Protein AF-0000000087125776 (afdb_homodimer)

pLDDT: mean 88.44, std 12.65, range [38.78, 98.75]

Radius of gyration: 25.35 Å; Cα contacts (8 Å, |Δi|>4): 912; chains: 2; bounding box: 50×78×51 Å

Foldseek 3Di:
DDLPVVLVVVCCVPVVVQQLVLLVDLVSLLVVLLVLLLQLLCLCLPPQLCLQAPDDPDDDLSVVVSCLLSVLLSVLLVQLSVLDVVSSVVSLVVSLVVLVVSLVVPPPDPDPRSVVVSVSSVVSSVFRSQLSSLLSNQLNLDPQASSLLSVLLLCLLVQLQVQLLVQLVVPFDAADCCLLDVSGGPRSLVSSLVSLLVSLVCLQCVLVVCVVPPPVNVVSVRHADHCVQQPSVNSNVLSNVLSVLLVVLQSVVSNSCVSSVHDASACPRPSQGGSCNSCSSSRRSSNVSSVCCNPRVD/DPLPVVLVVVCCVPVVVQQLVLLVDLVSLLVVLLVLLLQLLCLCLPPQLCLQAPDDPDDDLSVVVSCLLSVLLSVLLVQLSVLDVVSSVVSLVVSLVVLVVSLVVPPPDPDPRSVVVSVSSVVSSVFRSQLSSLLSNQLNLDPQASSLLSVLLLCLLVQLQVQLLVQLVVPFDAADCCLLDVSGGPRSLVSSLVSLLVSLVCLLCVLVVCVVPPPVNVVSVRHADHCVQAPNVNSNVLSNVLSVLLVVLQSVVSNSCVSSVHDASACPRPSQGGSCNSCSSSRRSSNVSSVCCNPRVD

Organism: NCBI:txid53985

Secondary structure (DSSP, 8-state):
----HHHHHHHHHHHHHHHHHHHHSHHHHHHHHHHHHHHHHHHIIIIIHHHHSPPP-SSHHHHHHHHHHHHHHHHHHHHHHT--HHHHHHHHHHHHHHHHHHHHHH--S-SHHHHHHHHHHHHIIIIIIHHHHHHHHHHTS-TTTHHHHHHHHHHHHHHHHHHHHHHHHHH--SEEETTTEEEEEHHHHHHHHHHHHHHHHHHHHHHHHHTTSHHHHHHHTTTS--TTTS-HHHHHHHHHHHHHHHHHHHHHHHHHHHHHT-S-S-SSBTTTB-HHHHHTTHHHHHHHHHHHIIIII-/----HHHHHHHHHHHHHHHHHHHHSHHHHHHHHHHHHHHHHHHIIIIIHHHHS----SSHHHHHHHHHHHHHHHHHHHHHHT--HHHHHHHHHHHHHHHHHHHHHH--S-SHHHHHHHHHHHHIIIIIIHHHHHHHHHHTS-TTTHHHHHHHHHHHHHHHHHHHHHHHHHH--SEEETTTEEEEEHHHHHHHHHHHHHHHHHHHHHHHHHTTSHHHHHHHTTTS--TTTS-HHHHHHHHHHHHHHHHHHHHHHHHHHHHHT-S-S-SSBTTTB-HHHHHTTHHHHHHHHHHHIIIII-

Structure (mmCIF, N/CA/C/O backbone):
data_AF-0000000087125776-model_v1
#
loop_
_entity.id
_entity.type
_entity.pdbx_description
1 polymer 'Phosphatidate cytidylyltransferase'
#
loop_
_atom_site.group_PDB
_atom_site.id
_atom_site.type_symbol
_atom_site.label_atom_id
_atom_site.label_alt_id
_atom_site.label_comp_id
_atom_site.label_asym_id
_atom_site.label_entity_id
_atom_site.label_seq_id
_atom_site.pdbx_PDB_ins_code
_atom_site.Cartn_x
_atom_site.Cartn_y
_atom_site.Cartn_z
_atom_site.occupancy
_atom_site.B_iso_or_equiv
_atom_site.auth_seq_id
_atom_site.auth_comp_id
_atom_site.auth_asym_id
_atom_site.auth_atom_id
_atom_site.pdbx_PDB_model_num
ATOM 1 N N . MET A 1 1 ? 18.156 31.906 9.758 1 39.03 1 MET A N 1
ATOM 2 C CA . MET A 1 1 ? 17.469 32.438 8.594 1 39.03 1 MET A CA 1
ATOM 3 C C . MET A 1 1 ? 16.109 33 8.977 1 39.03 1 MET A C 1
ATOM 5 O O . MET A 1 1 ? 15.367 32.406 9.742 1 39.03 1 MET A O 1
ATOM 9 N N . ALA A 1 2 ? 15.969 34.156 8.836 1 46.06 2 ALA A N 1
ATOM 10 C CA . ALA A 1 2 ? 14.812 35 9.133 1 46.06 2 ALA A CA 1
ATOM 11 C C . ALA A 1 2 ? 13.539 34.438 8.516 1 46.06 2 ALA A C 1
ATOM 13 O O . ALA A 1 2 ? 13.523 34.062 7.336 1 46.06 2 ALA A O 1
ATOM 14 N N . ILE A 1 3 ? 12.727 33.906 9.352 1 54.16 3 ILE A N 1
ATOM 15 C CA . ILE A 1 3 ? 11.406 33.438 8.93 1 54.16 3 ILE A CA 1
ATOM 16 C C . ILE A 1 3 ? 10.719 34.531 8.109 1 54.16 3 ILE A C 1
ATOM 18 O O . ILE A 1 3 ? 10.617 35.688 8.562 1 54.16 3 ILE A O 1
ATOM 22 N N . ALA A 1 4 ? 10.766 34.5 6.766 1 61.12 4 ALA A N 1
ATOM 23 C CA . ALA A 1 4 ? 10.141 35.469 5.875 1 61.12 4 ALA A CA 1
ATOM 24 C C . ALA A 1 4 ? 8.625 35.5 6.062 1 61.12 4 ALA A C 1
ATOM 26 O O . ALA A 1 4 ? 7.883 35 5.215 1 61.12 4 ALA A O 1
ATOM 27 N N . TRP A 1 5 ? 8.109 36.031 7.078 1 61.69 5 TRP A N 1
ATOM 28 C CA . TRP A 1 5 ? 6.723 36.062 7.523 1 61.69 5 TRP A CA 1
ATOM 29 C C . TRP A 1 5 ? 5.824 36.688 6.453 1 61.69 5 TRP A C 1
ATOM 31 O O . TRP A 1 5 ? 4.695 36.219 6.25 1 61.69 5 TRP A O 1
ATOM 41 N N . GLY A 1 6 ? 6.402 37.656 5.773 1 56.44 6 GLY A N 1
ATOM 42 C CA . GLY A 1 6 ? 5.594 38.312 4.762 1 56.44 6 GLY A CA 1
ATOM 43 C C . GLY A 1 6 ? 5.207 37.406 3.615 1 56.44 6 GLY A C 1
ATOM 44 O O . GLY A 1 6 ? 4.031 37.312 3.258 1 56.44 6 GLY A O 1
ATOM 45 N N . ARG A 1 7 ? 6.102 36.812 3.164 1 62.38 7 ARG A N 1
ATOM 46 C CA . ARG A 1 7 ? 5.855 35.906 2.033 1 62.38 7 ARG A CA 1
ATOM 47 C C . ARG A 1 7 ? 4.961 34.75 2.439 1 62.38 7 ARG A C 1
ATOM 49 O O . ARG A 1 7 ? 4.105 34.312 1.665 1 62.38 7 ARG A O 1
ATOM 56 N N . ARG A 1 8 ? 4.977 34.375 3.59 1 65.31 8 ARG A N 1
ATOM 57 C CA . ARG A 1 8 ? 4.164 33.281 4.105 1 65.31 8 ARG A CA 1
ATOM 58 C C . ARG A 1 8 ? 2.709 33.719 4.27 1 65.31 8 ARG A C 1
ATOM 60 O O . ARG A 1 8 ? 1.794 32.938 3.963 1 65.31 8 ARG A O 1
ATOM 67 N N . ALA A 1 9 ? 2.646 34.844 4.715 1 65.56 9 ALA A N 1
ATOM 68 C CA . ALA A 1 9 ? 1.297 35.375 4.91 1 65.56 9 ALA A CA 1
ATOM 69 C C . ALA A 1 9 ? 0.577 35.562 3.578 1 65.56 9 ALA A C 1
ATOM 71 O O . ALA A 1 9 ? -0.618 35.25 3.467 1 65.56 9 ALA A O 1
ATOM 72 N N . LEU A 1 10 ? 1.309 35.969 2.627 1 63.81 10 LEU A N 1
ATOM 73 C CA . LEU A 1 10 ? 0.705 36.156 1.313 1 63.81 10 LEU A CA 1
ATOM 74 C C . LEU A 1 10 ? 0.284 34.812 0.702 1 63.81 10 LEU A C 1
ATOM 76 O O . LEU A 1 10 ? -0.792 34.719 0.109 1 63.81 10 LEU A O 1
ATOM 80 N N . THR A 1 11 ? 1.086 33.844 0.857 1 65.19 11 THR A N 1
ATOM 81 C CA . THR A 1 11 ? 0.757 32.531 0.349 1 65.19 11 THR A CA 1
ATOM 82 C C . THR A 1 11 ? -0.484 31.969 1.044 1 65.19 11 THR A C 1
ATOM 84 O O . THR A 1 11 ? -1.345 31.375 0.4 1 65.19 11 THR A O 1
ATOM 87 N N . ALA A 1 12 ? -0.549 32.312 2.203 1 68.81 12 ALA A N 1
ATOM 88 C CA . ALA A 1 12 ? -1.705 31.844 2.959 1 68.81 12 ALA A CA 1
ATOM 89 C C . ALA A 1 12 ? -2.967 32.625 2.574 1 68.81 12 ALA A C 1
ATOM 91 O O . ALA A 1 12 ? -4.043 32.031 2.447 1 68.81 12 ALA A O 1
ATOM 92 N N . LEU A 1 13 ? -2.814 33.844 2.324 1 71.81 13 LEU A N 1
ATOM 93 C CA . LEU A 1 13 ? -3.957 34.719 2.043 1 71.81 13 LEU A CA 1
ATOM 94 C C . LEU A 1 13 ? -4.559 34.406 0.678 1 71.81 13 LEU A C 1
ATOM 96 O O . LEU A 1 13 ? -5.77 34.531 0.484 1 71.81 13 LEU A O 1
ATOM 100 N N . VAL A 1 14 ? -3.734 33.938 -0.146 1 74.88 14 VAL A N 1
ATOM 101 C CA . VAL A 1 14 ? -4.246 33.625 -1.476 1 74.88 14 VAL A CA 1
ATOM 102 C C . VAL A 1 14 ? -4.543 32.156 -1.578 1 74.88 14 VAL A C 1
ATOM 104 O O . VAL A 1 14 ? -5.555 31.734 -2.154 1 74.88 14 VAL A O 1
ATOM 107 N N . GLY A 1 15 ? -3.715 31.422 -1.033 1 79 15 GLY A N 1
ATOM 108 C CA . GLY A 1 15 ? -3.828 29.969 -1.145 1 79 15 GLY A CA 1
ATOM 109 C C . GLY A 1 15 ? -5.055 29.406 -0.448 1 79 15 GLY A C 1
ATOM 110 O O . GLY A 1 15 ? -5.77 28.578 -1.009 1 79 15 GLY A O 1
ATOM 111 N N . ILE A 1 16 ? -5.332 29.969 0.663 1 82.19 16 ILE A N 1
ATOM 112 C CA . ILE A 1 16 ? -6.398 29.406 1.487 1 82.19 16 ILE A CA 1
ATOM 113 C C . ILE A 1 16 ? -7.754 29.688 0.842 1 82.19 16 ILE A C 1
ATOM 115 O O . ILE A 1 16 ? -8.539 28.766 0.603 1 82.19 16 ILE A O 1
ATOM 119 N N . PRO A 1 17 ? -8.039 30.953 0.479 1 85.56 17 PRO A N 1
ATOM 120 C CA . PRO A 1 17 ? -9.328 31.203 -0.169 1 85.56 17 PRO A CA 1
ATOM 121 C C . PRO A 1 17 ? -9.484 30.453 -1.488 1 85.56 17 PRO A C 1
ATOM 123 O O . PRO A 1 17 ? -10.578 29.984 -1.813 1 85.56 17 PRO A O 1
ATOM 126 N N . THR A 1 18 ? -8.43 30.344 -2.195 1 87.56 18 THR A N 1
ATOM 127 C CA . THR A 1 18 ? -8.492 29.625 -3.457 1 87.56 18 THR A CA 1
ATOM 128 C C . THR A 1 18 ? -8.773 28.141 -3.213 1 87.56 18 THR A C 1
ATOM 130 O O . THR A 1 18 ? -9.602 27.547 -3.898 1 87.56 18 THR A O 1
ATOM 133 N N . ALA A 1 19 ? -8.109 27.625 -2.289 1 88.69 19 ALA A N 1
ATOM 134 C CA . ALA A 1 19 ? -8.328 26.219 -1.95 1 88.69 19 ALA A CA 1
ATOM 135 C C . ALA A 1 19 ? -9.766 25.969 -1.496 1 88.69 19 ALA A C 1
ATOM 137 O O . ALA A 1 19 ? -10.391 25 -1.9 1 88.69 19 ALA A O 1
ATOM 138 N N . LEU A 1 20 ? -10.281 26.891 -0.71 1 88.38 20 LEU A N 1
ATOM 139 C CA . LEU A 1 20 ? -11.641 26.75 -0.204 1 88.38 20 LEU A CA 1
ATOM 140 C C . LEU A 1 20 ? -12.656 26.859 -1.335 1 88.38 20 LEU A C 1
ATOM 142 O O . LEU A 1 20 ? -13.648 26.141 -1.36 1 88.38 20 LEU A O 1
ATOM 146 N N . ARG A 1 21 ? -12.383 27.75 -2.234 1 90.38 21 ARG A N 1
ATOM 147 C CA . ARG A 1 21 ? -13.273 27.906 -3.383 1 90.38 21 ARG A CA 1
ATOM 148 C C . ARG A 1 21 ? -13.273 26.641 -4.246 1 90.38 21 ARG A C 1
ATOM 150 O O . ARG A 1 21 ? -14.328 26.172 -4.668 1 90.38 21 ARG A O 1
ATOM 157 N N . LEU A 1 22 ? -12.125 26.109 -4.445 1 92.44 22 LEU A N 1
ATOM 158 C CA . LEU A 1 22 ? -12.016 24.891 -5.262 1 92.44 22 LEU A CA 1
ATOM 159 C C . LEU A 1 22 ? -12.641 23.703 -4.551 1 92.44 22 LEU A C 1
ATOM 161 O O . LEU A 1 22 ? -13.281 22.859 -5.188 1 92.44 22 LEU A O 1
ATOM 165 N N . LEU A 1 23 ? -12.484 23.672 -3.287 1 92.62 23 LEU A N 1
ATOM 166 C CA . LEU A 1 23 ? -13.023 22.562 -2.508 1 92.62 23 LEU A CA 1
ATOM 167 C C . LEU A 1 23 ? -14.547 22.594 -2.492 1 92.62 23 LEU A C 1
ATOM 169 O O . LEU A 1 23 ? -15.188 21.578 -2.23 1 92.62 23 LEU A O 1
ATOM 173 N N . SER A 1 24 ? -15.133 23.719 -2.73 1 91.06 24 SER A N 1
ATOM 174 C CA . SER A 1 24 ? -16.578 23.875 -2.637 1 91.06 24 SER A CA 1
ATOM 175 C C . SER A 1 24 ? -17.297 23.141 -3.76 1 91.06 24 SER A C 1
ATOM 177 O O . SER A 1 24 ? -18.453 22.734 -3.613 1 91.06 24 SER A O 1
ATOM 179 N N . SER A 1 25 ? -16.594 22.922 -4.863 1 93.88 25 SER A N 1
ATOM 180 C CA . SER A 1 25 ? -17.188 22.188 -5.973 1 93.88 25 SER A CA 1
ATOM 181 C C . SER A 1 25 ? -16.547 20.812 -6.137 1 93.88 25 SER A C 1
ATOM 183 O O . SER A 1 25 ? -15.398 20.609 -5.723 1 93.88 25 SER A O 1
ATOM 185 N N . ASP A 1 26 ? -17.312 19.969 -6.672 1 95.06 26 ASP A N 1
ATOM 186 C CA . ASP A 1 26 ? -16.844 18.609 -6.863 1 95.06 26 ASP A CA 1
ATOM 187 C C . ASP A 1 26 ? -15.648 18.562 -7.824 1 95.06 26 ASP A C 1
ATOM 189 O O . ASP A 1 26 ? -14.602 18 -7.496 1 95.06 26 ASP A O 1
ATOM 193 N N . VAL A 1 27 ? -15.75 19.172 -8.945 1 96.19 27 VAL A N 1
ATOM 194 C CA . VAL A 1 27 ? -14.695 19.172 -9.961 1 96.19 27 VAL A CA 1
ATOM 195 C C . VAL A 1 27 ? -13.5 19.984 -9.461 1 96.19 27 VAL A C 1
ATOM 197 O O . VAL A 1 27 ? -12.352 19.625 -9.703 1 96.19 27 VAL A O 1
ATOM 200 N N . GLY A 1 28 ? -13.781 21.094 -8.82 1 96.94 28 GLY A N 1
ATOM 201 C CA . GLY A 1 28 ? -12.703 21.891 -8.242 1 96.94 28 GLY A CA 1
ATOM 202 C C . GLY A 1 28 ? -11.875 21.125 -7.23 1 96.94 28 GLY A C 1
ATOM 203 O O . GLY A 1 28 ? -10.641 21.234 -7.219 1 96.94 28 GLY A O 1
ATOM 204 N N . MET A 1 29 ? -12.57 20.406 -6.426 1 96.62 29 MET A N 1
ATOM 205 C CA . MET A 1 29 ? -11.891 19.594 -5.422 1 96.62 29 MET A CA 1
ATOM 206 C C . MET A 1 29 ? -10.984 18.562 -6.082 1 96.62 29 MET A C 1
ATOM 208 O O . MET A 1 29 ? -9.844 18.375 -5.664 1 96.62 29 MET A O 1
ATOM 212 N N . LEU A 1 30 ? -11.531 17.891 -7.121 1 97.75 30 LEU A N 1
ATOM 213 C CA . LEU A 1 30 ? -10.734 16.906 -7.852 1 97.75 30 LEU A CA 1
ATOM 214 C C . LEU A 1 30 ? -9.508 17.562 -8.477 1 97.75 30 LEU A C 1
ATOM 216 O O . LEU A 1 30 ? -8.406 17.031 -8.398 1 97.75 30 LEU A O 1
ATOM 220 N N . CYS A 1 31 ? -9.688 18.688 -9.062 1 97.5 31 CYS A N 1
ATOM 221 C CA . CYS A 1 31 ? -8.594 19.391 -9.719 1 97.5 31 CYS A CA 1
ATOM 222 C C . CYS A 1 31 ? -7.535 19.812 -8.703 1 97.5 31 CYS A C 1
ATOM 224 O O . CYS A 1 31 ? -6.336 19.672 -8.953 1 97.5 31 CYS A O 1
ATOM 226 N N . LEU A 1 32 ? -7.969 20.312 -7.617 1 96.94 32 LEU A N 1
ATOM 227 C CA . LEU A 1 32 ? -7.043 20.75 -6.574 1 96.94 32 LEU A CA 1
ATOM 228 C C . LEU A 1 32 ? -6.203 19.578 -6.078 1 96.94 32 LEU A C 1
ATOM 230 O O . LEU A 1 32 ? -4.969 19.641 -6.078 1 96.94 32 LEU A O 1
ATOM 234 N N . ALA A 1 33 ? -6.895 18.516 -5.691 1 97.81 33 ALA A N 1
ATOM 235 C CA . ALA A 1 33 ? -6.199 17.359 -5.148 1 97.81 33 ALA A CA 1
ATOM 236 C C . ALA A 1 33 ? -5.258 16.75 -6.18 1 97.81 33 ALA A C 1
ATOM 238 O O . ALA A 1 33 ? -4.129 16.375 -5.855 1 97.81 33 ALA A O 1
ATOM 239 N N . THR A 1 34 ? -5.719 16.641 -7.434 1 98.31 34 THR A N 1
ATOM 240 C CA . THR A 1 34 ? -4.922 16.031 -8.492 1 98.31 34 THR A CA 1
ATOM 241 C C . THR A 1 34 ? -3.697 16.891 -8.805 1 98.31 34 THR A C 1
ATOM 243 O O . THR A 1 34 ? -2.596 16.359 -8.984 1 98.31 34 THR A O 1
ATOM 246 N N . THR A 1 35 ? -3.887 18.172 -8.844 1 97.44 35 THR A N 1
ATOM 247 C CA . THR A 1 35 ? -2.773 19.062 -9.133 1 97.44 35 THR A CA 1
ATOM 248 C C . THR A 1 35 ? -1.728 19 -8.023 1 97.44 35 THR A C 1
ATOM 250 O O . THR A 1 35 ? -0.53 18.906 -8.297 1 97.44 35 THR A O 1
ATOM 253 N N . LEU A 1 36 ? -2.148 19.062 -6.805 1 96.62 36 LEU A N 1
ATOM 254 C CA . LEU A 1 36 ? -1.23 18.969 -5.676 1 96.62 36 LEU A CA 1
ATOM 255 C C . LEU A 1 36 ? -0.506 17.625 -5.668 1 96.62 36 LEU A C 1
ATOM 257 O O . LEU A 1 36 ? 0.693 17.562 -5.391 1 96.62 36 LEU A O 1
ATOM 261 N N . CYS A 1 37 ? -1.237 16.562 -5.996 1 98.25 37 CYS A N 1
ATOM 262 C CA . CYS A 1 37 ? -0.648 15.234 -6.07 1 98.25 37 CYS A CA 1
ATOM 263 C C . CYS A 1 37 ? 0.433 15.172 -7.141 1 98.25 37 CYS A C 1
ATOM 265 O O . CYS A 1 37 ? 1.555 14.734 -6.875 1 98.25 37 CYS A O 1
ATOM 267 N N . CYS A 1 38 ? 0.12 15.656 -8.297 1 97.75 38 CYS A N 1
ATOM 268 C CA . CYS A 1 38 ? 1.046 15.617 -9.43 1 97.75 38 CYS A CA 1
ATOM 269 C C . CYS A 1 38 ? 2.271 16.484 -9.156 1 97.75 38 CYS A C 1
ATOM 271 O O . CYS A 1 38 ? 3.398 16.062 -9.43 1 97.75 38 CYS A O 1
ATOM 273 N N . LEU A 1 39 ? 2.055 17.641 -8.57 1 96.44 39 LEU A N 1
ATOM 274 C CA . LEU A 1 39 ? 3.168 18.531 -8.242 1 96.44 39 LEU A CA 1
ATOM 275 C C . LEU A 1 39 ? 4.086 17.891 -7.207 1 96.44 39 LEU A C 1
ATOM 277 O O . LEU A 1 39 ? 5.309 18 -7.309 1 96.44 39 LEU A O 1
ATOM 281 N N . SER A 1 40 ? 3.494 17.312 -6.242 1 97.62 40 SER A N 1
ATOM 282 C CA . SER A 1 40 ? 4.281 16.641 -5.215 1 97.62 40 SER A CA 1
ATOM 283 C C . SER A 1 40 ? 5.102 15.492 -5.801 1 97.62 40 SER A C 1
ATOM 285 O O . SER A 1 40 ? 6.254 15.289 -5.418 1 97.62 40 SER A O 1
ATOM 287 N N . LEU A 1 41 ? 4.512 14.766 -6.75 1 98 41 LEU A N 1
ATOM 288 C CA . LEU A 1 41 ? 5.215 13.664 -7.398 1 98 41 LEU A CA 1
ATOM 289 C C . LEU A 1 41 ? 6.367 14.18 -8.25 1 98 41 LEU A C 1
ATOM 291 O O . LEU A 1 41 ? 7.441 13.578 -8.281 1 98 41 LEU A O 1
ATOM 295 N N . VAL A 1 42 ? 6.152 15.297 -8.875 1 96.25 42 VAL A N 1
ATOM 296 C CA . VAL A 1 42 ? 7.199 15.898 -9.695 1 96.25 42 VAL A CA 1
ATOM 297 C C . VAL A 1 42 ? 8.359 16.344 -8.812 1 96.25 42 VAL A C 1
ATOM 299 O O . VAL A 1 42 ? 9.523 16.094 -9.133 1 96.25 42 VAL A O 1
ATOM 302 N N . GLU A 1 43 ? 8.062 16.953 -7.719 1 95.81 43 GLU A N 1
ATOM 303 C CA . GLU A 1 43 ? 9.109 17.359 -6.789 1 95.81 43 GLU A CA 1
ATOM 304 C C . GLU A 1 43 ? 9.859 16.156 -6.23 1 95.81 43 GLU A C 1
ATOM 306 O O . GLU A 1 43 ? 11.086 16.172 -6.129 1 95.81 43 GLU A O 1
ATOM 311 N N . PHE A 1 44 ? 9.133 15.148 -5.934 1 96.56 44 PHE A N 1
ATOM 312 C CA . PHE A 1 44 ? 9.727 13.938 -5.371 1 96.56 44 PHE A CA 1
ATOM 313 C C . PHE A 1 44 ? 10.672 13.289 -6.371 1 96.56 44 PHE A C 1
ATOM 315 O O . PHE A 1 44 ? 11.797 12.914 -6.02 1 96.56 44 PHE A O 1
ATOM 322 N N . THR A 1 45 ? 10.25 13.18 -7.613 1 94.38 45 THR A N 1
ATOM 323 C CA . THR A 1 45 ? 11.016 12.469 -8.633 1 94.38 45 THR A CA 1
ATOM 324 C C . THR A 1 45 ? 12.148 13.336 -9.164 1 94.38 45 THR A C 1
ATOM 326 O O . THR A 1 45 ? 13.227 12.828 -9.5 1 94.38 45 THR A O 1
ATOM 329 N N . ALA A 1 46 ? 11.961 14.664 -9.156 1 91.44 46 ALA A N 1
ATOM 330 C CA . ALA A 1 46 ? 12.938 15.547 -9.789 1 91.44 46 ALA A CA 1
ATOM 331 C C . ALA A 1 46 ? 13.93 16.094 -8.766 1 91.44 46 ALA A C 1
ATOM 333 O O . ALA A 1 46 ? 15.07 16.406 -9.117 1 91.44 46 ALA A O 1
ATOM 334 N N . THR A 1 47 ? 13.539 16.188 -7.555 1 92.12 47 THR A N 1
ATOM 335 C CA . THR A 1 47 ? 14.391 16.859 -6.582 1 92.12 47 THR A CA 1
ATOM 336 C C . THR A 1 47 ? 14.938 15.852 -5.566 1 92.12 47 THR A C 1
ATOM 338 O O . THR A 1 47 ? 16.125 15.844 -5.273 1 92.12 47 THR A O 1
ATOM 341 N N . ILE A 1 48 ? 14.164 14.953 -5.121 1 94.81 48 ILE A N 1
ATOM 342 C CA . ILE A 1 48 ? 14.555 14.086 -4.012 1 94.81 48 ILE A CA 1
ATOM 343 C C . ILE A 1 48 ? 15.242 12.836 -4.555 1 94.81 48 ILE A C 1
ATOM 345 O O . ILE A 1 48 ? 16.375 12.531 -4.172 1 94.81 48 ILE A O 1
ATOM 349 N N . CYS A 1 49 ? 14.664 12.156 -5.531 1 95.62 49 CYS A N 1
ATOM 350 C CA . CYS A 1 49 ? 15.102 10.836 -5.984 1 95.62 49 CYS A CA 1
ATOM 351 C C . CYS A 1 49 ? 16.484 10.906 -6.602 1 95.62 49 CYS A C 1
ATOM 353 O O . CYS A 1 49 ? 17.328 10.047 -6.336 1 95.62 49 CYS A O 1
ATOM 355 N N . PRO A 1 50 ? 16.797 12 -7.34 1 93.38 50 PRO A N 1
ATOM 356 C CA . PRO A 1 50 ? 18.125 12.039 -7.969 1 93.38 50 PRO A CA 1
ATOM 357 C C . PRO A 1 50 ? 19.25 12.164 -6.953 1 93.38 50 PRO A C 1
ATOM 359 O O . PRO A 1 50 ? 20.406 11.836 -7.262 1 93.38 50 PRO A O 1
ATOM 362 N N . GLN A 1 51 ? 18.922 12.617 -5.742 1 94.94 51 GLN A N 1
ATOM 363 C CA . GLN A 1 51 ? 19.938 12.766 -4.707 1 94.94 51 GLN A CA 1
ATOM 364 C C . GLN A 1 51 ? 20.203 11.438 -4.008 1 94.94 51 GLN A C 1
ATOM 366 O O . GLN A 1 51 ? 21.25 11.273 -3.357 1 94.94 51 GLN A O 1
ATOM 371 N N . ILE A 1 52 ? 19.312 10.539 -4.137 1 95.12 52 ILE A N 1
ATOM 372 C CA . ILE A 1 52 ? 19.422 9.258 -3.453 1 95.12 52 ILE A CA 1
ATOM 373 C C . ILE A 1 52 ? 20.062 8.234 -4.383 1 95.12 52 ILE A C 1
ATOM 375 O O . ILE A 1 52 ? 20.938 7.461 -3.969 1 95.12 52 ILE A O 1
ATOM 379 N N . VAL A 1 53 ? 19.562 8.188 -5.598 1 92.75 53 VAL A N 1
ATOM 380 C CA . VAL A 1 53 ? 20.078 7.254 -6.594 1 92.75 53 VAL A CA 1
ATOM 381 C C . VAL A 1 53 ? 20.234 7.961 -7.938 1 92.75 53 VAL A C 1
ATOM 383 O O . VAL A 1 53 ? 19.438 8.82 -8.289 1 92.75 53 VAL A O 1
ATOM 386 N N . PRO A 1 54 ? 21.312 7.586 -8.594 1 87.19 54 PRO A N 1
ATOM 387 C CA . PRO A 1 54 ? 21.484 8.188 -9.922 1 87.19 54 PRO A CA 1
ATOM 388 C C . PRO A 1 54 ? 20.328 7.855 -10.867 1 87.19 54 PRO A C 1
ATOM 390 O O . PRO A 1 54 ? 19.828 6.73 -10.859 1 87.19 54 PRO A O 1
ATOM 393 N N . GLN A 1 55 ? 19.906 8.82 -11.438 1 80 55 GLN A N 1
ATOM 394 C CA . GLN A 1 55 ? 18.812 8.633 -12.383 1 80 55 GLN A CA 1
ATOM 395 C C . GLN A 1 55 ? 19.328 8.469 -13.805 1 80 55 GLN A C 1
ATOM 397 O O . GLN A 1 55 ? 20.484 8.805 -14.102 1 80 55 GLN A O 1
ATOM 402 N N . ALA A 1 56 ? 18.516 7.77 -14.523 1 71.38 56 ALA A N 1
ATOM 403 C CA . ALA A 1 56 ? 18.875 7.613 -15.93 1 71.38 56 ALA A CA 1
ATOM 404 C C . ALA A 1 56 ? 19.094 8.969 -16.594 1 71.38 56 ALA A C 1
ATOM 406 O O . ALA A 1 56 ? 18.438 9.953 -16.25 1 71.38 56 ALA A O 1
ATOM 407 N N . LYS A 1 57 ? 20.328 9.055 -17.094 1 65.5 57 LYS A N 1
ATOM 408 C CA . LYS A 1 57 ? 20.625 10.312 -17.766 1 65.5 57 LYS A CA 1
ATOM 409 C C . LYS A 1 57 ? 19.453 10.781 -18.609 1 65.5 57 LYS A C 1
ATOM 411 O O . LYS A 1 57 ? 18.484 10.047 -18.797 1 65.5 57 LYS A O 1
ATOM 416 N N . ALA A 1 58 ? 19.531 11.922 -19.297 1 62.66 58 ALA A N 1
ATOM 417 C CA . ALA A 1 58 ? 18.594 12.539 -20.234 1 62.66 58 ALA A CA 1
ATOM 418 C C . ALA A 1 58 ? 18.172 11.547 -21.312 1 62.66 58 ALA A C 1
ATOM 420 O O . ALA A 1 58 ? 18.938 10.641 -21.672 1 62.66 58 ALA A O 1
ATOM 421 N N . GLY A 1 59 ? 16.578 11.188 -21.5 1 76 59 GLY A N 1
ATOM 422 C CA . GLY A 1 59 ? 16.156 10.328 -22.594 1 76 59 GLY A CA 1
ATOM 423 C C . GLY A 1 59 ? 14.727 9.852 -22.469 1 76 59 GLY A C 1
ATOM 424 O O . GLY A 1 59 ? 13.977 10.328 -21.609 1 76 59 GLY A O 1
ATOM 425 N N . PRO A 1 60 ? 14.305 9.055 -23.328 1 83.94 60 PRO A N 1
ATOM 426 C CA . PRO A 1 60 ? 12.945 8.516 -23.438 1 83.94 60 PRO A CA 1
ATOM 427 C C . PRO A 1 60 ? 12.539 7.695 -22.219 1 83.94 60 PRO A C 1
ATOM 429 O O . PRO A 1 60 ? 11.383 7.754 -21.781 1 83.94 60 PRO A O 1
ATOM 432 N N . GLU A 1 61 ? 13.43 7.109 -21.516 1 86.06 61 GLU A N 1
ATOM 433 C CA . GLU A 1 61 ? 13.102 6.277 -20.359 1 86.06 61 GLU A CA 1
ATOM 434 C C . GLU A 1 61 ? 12.773 7.133 -19.141 1 86.06 61 GLU A C 1
ATOM 436 O O . GLU A 1 61 ? 11.859 6.812 -18.375 1 86.06 61 GLU A O 1
ATOM 441 N N . LYS A 1 62 ? 13.547 8.125 -18.953 1 88.12 62 LYS A N 1
ATOM 442 C CA . LYS A 1 62 ? 13.289 9.039 -17.844 1 88.12 62 LYS A CA 1
ATOM 443 C C . LYS A 1 62 ? 11.922 9.695 -17.984 1 88.12 62 LYS A C 1
ATOM 445 O O . LYS A 1 62 ? 11.18 9.789 -17 1 88.12 62 LYS A O 1
ATOM 450 N N . LEU A 1 63 ? 11.656 10.117 -19.172 1 90.5 63 LEU A N 1
ATOM 451 C CA . LEU A 1 63 ? 10.375 10.75 -19.422 1 90.5 63 LEU A CA 1
ATOM 452 C C . LEU A 1 63 ? 9.227 9.773 -19.188 1 90.5 63 LEU A C 1
ATOM 454 O O . LEU A 1 63 ? 8.211 10.133 -18.594 1 90.5 63 LEU A O 1
ATOM 458 N N . LEU A 1 64 ? 9.375 8.578 -19.656 1 92 64 LEU A N 1
ATOM 459 C CA . LEU A 1 64 ? 8.344 7.559 -19.5 1 92 64 LEU A CA 1
ATOM 460 C C . LEU A 1 64 ? 8.133 7.238 -18.031 1 92 64 LEU A C 1
ATOM 462 O O . LEU A 1 64 ? 6.992 7.039 -17.594 1 92 64 LEU A O 1
ATOM 466 N N . HIS A 1 65 ? 9.188 7.219 -17.328 1 93.69 65 HIS A N 1
ATOM 467 C CA . HIS A 1 65 ? 9.109 6.961 -15.891 1 93.69 65 HIS A CA 1
ATOM 468 C C . HIS A 1 65 ? 8.336 8.07 -15.18 1 93.69 65 HIS A C 1
ATOM 470 O O . HIS A 1 65 ? 7.445 7.793 -14.375 1 93.69 65 HIS A O 1
ATOM 476 N N . HIS A 1 66 ? 8.672 9.297 -15.492 1 93.44 66 HIS A N 1
ATOM 477 C CA . HIS A 1 66 ? 7.992 10.445 -14.906 1 93.44 66 HIS A CA 1
ATOM 478 C C . HIS A 1 66 ? 6.508 10.453 -15.258 1 93.44 66 HIS A C 1
ATOM 480 O O . HIS A 1 66 ? 5.664 10.68 -14.391 1 93.44 66 HIS A O 1
ATOM 486 N N . LEU A 1 67 ? 6.234 10.125 -16.453 1 94.62 67 LEU A N 1
ATOM 487 C CA . LEU A 1 67 ? 4.852 10.094 -16.906 1 94.62 67 LEU A CA 1
ATOM 488 C C . LEU A 1 67 ? 4.074 8.984 -16.203 1 94.62 67 LEU A C 1
ATOM 490 O O . LEU A 1 67 ? 2.912 9.164 -15.844 1 94.62 67 LEU A O 1
ATOM 494 N N . LEU A 1 68 ? 4.742 7.91 -16.031 1 95.88 68 LEU A N 1
ATOM 495 C CA . LEU A 1 68 ? 4.098 6.789 -15.359 1 95.88 68 LEU A CA 1
ATOM 496 C C . LEU A 1 68 ? 3.682 7.172 -13.945 1 95.88 68 LEU A C 1
ATOM 498 O O . LEU A 1 68 ? 2.537 6.945 -13.547 1 95.88 68 LEU A O 1
ATOM 502 N N . LEU A 1 69 ? 4.562 7.777 -13.234 1 96.56 69 LEU A N 1
ATOM 503 C CA . LEU A 1 69 ? 4.285 8.094 -11.844 1 96.56 69 LEU A CA 1
ATOM 504 C C . LEU A 1 69 ? 3.24 9.203 -11.734 1 96.56 69 LEU A C 1
ATOM 506 O O . LEU A 1 69 ? 2.301 9.102 -10.938 1 96.56 69 LEU A O 1
ATOM 510 N N . VAL A 1 70 ? 3.367 10.203 -12.516 1 96.94 70 VAL A N 1
ATOM 511 C CA . VAL A 1 70 ? 2.443 11.328 -12.461 1 96.94 70 VAL A CA 1
ATOM 512 C C . VAL A 1 70 ? 1.059 10.891 -12.922 1 96.94 70 VAL A C 1
ATOM 514 O O . VAL A 1 70 ? 0.05 11.219 -12.297 1 96.94 70 VAL A O 1
ATOM 517 N N . ALA A 1 71 ? 1.001 10.117 -13.977 1 97.62 71 ALA A N 1
ATOM 518 C CA . ALA A 1 71 ? -0.274 9.602 -14.469 1 97.62 71 ALA A CA 1
ATOM 519 C C . ALA A 1 71 ? -0.925 8.68 -13.445 1 97.62 71 ALA A C 1
ATOM 521 O O . ALA A 1 71 ? -2.152 8.641 -13.328 1 97.62 71 ALA A O 1
ATOM 522 N N . SER A 1 72 ? -0.089 7.91 -12.773 1 97.25 72 SER A N 1
ATOM 523 C CA . SER A 1 72 ? -0.602 7.031 -11.727 1 97.25 72 SER A CA 1
ATOM 524 C C . SER A 1 72 ? -1.281 7.832 -10.625 1 97.25 72 SER A C 1
ATOM 526 O O . SER A 1 72 ? -2.34 7.438 -10.125 1 97.25 72 SER A O 1
ATOM 528 N N . GLY A 1 73 ? -0.645 8.93 -10.266 1 98.12 73 GLY A N 1
ATOM 529 C CA . GLY A 1 73 ? -1.258 9.797 -9.266 1 98.12 73 GLY A CA 1
ATOM 530 C C . GLY A 1 73 ? -2.592 10.367 -9.711 1 98.12 73 GLY A C 1
ATOM 531 O O . GLY A 1 73 ? -3.568 10.328 -8.961 1 98.12 73 GLY A O 1
ATOM 532 N N . ALA A 1 74 ? -2.609 10.797 -10.906 1 98.31 74 ALA A N 1
ATOM 533 C CA . ALA A 1 74 ? -3.844 11.359 -11.453 1 98.31 74 ALA A CA 1
ATOM 534 C C . ALA A 1 74 ? -4.93 10.297 -11.555 1 98.31 74 ALA A C 1
ATOM 536 O O . ALA A 1 74 ? -6.09 10.547 -11.211 1 98.31 74 ALA A O 1
ATOM 537 N N . LEU A 1 75 ? -4.551 9.18 -12.023 1 98.5 75 LEU A N 1
ATOM 538 C CA . LEU A 1 75 ? -5.5 8.086 -12.195 1 98.5 75 LEU A CA 1
ATOM 539 C C . LEU A 1 75 ? -6.125 7.699 -10.859 1 98.5 75 LEU A C 1
ATOM 541 O O . LEU A 1 75 ? -7.328 7.438 -10.781 1 98.5 75 LEU A O 1
ATOM 545 N N . LEU A 1 76 ? -5.363 7.637 -9.844 1 98.62 76 LEU A N 1
ATOM 546 C CA . LEU A 1 76 ? -5.879 7.223 -8.539 1 98.62 76 LEU A CA 1
ATOM 547 C C . LEU A 1 76 ? -6.781 8.305 -7.949 1 98.62 76 LEU A C 1
ATOM 549 O O . LEU A 1 76 ? -7.762 7.992 -7.266 1 98.62 76 LEU A O 1
ATOM 553 N N . CYS A 1 77 ? -6.441 9.555 -8.188 1 98.5 77 CYS A N 1
ATOM 554 C CA . CYS A 1 77 ? -7.328 10.625 -7.754 1 98.5 77 CYS A CA 1
ATOM 555 C C . CYS A 1 77 ? -8.664 10.555 -8.484 1 98.5 77 CYS A C 1
ATOM 557 O O . CYS A 1 77 ? -9.719 10.711 -7.875 1 98.5 77 CYS A O 1
ATOM 559 N N . VAL A 1 78 ? -8.609 10.281 -9.742 1 97.81 78 VAL A N 1
ATOM 560 C CA . VAL A 1 78 ? -9.828 10.156 -10.523 1 97.81 78 VAL A CA 1
ATOM 561 C C . VAL A 1 78 ? -10.625 8.945 -10.055 1 97.81 78 VAL A C 1
ATOM 563 O O . VAL A 1 78 ? -11.852 8.992 -9.969 1 97.81 78 VAL A O 1
ATOM 566 N N . GLY A 1 79 ? -9.906 7.848 -9.812 1 97.88 79 GLY A N 1
ATOM 567 C CA . GLY A 1 79 ? -10.578 6.691 -9.25 1 97.88 79 GLY A CA 1
ATOM 568 C C . GLY A 1 79 ? -11.266 6.992 -7.93 1 97.88 79 GLY A C 1
ATOM 569 O O . GLY A 1 79 ? -12.367 6.5 -7.672 1 97.88 79 GLY A O 1
ATOM 570 N N . ALA A 1 80 ? -10.617 7.73 -7.145 1 98.25 80 ALA A N 1
ATOM 571 C CA . ALA A 1 80 ? -11.188 8.125 -5.859 1 98.25 80 ALA A CA 1
ATOM 572 C C . ALA A 1 80 ? -12.43 8.992 -6.055 1 98.25 80 ALA A C 1
ATOM 574 O O . ALA A 1 80 ? -13.344 8.977 -5.23 1 98.25 80 ALA A O 1
ATOM 575 N N . TRP A 1 81 ? -12.445 9.727 -7.102 1 97.75 81 TRP A N 1
ATOM 576 C CA . TRP A 1 81 ? -13.531 10.656 -7.414 1 97.75 81 TRP A CA 1
ATOM 577 C C . TRP A 1 81 ? -14.828 9.906 -7.672 1 97.75 81 TRP A C 1
ATOM 579 O O . TRP A 1 81 ? -15.914 10.477 -7.578 1 97.75 81 TRP A O 1
ATOM 589 N N . THR A 1 82 ? -14.836 8.617 -7.949 1 96.75 82 THR A N 1
ATOM 590 C CA . THR A 1 82 ? -16.047 7.82 -8.109 1 96.75 82 THR A CA 1
ATOM 591 C C . THR A 1 82 ? -16.766 7.664 -6.781 1 96.75 82 THR A C 1
ATOM 593 O O . THR A 1 82 ? -17.953 7.301 -6.75 1 96.75 82 THR A O 1
ATOM 596 N N . GLY A 1 83 ? -16 7.812 -5.734 1 96.5 83 GLY A N 1
ATOM 597 C CA . GLY A 1 83 ? -16.578 7.684 -4.402 1 96.5 83 GLY A CA 1
ATOM 598 C C . GLY A 1 83 ? -16.625 6.25 -3.91 1 96.5 83 GLY A C 1
ATOM 599 O O . GLY A 1 83 ? -17.078 5.992 -2.793 1 96.5 83 GLY A O 1
ATOM 600 N N . ILE A 1 84 ? -16.156 5.371 -4.762 1 96.12 84 ILE A N 1
ATOM 601 C CA . ILE A 1 84 ? -16.219 3.953 -4.434 1 96.12 84 ILE A CA 1
ATOM 602 C C . ILE A 1 84 ? -14.82 3.455 -4.062 1 96.12 84 ILE A C 1
ATOM 604 O O . ILE A 1 84 ? -13.938 3.361 -4.918 1 96.12 84 ILE A O 1
ATOM 608 N N . LYS A 1 85 ? -14.648 3.109 -2.812 1 96.81 85 LYS A N 1
ATOM 609 C CA . LYS A 1 85 ? -13.352 2.695 -2.285 1 96.81 85 LYS A CA 1
ATOM 610 C C . LYS A 1 85 ? -12.828 1.463 -3.018 1 96.81 85 LYS A C 1
ATOM 612 O O . LYS A 1 85 ? -11.625 1.34 -3.256 1 96.81 85 LYS A O 1
ATOM 617 N N . LEU A 1 86 ? -13.734 0.574 -3.355 1 96.56 86 LEU A N 1
ATOM 618 C CA . LEU A 1 86 ? -13.352 -0.657 -4.035 1 96.56 86 LEU A CA 1
ATOM 619 C C . LEU A 1 86 ? -12.703 -0.354 -5.383 1 96.56 86 LEU A C 1
ATOM 621 O O . LEU A 1 86 ? -11.719 -0.997 -5.766 1 96.56 86 LEU A O 1
ATOM 625 N N . ILE A 1 87 ? -13.203 0.577 -6.074 1 97.56 87 ILE A N 1
ATOM 626 C CA . ILE A 1 87 ? -12.641 0.987 -7.352 1 97.56 87 ILE A CA 1
ATOM 627 C C . ILE A 1 87 ? -11.258 1.604 -7.129 1 97.56 87 ILE A C 1
ATOM 629 O O . ILE A 1 87 ? -10.305 1.279 -7.84 1 97.56 87 ILE A O 1
ATOM 633 N N . HIS A 1 88 ? -11.195 2.463 -6.152 1 98.19 88 HIS A N 1
ATOM 634 C CA . HIS A 1 88 ? -9.922 3.082 -5.789 1 98.19 88 HIS A CA 1
ATOM 635 C C . HIS A 1 88 ? -8.867 2.029 -5.469 1 98.19 88 HIS A C 1
ATOM 637 O O . HIS A 1 88 ? -7.734 2.117 -5.945 1 98.19 88 HIS A O 1
ATOM 643 N N . ASP A 1 89 ? -9.25 1.015 -4.719 1 98.12 89 ASP A N 1
ATOM 644 C CA . ASP A 1 89 ? -8.312 -0.024 -4.297 1 98.12 89 ASP A CA 1
ATOM 645 C C . ASP A 1 89 ? -7.887 -0.886 -5.484 1 98.12 89 ASP A C 1
ATOM 647 O O . ASP A 1 89 ? -6.719 -1.274 -5.586 1 98.12 89 ASP A O 1
ATOM 651 N N . ALA A 1 90 ? -8.781 -1.21 -6.348 1 97.81 90 ALA A N 1
ATOM 652 C CA . ALA A 1 90 ? -8.469 -1.997 -7.539 1 97.81 90 ALA A CA 1
ATOM 653 C C . ALA A 1 90 ? -7.496 -1.251 -8.445 1 97.81 90 ALA A C 1
ATOM 655 O O . ALA A 1 90 ? -6.535 -1.836 -8.953 1 97.81 90 ALA A O 1
ATOM 656 N N . LEU A 1 91 ? -7.742 0.004 -8.617 1 98.19 91 LEU A N 1
ATOM 657 C CA . LEU A 1 91 ? -6.855 0.823 -9.438 1 98.19 91 LEU A CA 1
ATOM 658 C C . LEU A 1 91 ? -5.48 0.948 -8.789 1 98.19 91 LEU A C 1
ATOM 660 O O . LEU A 1 91 ? -4.465 0.983 -9.492 1 98.19 91 LEU A O 1
ATOM 664 N N . SER A 1 92 ? -5.488 1.064 -7.48 1 98.38 92 SER A N 1
ATOM 665 C CA . SER A 1 92 ? -4.219 1.123 -6.766 1 98.38 92 SER A CA 1
ATOM 666 C C . SER A 1 92 ? -3.385 -0.131 -7.016 1 98.38 92 SER A C 1
ATOM 668 O O . SER A 1 92 ? -2.172 -0.047 -7.219 1 98.38 92 SER A O 1
ATOM 670 N N . LEU A 1 93 ? -4.016 -1.269 -6.984 1 98 93 LEU A N 1
ATOM 671 C CA . LEU A 1 93 ? -3.326 -2.516 -7.293 1 98 93 LEU A CA 1
ATOM 672 C C . LEU A 1 93 ? -2.818 -2.51 -8.734 1 98 93 LEU A C 1
ATOM 674 O O . LEU A 1 93 ? -1.692 -2.939 -9 1 98 93 LEU A O 1
ATOM 678 N N . GLY A 1 94 ? -3.682 -2.043 -9.625 1 97.81 94 GLY A N 1
ATOM 679 C CA . GLY A 1 94 ? -3.281 -1.956 -11.023 1 97.81 94 GLY A CA 1
ATOM 680 C C . GLY A 1 94 ? -2.061 -1.084 -11.242 1 97.81 94 GLY A C 1
ATOM 681 O O . GLY A 1 94 ? -1.142 -1.464 -11.969 1 97.81 94 GLY A O 1
ATOM 682 N N . VAL A 1 95 ? -2.029 0.032 -10.602 1 98.06 95 VAL A N 1
ATOM 683 C CA . VAL A 1 95 ? -0.914 0.964 -10.734 1 98.06 95 VAL A CA 1
ATOM 684 C C . VAL A 1 95 ? 0.344 0.356 -10.117 1 98.06 95 VAL A C 1
ATOM 686 O O . VAL A 1 95 ? 1.442 0.507 -10.656 1 98.06 95 VAL A O 1
ATOM 689 N N . MET A 1 96 ? 0.192 -0.267 -9 1 97.81 96 MET A N 1
ATOM 690 C CA . MET A 1 96 ? 1.32 -0.947 -8.375 1 97.81 96 MET A CA 1
ATOM 691 C C . MET A 1 96 ? 1.919 -1.989 -9.312 1 97.81 96 MET A C 1
ATOM 693 O O . MET A 1 96 ? 3.139 -2.064 -9.461 1 97.81 96 MET A O 1
ATOM 697 N N . LEU A 1 97 ? 1.078 -2.76 -9.953 1 97.81 97 LEU A N 1
ATOM 698 C CA . LEU A 1 97 ? 1.522 -3.77 -10.906 1 97.81 97 LEU A CA 1
ATOM 699 C C . LEU A 1 97 ? 2.252 -3.125 -12.086 1 97.81 97 LEU A C 1
ATOM 701 O O . LEU A 1 97 ? 3.287 -3.629 -12.531 1 97.81 97 LEU A O 1
ATOM 705 N N . LEU A 1 98 ? 1.75 -2.012 -12.516 1 97.69 98 LEU A N 1
ATOM 706 C CA . LEU A 1 98 ? 2.381 -1.312 -13.625 1 97.69 98 LEU A CA 1
ATOM 707 C C . LEU A 1 98 ? 3.775 -0.825 -13.242 1 97.69 98 LEU A C 1
ATOM 709 O O . LEU A 1 98 ? 4.691 -0.848 -14.062 1 97.69 98 LEU A O 1
ATOM 713 N N . VAL A 1 99 ? 3.916 -0.368 -12.039 1 97.88 99 VAL A N 1
ATOM 714 C CA . VAL A 1 99 ? 5.219 0.074 -11.562 1 97.88 99 VAL A CA 1
ATOM 715 C C . VAL A 1 99 ? 6.188 -1.106 -11.539 1 97.88 99 VAL A C 1
ATOM 717 O O . VAL A 1 99 ? 7.328 -0.991 -11.992 1 97.88 99 VAL A O 1
ATOM 720 N N . PHE A 1 100 ? 5.746 -2.25 -11.055 1 97.69 100 PHE A N 1
ATOM 721 C CA . PHE A 1 100 ? 6.586 -3.443 -11.039 1 97.69 100 PHE A CA 1
ATOM 722 C C . PHE A 1 100 ? 6.988 -3.834 -12.461 1 97.69 100 PHE A C 1
ATOM 724 O O . PHE A 1 100 ? 8.164 -4.07 -12.734 1 97.69 100 PHE A O 1
ATOM 731 N N . ILE A 1 101 ? 6.023 -3.877 -13.312 1 96.56 101 ILE A N 1
ATOM 732 C CA . ILE A 1 101 ? 6.258 -4.309 -14.68 1 96.56 101 ILE A CA 1
ATOM 733 C C . ILE A 1 101 ? 7.234 -3.352 -15.367 1 96.56 101 ILE A C 1
ATOM 735 O O . ILE A 1 101 ? 8.141 -3.785 -16.078 1 96.56 101 ILE A O 1
ATOM 739 N N . PHE A 1 102 ? 7.098 -2.072 -15.148 1 96.5 102 PHE A N 1
ATOM 740 C CA . PHE A 1 102 ? 7.973 -1.065 -15.734 1 96.5 102 PHE A CA 1
ATOM 741 C C . PHE A 1 102 ? 9.422 -1.303 -15.328 1 96.5 102 PHE A C 1
ATOM 743 O O . PHE A 1 102 ? 10.312 -1.336 -16.172 1 96.5 102 PHE A O 1
ATOM 750 N N . HIS A 1 103 ? 9.656 -1.492 -14.062 1 96.12 103 HIS A N 1
ATOM 751 C CA . HIS A 1 103 ? 11.023 -1.642 -13.578 1 96.12 103 HIS A CA 1
ATOM 752 C C . HIS A 1 103 ? 11.609 -2.984 -14 1 96.12 103 HIS A C 1
ATOM 754 O O . HIS A 1 103 ? 12.805 -3.076 -14.305 1 96.12 103 HIS A O 1
ATOM 760 N N . ILE A 1 104 ? 10.805 -4.02 -14.031 1 94.69 104 ILE A N 1
ATOM 761 C CA . ILE A 1 104 ? 11.281 -5.328 -14.477 1 94.69 104 ILE A CA 1
ATOM 762 C C . ILE A 1 104 ? 11.68 -5.258 -15.953 1 94.69 104 ILE A C 1
ATOM 764 O O . ILE A 1 104 ? 12.703 -5.82 -16.344 1 94.69 104 ILE A O 1
ATOM 768 N N . ALA A 1 105 ? 10.945 -4.504 -16.703 1 92.88 105 ALA A N 1
ATOM 769 C CA . ALA A 1 105 ? 11.156 -4.441 -18.141 1 92.88 105 ALA A CA 1
ATOM 770 C C . ALA A 1 105 ? 12.32 -3.521 -18.484 1 92.88 105 ALA A C 1
ATOM 772 O O . ALA A 1 105 ? 12.984 -3.709 -19.516 1 92.88 105 ALA A O 1
ATOM 773 N N . THR A 1 106 ? 12.641 -2.555 -17.656 1 92.06 106 THR A N 1
ATOM 774 C CA . THR A 1 106 ? 13.594 -1.523 -18.062 1 92.06 106 THR A CA 1
ATOM 775 C C . THR A 1 106 ? 14.93 -1.702 -17.359 1 92.06 106 THR A C 1
ATOM 777 O O . THR A 1 106 ? 15.938 -1.124 -17.766 1 92.06 106 THR A O 1
ATOM 780 N N . THR A 1 107 ? 14.914 -2.494 -16.312 1 90.94 107 THR A N 1
ATOM 781 C CA . THR A 1 107 ? 16.156 -2.654 -15.555 1 90.94 107 THR A CA 1
ATOM 782 C C . THR A 1 107 ? 17.172 -3.469 -16.344 1 90.94 107 THR A C 1
ATOM 784 O O . THR A 1 107 ? 16.844 -4.551 -16.844 1 90.94 107 THR A O 1
ATOM 787 N N . LYS A 1 108 ? 18.359 -2.918 -16.484 1 88.5 108 LYS A N 1
ATOM 788 C CA . LYS A 1 108 ? 19.422 -3.561 -17.25 1 88.5 108 LYS A CA 1
ATOM 789 C C . LYS A 1 108 ? 20.406 -4.273 -16.344 1 88.5 108 LYS A C 1
ATOM 791 O O . LYS A 1 108 ? 21.031 -5.254 -16.75 1 88.5 108 LYS A O 1
ATOM 796 N N . LYS A 1 109 ? 20.562 -3.766 -15.156 1 91.12 109 LYS A N 1
ATOM 797 C CA . LYS A 1 109 ? 21.469 -4.355 -14.164 1 91.12 109 LYS A CA 1
ATOM 798 C C . LYS A 1 109 ? 20.766 -4.527 -12.82 1 91.12 109 LYS A C 1
ATOM 800 O O . LYS A 1 109 ? 20.219 -3.566 -12.273 1 91.12 109 LYS A O 1
ATOM 805 N N . MET A 1 110 ? 20.844 -5.75 -12.383 1 92.69 110 MET A N 1
ATOM 806 C CA . MET A 1 110 ? 20.203 -6.055 -11.102 1 92.69 110 MET A CA 1
ATOM 807 C C . MET A 1 110 ? 21.125 -5.691 -9.938 1 92.69 110 MET A C 1
ATOM 809 O O . MET A 1 110 ? 21.844 -6.543 -9.422 1 92.69 110 MET A O 1
ATOM 813 N N . ASP A 1 111 ? 21.016 -4.445 -9.508 1 94.38 111 ASP A N 1
ATOM 814 C CA . ASP A 1 111 ? 21.828 -3.971 -8.391 1 94.38 111 ASP A CA 1
ATOM 815 C C . ASP A 1 111 ? 20.984 -3.17 -7.402 1 94.38 111 ASP A C 1
ATOM 817 O O . ASP A 1 111 ? 19.766 -3.061 -7.559 1 94.38 111 ASP A O 1
ATOM 821 N N . GLN A 1 112 ? 21.609 -2.73 -6.441 1 94.62 112 GLN A N 1
ATOM 822 C CA . GLN A 1 112 ? 20.922 -2.018 -5.371 1 94.62 112 GLN A CA 1
ATOM 823 C C . GLN A 1 112 ? 20.266 -0.744 -5.891 1 94.62 112 GLN A C 1
ATOM 825 O O . GLN A 1 112 ? 19.172 -0.378 -5.449 1 94.62 112 GLN A O 1
ATOM 830 N N . THR A 1 113 ? 20.938 -0.114 -6.82 1 94.56 113 THR A N 1
ATOM 831 C CA . THR A 1 113 ? 20.406 1.107 -7.414 1 94.56 113 THR A CA 1
ATOM 832 C C . THR A 1 113 ? 19.062 0.835 -8.094 1 94.56 113 THR A C 1
ATOM 834 O O . THR A 1 113 ? 18.109 1.587 -7.906 1 94.56 113 THR A O 1
ATOM 837 N N . ALA A 1 114 ? 19.031 -0.23 -8.812 1 95.06 114 ALA A N 1
ATOM 838 C CA . ALA A 1 114 ? 17.797 -0.614 -9.492 1 95.06 114 ALA A CA 1
ATOM 839 C C . ALA A 1 114 ? 16.672 -0.869 -8.492 1 95.06 114 ALA A C 1
ATOM 841 O O . ALA A 1 114 ? 15.531 -0.432 -8.695 1 95.06 114 ALA A O 1
ATOM 842 N N . LEU A 1 115 ? 17.031 -1.522 -7.477 1 96.81 115 LEU A N 1
ATOM 843 C CA . LEU A 1 115 ? 16.031 -1.858 -6.469 1 96.81 115 LEU A CA 1
ATOM 844 C C . LEU A 1 115 ? 15.531 -0.603 -5.766 1 96.81 115 LEU A C 1
ATOM 846 O O . LEU A 1 115 ? 14.32 -0.456 -5.543 1 96.81 115 LEU A O 1
ATOM 850 N N . ILE A 1 116 ? 16.375 0.321 -5.406 1 97.06 116 ILE A N 1
ATOM 851 C CA . ILE A 1 116 ? 15.992 1.541 -4.707 1 97.06 116 ILE A CA 1
ATOM 852 C C . ILE A 1 116 ? 15.039 2.355 -5.578 1 97.06 116 ILE A C 1
ATOM 854 O O . ILE A 1 116 ? 14.078 2.943 -5.078 1 97.06 116 ILE A O 1
ATOM 858 N N . LYS A 1 117 ? 15.289 2.383 -6.867 1 96.44 117 LYS A N 1
ATOM 859 C CA . LYS A 1 117 ? 14.406 3.104 -7.777 1 96.44 117 LYS A CA 1
ATOM 860 C C . LYS A 1 117 ? 12.992 2.539 -7.734 1 96.44 117 LYS A C 1
ATOM 862 O O . LYS A 1 117 ? 12.016 3.293 -7.656 1 96.44 117 LYS A O 1
ATOM 867 N N . LEU A 1 118 ? 12.922 1.254 -7.809 1 97.56 118 LEU A N 1
ATOM 868 C CA . LEU A 1 118 ? 11.633 0.585 -7.715 1 97.56 118 LEU A CA 1
ATOM 869 C C . LEU A 1 118 ? 10.953 0.889 -6.379 1 97.56 118 LEU A C 1
ATOM 871 O O . LEU A 1 118 ? 9.781 1.253 -6.344 1 97.56 118 LEU A O 1
ATOM 875 N N . LEU A 1 119 ? 11.727 0.792 -5.32 1 98.38 119 LEU A N 1
ATOM 876 C CA . LEU A 1 119 ? 11.18 0.955 -3.975 1 98.38 119 LEU A CA 1
ATOM 877 C C . LEU A 1 119 ? 10.734 2.395 -3.74 1 98.38 119 LEU A C 1
ATOM 879 O O . LEU A 1 119 ? 9.75 2.637 -3.041 1 98.38 119 LEU A O 1
ATOM 883 N N . LEU A 1 120 ? 11.406 3.328 -4.297 1 98.12 120 LEU A N 1
ATOM 884 C CA . LEU A 1 120 ? 11.031 4.73 -4.168 1 98.12 120 LEU A CA 1
ATOM 885 C C . LEU A 1 120 ? 9.719 5.008 -4.891 1 98.12 120 LEU A C 1
ATOM 887 O O . LEU A 1 120 ? 8.906 5.82 -4.43 1 98.12 120 LEU A O 1
ATOM 891 N N . ASP A 1 121 ? 9.531 4.352 -6.004 1 98.19 121 ASP A N 1
ATOM 892 C CA . ASP A 1 121 ? 8.258 4.5 -6.699 1 98.19 121 ASP A CA 1
ATOM 893 C C . ASP A 1 121 ? 7.109 3.938 -5.863 1 98.19 121 ASP A C 1
ATOM 895 O O . ASP A 1 121 ? 6.027 4.523 -5.816 1 98.19 121 ASP A O 1
ATOM 899 N N . LEU A 1 122 ? 7.355 2.848 -5.266 1 98.38 122 LEU A N 1
ATOM 900 C CA . LEU A 1 122 ? 6.34 2.266 -4.395 1 98.38 122 LEU A CA 1
ATOM 901 C C . LEU A 1 122 ? 6.062 3.172 -3.201 1 98.38 122 LEU A C 1
ATOM 903 O O . LEU A 1 122 ? 4.91 3.312 -2.779 1 98.38 122 LEU A O 1
ATOM 907 N N . PHE A 1 123 ? 7.098 3.76 -2.682 1 98.44 123 PHE A N 1
ATOM 908 C CA . PHE A 1 123 ? 6.949 4.719 -1.593 1 98.44 123 PHE A CA 1
ATOM 909 C C . PHE A 1 123 ? 6.074 5.891 -2.02 1 98.44 123 PHE A C 1
ATOM 911 O O . PHE A 1 123 ? 5.195 6.324 -1.269 1 98.44 123 PHE A O 1
ATOM 918 N N . ALA A 1 124 ? 6.332 6.398 -3.201 1 98.44 124 ALA A N 1
ATOM 919 C CA . ALA A 1 124 ? 5.551 7.516 -3.725 1 98.44 124 ALA A CA 1
ATOM 920 C C . ALA A 1 124 ? 4.07 7.16 -3.809 1 98.44 124 ALA A C 1
ATOM 922 O O . ALA A 1 124 ? 3.209 7.98 -3.488 1 98.44 124 ALA A O 1
ATOM 923 N N . LEU A 1 125 ? 3.793 5.992 -4.195 1 98.19 125 LEU A N 1
ATOM 924 C CA . LEU A 1 125 ? 2.406 5.547 -4.297 1 98.19 125 LEU A CA 1
ATOM 925 C C . LEU A 1 125 ? 1.773 5.426 -2.914 1 98.19 125 LEU A C 1
ATOM 927 O O . LEU A 1 125 ? 0.647 5.879 -2.699 1 98.19 125 LEU A O 1
ATOM 931 N N . LEU A 1 126 ? 2.494 4.902 -1.968 1 97.56 126 LEU A N 1
ATOM 932 C CA . LEU A 1 126 ? 1.973 4.555 -0.65 1 97.56 126 LEU A CA 1
ATOM 933 C C . LEU A 1 126 ? 1.804 5.801 0.212 1 97.56 126 LEU A C 1
ATOM 935 O O . LEU A 1 126 ? 0.911 5.859 1.061 1 97.56 126 LEU A O 1
ATOM 939 N N . TYR A 1 127 ? 2.691 6.715 -0.012 1 98 127 TYR A N 1
ATOM 940 C CA . TYR A 1 127 ? 2.723 7.887 0.858 1 98 127 TYR A CA 1
ATOM 941 C C . TYR A 1 127 ? 2.068 9.086 0.184 1 98 127 TYR A C 1
ATOM 943 O O . TYR A 1 127 ? 1.044 9.586 0.654 1 98 127 TYR A O 1
ATOM 951 N N . ILE A 1 128 ? 2.514 9.438 -0.966 1 98.38 128 ILE A N 1
ATOM 952 C CA . ILE A 1 128 ? 2.0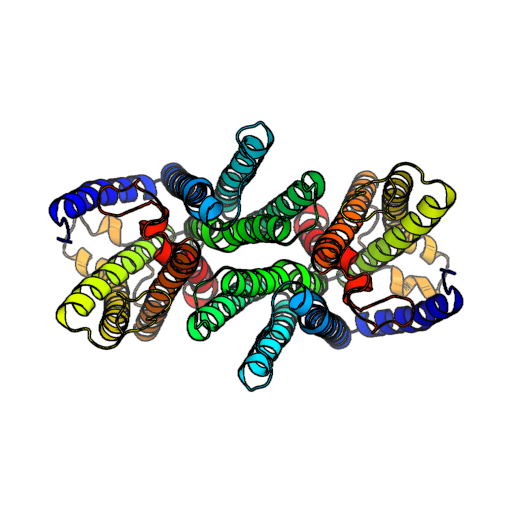61 10.664 -1.617 1 98.38 128 ILE A CA 1
ATOM 953 C C . ILE A 1 128 ? 0.703 10.422 -2.275 1 98.38 128 ILE A C 1
ATOM 955 O O . ILE A 1 128 ? -0.289 11.062 -1.915 1 98.38 128 ILE A O 1
ATOM 959 N N . VAL A 1 129 ? 0.622 9.453 -3.16 1 98.75 129 VAL A N 1
ATOM 960 C CA . VAL A 1 129 ? -0.578 9.25 -3.967 1 98.75 129 VAL A CA 1
ATOM 961 C C . VAL A 1 129 ? -1.724 8.773 -3.076 1 98.75 129 VAL A C 1
ATOM 963 O O . VAL A 1 129 ? -2.861 9.227 -3.225 1 98.75 129 VAL A O 1
ATOM 966 N N . ASN A 1 130 ? -1.412 7.879 -2.184 1 98.44 130 ASN A N 1
ATOM 967 C CA . ASN A 1 130 ? -2.438 7.387 -1.272 1 98.44 130 ASN A CA 1
ATOM 968 C C . ASN A 1 130 ? -3.031 8.516 -0.431 1 98.44 130 ASN A C 1
ATOM 970 O O . ASN A 1 130 ? -4.242 8.555 -0.207 1 98.44 130 ASN A O 1
ATOM 974 N N . GLY A 1 131 ? -2.221 9.375 0.015 1 98.44 131 GLY A N 1
ATOM 975 C CA . GLY A 1 131 ? -2.699 10.508 0.802 1 98.44 131 GLY A CA 1
ATOM 976 C C . GLY A 1 131 ? -3.668 11.391 0.045 1 98.44 131 GLY A C 1
ATOM 977 O O . GLY A 1 131 ? -4.789 11.625 0.5 1 98.44 131 GLY A O 1
ATOM 978 N N . PHE A 1 132 ? -3.299 11.797 -1.121 1 98.62 132 PHE A N 1
ATOM 979 C CA . PHE A 1 132 ? -4.113 12.727 -1.897 1 98.62 132 PHE A CA 1
ATOM 980 C C . PHE A 1 132 ? -5.379 12.039 -2.404 1 98.62 132 PHE A C 1
ATOM 982 O O . PHE A 1 132 ? -6.449 12.648 -2.439 1 98.62 132 PHE A O 1
ATOM 989 N N . SER A 1 133 ? -5.254 10.82 -2.85 1 98.62 133 SER A N 1
ATOM 990 C CA . SER A 1 133 ? -6.441 10.133 -3.354 1 98.62 133 SER A CA 1
ATOM 991 C C . SER A 1 133 ? -7.449 9.883 -2.238 1 98.62 133 SER A C 1
ATOM 993 O O . SER A 1 133 ? -8.664 9.93 -2.471 1 98.62 133 SER A O 1
ATOM 995 N N . HIS A 1 134 ? -7.008 9.656 -1.055 1 98.5 134 HIS A N 1
ATOM 996 C CA . HIS A 1 134 ? -7.93 9.508 0.064 1 98.5 134 HIS A CA 1
ATOM 997 C C . HIS A 1 134 ? -8.562 10.844 0.441 1 98.5 134 HIS A C 1
ATOM 999 O O . HIS A 1 134 ? -9.664 10.875 0.985 1 98.5 134 HIS A O 1
ATOM 1005 N N . ALA A 1 135 ? -7.785 11.883 0.22 1 97.88 135 ALA A N 1
ATOM 1006 C CA . ALA A 1 135 ? -8.391 13.195 0.409 1 97.88 135 ALA A CA 1
ATOM 1007 C C . ALA A 1 135 ? -9.625 13.367 -0.474 1 97.88 135 ALA A C 1
ATOM 1009 O O . ALA A 1 135 ? -10.625 13.953 -0.055 1 97.88 135 ALA A O 1
ATOM 1010 N N . VAL A 1 136 ? -9.516 12.828 -1.688 1 98.19 136 VAL A N 1
ATOM 1011 C CA . VAL A 1 136 ? -10.648 12.867 -2.605 1 98.19 136 VAL A CA 1
ATOM 1012 C C . VAL A 1 136 ? -11.75 11.938 -2.102 1 98.19 136 VAL A C 1
ATOM 1014 O O . VAL A 1 136 ? -12.922 12.32 -2.064 1 98.19 136 VAL A O 1
ATOM 1017 N N . LEU A 1 137 ? -11.398 10.766 -1.672 1 97.62 137 LEU A N 1
ATOM 1018 C CA . LEU A 1 137 ? -12.359 9.797 -1.159 1 97.62 137 LEU A CA 1
ATOM 1019 C C . LEU A 1 137 ? -13.102 10.359 0.052 1 97.62 137 LEU A C 1
ATOM 1021 O O . LEU A 1 137 ? -14.273 10.055 0.263 1 97.62 137 LEU A O 1
ATOM 1025 N N . LEU A 1 138 ? -12.398 11.109 0.788 1 96.31 138 LEU A N 1
ATOM 1026 C CA . LEU A 1 138 ? -12.953 11.68 2.008 1 96.31 138 LEU A CA 1
ATOM 1027 C C . LEU A 1 138 ? -14.195 12.508 1.701 1 96.31 138 LEU A C 1
ATOM 1029 O O . LEU A 1 138 ? -15.148 12.531 2.49 1 96.31 138 LEU A O 1
ATOM 1033 N N . ARG A 1 139 ? -14.25 13.133 0.574 1 95.19 139 ARG A N 1
ATOM 1034 C CA . ARG A 1 139 ? -15.406 13.906 0.14 1 95.19 139 ARG A CA 1
ATOM 1035 C C . ARG A 1 139 ? -16.672 13.055 0.111 1 95.19 139 ARG A C 1
ATOM 1037 O O . ARG A 1 139 ? -17.75 13.523 0.443 1 95.19 139 ARG A O 1
ATOM 1044 N N . TYR A 1 140 ? -16.469 11.852 -0.189 1 94.94 140 TYR A N 1
ATOM 1045 C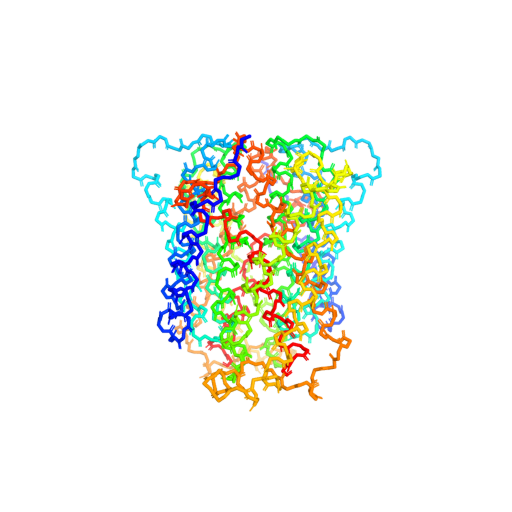 CA . TYR A 1 140 ? -17.609 10.984 -0.433 1 94.94 140 TYR A CA 1
ATOM 1046 C C . TYR A 1 140 ? -17.828 10.023 0.726 1 94.94 140 TYR A C 1
ATOM 1048 O O . TYR A 1 140 ? -18.609 9.086 0.623 1 94.94 140 TYR A O 1
ATOM 1056 N N . SER A 1 141 ? -17 10.156 1.709 1 91.5 141 SER A N 1
ATOM 1057 C CA . SER A 1 141 ? -17.141 9.297 2.877 1 91.5 141 SER A CA 1
ATOM 1058 C C . SER A 1 141 ? -18.484 9.523 3.576 1 91.5 141 SER A C 1
ATOM 1060 O O . SER A 1 141 ? -18.969 8.641 4.293 1 91.5 141 SER A O 1
ATOM 1062 N N . SER A 1 142 ? -18.984 10.695 3.42 1 87.12 142 SER A N 1
ATOM 1063 C CA . SER A 1 142 ? -20.297 11.07 3.916 1 87.12 142 SER A CA 1
ATOM 1064 C C . SER A 1 142 ? -21.031 11.961 2.92 1 87.12 142 SER A C 1
ATOM 1066 O O . SER A 1 142 ? -20.438 12.844 2.311 1 87.12 142 SER A O 1
ATOM 1068 N N . GLY A 1 143 ? -22.25 11.672 2.688 1 80.19 143 GLY A N 1
ATOM 1069 C CA . GLY A 1 143 ? -23.047 12.492 1.791 1 80.19 143 GLY A CA 1
ATOM 1070 C C . GLY A 1 143 ? -23.188 13.93 2.271 1 80.19 143 GLY A C 1
ATOM 1071 O O . GLY A 1 143 ? -23.188 14.859 1.467 1 80.19 143 GLY A O 1
ATOM 1072 N N . LYS A 1 144 ? -23.188 14.172 3.549 1 83.94 144 LYS A N 1
ATOM 1073 C CA . LYS A 1 144 ? -23.516 15.484 4.105 1 83.94 144 LYS A CA 1
ATOM 1074 C C . LYS A 1 144 ? -22.266 16.188 4.613 1 83.94 144 LYS A C 1
ATOM 1076 O O . LYS A 1 144 ? -22.125 17.406 4.457 1 83.94 144 LYS A O 1
ATOM 1081 N N . TYR A 1 145 ? -21.266 15.453 5.051 1 89.06 145 TYR A N 1
ATOM 1082 C CA . TYR A 1 145 ? -20.203 16.094 5.828 1 89.06 145 TYR A CA 1
ATOM 1083 C C . TYR A 1 145 ? -18.859 15.922 5.152 1 89.06 145 TYR A C 1
ATOM 1085 O O . TYR A 1 145 ? -17.812 16.203 5.754 1 89.06 145 TYR A O 1
ATOM 1093 N N . GLY A 1 146 ? -18.812 15.438 3.939 1 92.19 146 GLY A N 1
ATOM 1094 C CA . GLY A 1 146 ? -17.562 15.195 3.23 1 92.19 146 GLY A CA 1
ATOM 1095 C C . GLY A 1 146 ? -16.703 16.438 3.113 1 92.19 146 GLY A C 1
ATOM 1096 O O . GLY A 1 146 ? -15.5 16.391 3.381 1 92.19 146 GLY A O 1
ATOM 1097 N N . LEU A 1 147 ? -17.344 17.516 2.689 1 92.75 147 LEU A N 1
ATOM 1098 C CA . LEU A 1 147 ? -16.625 18.781 2.557 1 92.75 147 LEU A CA 1
ATOM 1099 C C . LEU A 1 147 ? -16.062 19.234 3.9 1 92.75 147 LEU A C 1
ATOM 1101 O O . LEU A 1 147 ? -14.891 19.625 3.992 1 92.75 147 LEU A O 1
ATOM 1105 N N . GLY A 1 148 ? -16.859 19.156 4.91 1 91.88 148 GLY A N 1
ATOM 1106 C CA . GLY A 1 148 ? -16.422 19.531 6.246 1 91.88 148 GLY A CA 1
ATOM 1107 C C . GLY A 1 148 ? -15.25 18.719 6.754 1 91.88 148 GLY A C 1
ATOM 1108 O O . GLY A 1 148 ? -14.352 19.266 7.402 1 91.88 148 GLY A O 1
ATOM 1109 N N . LEU A 1 149 ? -15.258 17.438 6.48 1 93.69 149 LEU A N 1
ATOM 1110 C CA . LEU A 1 149 ? -14.164 16.578 6.906 1 93.69 149 LEU A CA 1
ATOM 1111 C C . LEU A 1 149 ? -12.875 16.922 6.18 1 93.69 149 LEU A C 1
ATOM 1113 O O . LEU A 1 149 ? -11.789 16.891 6.773 1 93.69 149 LEU A O 1
ATOM 1117 N N . GLN A 1 150 ? -12.969 17.219 4.906 1 95.38 150 GLN A N 1
ATOM 1118 C CA . GLN A 1 150 ? -11.797 17.656 4.16 1 95.38 150 GLN A CA 1
ATOM 1119 C C . GLN A 1 150 ? -11.195 18.922 4.762 1 95.38 150 GLN A C 1
ATOM 1121 O O . GLN A 1 150 ? -9.984 19.016 4.957 1 95.38 150 GLN A O 1
ATOM 1126 N N . ILE A 1 151 ? -12.047 19.844 5.078 1 93.56 151 ILE A N 1
ATOM 1127 C CA . ILE A 1 151 ? -11.617 21.125 5.645 1 93.56 151 ILE A CA 1
ATOM 1128 C C . ILE A 1 151 ? -11.023 20.891 7.035 1 93.56 151 ILE A C 1
ATOM 1130 O O . ILE A 1 151 ? -9.992 21.469 7.379 1 93.56 151 ILE A O 1
ATOM 1134 N N . LEU A 1 152 ? -11.672 20.062 7.781 1 94.19 152 LEU A N 1
ATOM 1135 C CA . LEU A 1 152 ? -11.18 19.719 9.109 1 94.19 152 LEU A CA 1
ATOM 1136 C C . LEU A 1 152 ? -9.758 19.172 9.039 1 94.19 152 LEU A C 1
ATOM 1138 O O . LEU A 1 152 ? -8.883 19.609 9.789 1 94.19 152 LEU A O 1
ATOM 1142 N N . GLY A 1 153 ? -9.555 18.188 8.125 1 95.25 153 GLY A N 1
ATOM 1143 C CA . GLY A 1 153 ? -8.227 17.625 7.969 1 95.25 153 GLY A CA 1
ATOM 1144 C C . GLY A 1 153 ? -7.18 18.641 7.59 1 95.25 153 GLY A C 1
ATOM 1145 O O . GLY A 1 153 ? -6.078 18.656 8.148 1 95.25 153 GLY A O 1
ATOM 1146 N N . LEU A 1 154 ? -7.523 19.5 6.672 1 94.5 154 LEU A N 1
ATOM 1147 C CA . LEU A 1 154 ? -6.59 20.516 6.211 1 94.5 154 LEU A CA 1
ATOM 1148 C C . LEU A 1 154 ? -6.285 21.516 7.324 1 94.5 154 LEU A C 1
ATOM 1150 O O . LEU A 1 154 ? -5.125 21.859 7.551 1 94.5 154 LEU A O 1
ATOM 1154 N N . CYS A 1 155 ? -7.301 21.938 8.008 1 93.31 155 CYS A N 1
ATOM 1155 C CA . CYS A 1 155 ? -7.133 22.891 9.094 1 93.31 155 CYS A CA 1
ATOM 1156 C C . CYS A 1 155 ? -6.262 22.297 10.203 1 93.31 155 CYS A C 1
ATOM 1158 O O . CYS A 1 155 ? -5.367 22.969 10.711 1 93.31 155 CYS A O 1
ATOM 1160 N N . CYS A 1 156 ? -6.531 21.078 10.508 1 94.69 156 CYS A N 1
ATOM 1161 C CA . CYS A 1 156 ? -5.754 20.438 11.562 1 94.69 156 CYS A CA 1
ATOM 1162 C C . CYS A 1 156 ? -4.285 20.344 11.172 1 94.69 156 CYS A C 1
ATOM 1164 O O . CYS A 1 156 ? -3.4 20.594 11.992 1 94.69 156 CYS A O 1
ATOM 1166 N N . ALA A 1 157 ? -4.07 19.953 9.977 1 93.06 157 ALA A N 1
ATOM 1167 C CA . ALA A 1 157 ? -2.697 19.812 9.508 1 93.06 157 ALA A CA 1
ATOM 1168 C C . ALA A 1 157 ? -1.961 21.141 9.547 1 93.06 157 ALA A C 1
ATOM 1170 O O . ALA A 1 157 ? -0.838 21.219 10.055 1 93.06 157 ALA A O 1
ATOM 1171 N N . TRP A 1 158 ? -2.592 22.219 9.148 1 90.06 158 TRP A N 1
ATOM 1172 C CA . TRP A 1 158 ? -1.946 23.516 9.055 1 90.06 158 TRP A CA 1
ATOM 1173 C C . TRP A 1 158 ? -1.782 24.156 10.438 1 90.06 158 TRP A C 1
ATOM 1175 O O . TRP A 1 158 ? -0.749 24.75 10.727 1 90.06 158 TRP A O 1
ATOM 1185 N N . VAL A 1 159 ? -2.809 24 11.18 1 91.44 159 VAL A N 1
ATOM 1186 C CA . VAL A 1 159 ? -2.76 24.578 12.516 1 91.44 159 VAL A CA 1
ATOM 1187 C C . VAL A 1 159 ? -1.762 23.812 13.383 1 91.44 159 VAL A C 1
ATOM 1189 O O . VAL A 1 159 ? -1.028 24.406 14.172 1 91.44 159 VAL A O 1
ATOM 1192 N N . CYS A 1 160 ? -1.767 22.5 13.219 1 91.5 160 CYS A N 1
ATOM 1193 C CA . CYS A 1 160 ? -0.818 21.672 13.945 1 91.5 160 CYS A CA 1
ATOM 1194 C C . CYS A 1 160 ? 0.618 22.078 13.633 1 91.5 160 CYS A C 1
ATOM 1196 O O . CYS A 1 160 ? 1.423 22.281 14.547 1 91.5 160 CYS A O 1
ATOM 1198 N N . ASP A 1 161 ? 0.917 22.203 12.398 1 89.75 161 ASP A N 1
ATOM 1199 C CA . ASP A 1 161 ? 2.26 22.578 11.977 1 89.75 161 ASP A CA 1
ATOM 1200 C C . ASP A 1 161 ? 2.627 23.969 12.508 1 89.75 161 ASP A C 1
ATOM 1202 O O . ASP A 1 161 ? 3.754 24.188 12.961 1 89.75 161 ASP A O 1
ATOM 1206 N N . SER A 1 162 ? 1.728 24.906 12.414 1 87.19 162 SER A N 1
ATOM 1207 C CA . SER A 1 162 ? 1.961 26.266 12.875 1 87.19 162 SER A CA 1
ATOM 1208 C C . SER A 1 162 ? 2.148 26.312 14.391 1 87.19 162 SER A C 1
ATOM 1210 O O . SER A 1 162 ? 3.037 27 1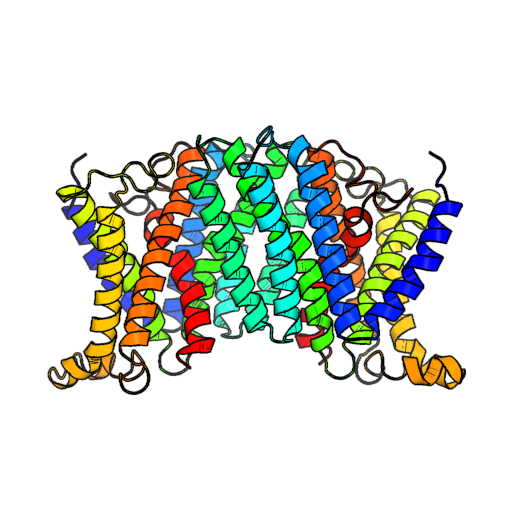4.891 1 87.19 162 SER A O 1
ATOM 1212 N N . GLY A 1 163 ? 1.27 25.609 15.062 1 87.5 163 GLY A N 1
ATOM 1213 C CA . GLY A 1 163 ? 1.399 25.547 16.5 1 87.5 163 GLY A CA 1
ATOM 1214 C C . GLY A 1 163 ? 2.713 24.938 16.953 1 87.5 163 GLY A C 1
ATOM 1215 O O . GLY A 1 163 ? 3.344 25.438 17.891 1 87.5 163 GLY A O 1
ATOM 1216 N N . ALA A 1 164 ? 3.088 23.922 16.312 1 86.75 164 ALA A N 1
ATOM 1217 C CA . ALA A 1 164 ? 4.355 23.266 16.641 1 86.75 164 ALA A CA 1
ATOM 1218 C C . ALA A 1 164 ? 5.531 24.203 16.391 1 86.75 164 ALA A C 1
ATOM 1220 O O . ALA A 1 164 ? 6.469 24.266 17.188 1 86.75 164 ALA A O 1
ATOM 1221 N N . LEU A 1 165 ? 5.445 24.953 15.32 1 81.25 165 LEU A N 1
ATOM 1222 C CA . LEU A 1 165 ? 6.52 25.859 14.945 1 81.25 165 LEU A CA 1
ATOM 1223 C C . LEU A 1 165 ? 6.637 27 15.945 1 81.25 165 LEU A C 1
ATOM 1225 O O . LEU A 1 165 ? 7.738 27.328 16.391 1 81.25 165 LEU A O 1
ATOM 1229 N N . VAL A 1 166 ? 5.551 27.531 16.266 1 84.19 166 VAL A N 1
ATOM 1230 C CA . VAL A 1 166 ? 5.527 28.688 17.172 1 84.19 166 VAL A CA 1
ATOM 1231 C C . VAL A 1 166 ? 6.004 28.266 18.562 1 84.19 166 VAL A C 1
ATOM 1233 O O . VAL A 1 166 ? 6.898 28.891 19.125 1 84.19 166 VAL A O 1
ATOM 1236 N N . ALA A 1 167 ? 5.512 27.234 19.062 1 85.19 167 ALA A N 1
ATOM 1237 C CA . ALA A 1 167 ? 5.871 26.781 20.406 1 85.19 167 ALA A CA 1
ATOM 1238 C C . ALA A 1 167 ? 7.297 26.234 20.438 1 85.19 167 ALA A C 1
ATOM 1240 O O . ALA A 1 167 ? 8.023 26.453 21.406 1 85.19 167 ALA A O 1
ATOM 1241 N N . GLY A 1 168 ? 7.633 25.531 19.484 1 82.5 168 GLY A N 1
ATOM 1242 C CA . GLY A 1 168 ? 8.977 24.984 19.422 1 82.5 168 GLY A CA 1
ATOM 1243 C C . GLY A 1 168 ? 10.055 26.047 19.344 1 82.5 168 GLY A C 1
ATOM 1244 O O . GLY A 1 168 ? 11.141 25.875 19.906 1 82.5 168 GLY A O 1
ATOM 1245 N N . SER A 1 169 ? 9.773 27.109 18.656 1 81.44 169 SER A N 1
ATOM 1246 C CA . SER A 1 169 ? 10.75 28.188 18.484 1 81.44 169 SER A CA 1
ATOM 1247 C C . SER A 1 169 ? 10.945 28.969 19.781 1 81.44 169 SER A C 1
ATOM 1249 O O . SER A 1 169 ? 12.039 29.469 20.047 1 81.44 169 SER A O 1
ATOM 1251 N N . PHE A 1 170 ? 9.93 28.984 20.562 1 82.12 170 PHE A N 1
ATOM 1252 C CA . PHE A 1 170 ? 9.992 29.828 21.766 1 82.12 170 PHE A CA 1
ATOM 1253 C C . PHE A 1 170 ? 10.406 29 22.969 1 82.12 170 PHE A C 1
ATOM 1255 O O . PHE A 1 170 ? 11.031 29.531 23.906 1 82.12 170 PHE A O 1
ATOM 1262 N N . MET A 1 171 ? 10.086 27.75 23 1 78.12 171 MET A N 1
ATOM 1263 C CA . MET A 1 171 ? 10.203 27.031 24.266 1 78.12 171 MET A CA 1
ATOM 1264 C C . MET A 1 171 ? 10.969 25.734 24.094 1 78.12 171 MET A C 1
ATOM 1266 O O . MET A 1 171 ? 11.234 25.016 25.062 1 78.12 171 MET A O 1
ATOM 1270 N N . GLY A 1 172 ? 11.352 25.484 22.984 1 67.31 172 GLY A N 1
ATOM 1271 C CA . GLY A 1 172 ? 11.75 24.094 22.766 1 67.31 172 GLY A CA 1
ATOM 1272 C C . GLY A 1 172 ? 13.242 23.875 22.938 1 67.31 172 GLY A C 1
ATOM 1273 O O . GLY A 1 172 ? 14.055 24.625 22.391 1 67.31 172 GLY A O 1
ATOM 1274 N N . HIS A 1 173 ? 13.562 22.938 23.875 1 77.69 173 HIS A N 1
ATOM 1275 C CA . HIS A 1 173 ? 14.961 22.562 24.047 1 77.69 173 HIS A CA 1
ATOM 1276 C C . HIS A 1 173 ? 15.172 21.078 23.734 1 77.69 173 HIS A C 1
ATOM 1278 O O . HIS A 1 173 ? 16.219 20.703 23.219 1 77.69 173 HIS A O 1
ATOM 1284 N N . ALA A 1 174 ? 14.141 20.344 24.078 1 81.12 174 ALA A N 1
ATOM 1285 C CA . ALA A 1 174 ? 14.266 18.922 23.844 1 81.12 174 ALA A CA 1
ATOM 1286 C C . ALA A 1 174 ? 13.797 18.547 22.438 1 81.12 174 ALA A C 1
ATOM 1288 O O . ALA A 1 174 ? 12.68 18.875 22.047 1 81.12 174 ALA A O 1
ATOM 1289 N N . LYS A 1 175 ? 14.656 17.812 21.719 1 84.12 175 LYS A N 1
ATOM 1290 C CA . LYS A 1 175 ? 14.383 17.453 20.328 1 84.12 175 LYS A CA 1
ATOM 1291 C C . LYS A 1 175 ? 13.531 16.203 20.234 1 84.12 175 LYS A C 1
ATOM 1293 O O . LYS A 1 175 ? 13.672 15.281 21.047 1 84.12 175 LYS A O 1
ATOM 1298 N N . LEU A 1 176 ? 12.68 16.172 19.328 1 81.94 176 LEU A N 1
ATOM 1299 C CA . LEU A 1 176 ? 11.781 15.055 19.109 1 81.94 176 LEU A CA 1
ATOM 1300 C C . LEU A 1 176 ? 12.469 13.953 18.297 1 81.94 176 LEU A C 1
ATOM 1302 O O . LEU A 1 176 ? 12.438 12.781 18.688 1 81.94 176 LEU A O 1
ATOM 1306 N N . ALA A 1 177 ? 12.992 14.258 17.203 1 80.5 177 ALA A N 1
ATOM 1307 C CA . ALA A 1 177 ? 13.727 13.375 16.297 1 80.5 177 ALA A CA 1
ATOM 1308 C C . ALA A 1 177 ? 14.977 14.062 15.766 1 80.5 177 ALA A C 1
ATOM 1310 O O . ALA A 1 177 ? 15.031 14.445 14.594 1 80.5 177 ALA A O 1
ATOM 1311 N N . PRO A 1 178 ? 15.969 14.094 16.578 1 83.19 178 PRO A N 1
ATOM 1312 C CA . PRO A 1 178 ? 17.125 14.938 16.266 1 83.19 178 PRO A CA 1
ATOM 1313 C C . PRO A 1 178 ? 17.828 14.508 14.977 1 83.19 178 PRO A C 1
ATOM 1315 O O . PRO A 1 178 ? 18.375 15.352 14.258 1 83.19 178 PRO A O 1
ATOM 1318 N N . VAL A 1 179 ? 17.734 13.242 14.672 1 80.44 179 VAL A N 1
ATOM 1319 C CA . VAL A 1 179 ? 18.438 12.734 13.508 1 80.44 179 VAL A CA 1
ATOM 1320 C C . VAL A 1 179 ? 17.625 13 12.25 1 80.44 179 VAL A C 1
ATOM 1322 O O . VAL A 1 179 ? 18.172 13.398 11.211 1 80.44 179 VAL A O 1
ATOM 1325 N N . VAL A 1 180 ? 16.375 12.914 12.359 1 85.12 180 VAL A N 1
ATOM 1326 C CA . VAL A 1 180 ? 15.484 13.023 11.219 1 85.12 180 VAL A CA 1
ATOM 1327 C C . VAL A 1 180 ? 15.117 14.492 10.992 1 85.12 180 VAL A C 1
ATOM 1329 O O . VAL A 1 180 ? 15.086 14.961 9.852 1 85.12 180 VAL A O 1
ATOM 1332 N N . SER A 1 181 ? 14.836 15.18 12.062 1 86.5 181 SER A N 1
ATOM 1333 C CA . SER A 1 181 ? 14.438 16.594 12.008 1 86.5 181 SER A CA 1
ATOM 1334 C C . SER A 1 181 ? 14.938 17.359 13.227 1 86.5 181 SER A C 1
ATOM 1336 O O . SER A 1 181 ? 14.211 17.516 14.211 1 86.5 181 SER A O 1
ATOM 1338 N N . PRO A 1 182 ? 16.016 17.906 13.094 1 81.62 182 PRO A N 1
ATOM 1339 C CA . PRO A 1 182 ? 16.672 18.547 14.242 1 81.62 182 PRO A CA 1
ATOM 1340 C C . PRO A 1 182 ? 15.898 19.766 14.758 1 81.62 182 PRO A C 1
ATOM 1342 O O . PRO A 1 182 ? 16.078 20.172 15.906 1 81.62 182 PRO A O 1
ATOM 1345 N N . GLY A 1 183 ? 15.117 20.297 13.938 1 78.94 183 GLY A N 1
ATOM 1346 C CA . GLY A 1 183 ? 14.391 21.484 14.344 1 78.94 183 GLY A CA 1
ATOM 1347 C C . GLY A 1 183 ? 13.133 21.172 15.133 1 78.94 183 GLY A C 1
ATOM 1348 O O . GLY A 1 183 ? 12.547 22.078 15.75 1 78.94 183 GLY A O 1
ATOM 1349 N N . LYS A 1 184 ? 12.789 19.969 15.195 1 86 184 LYS A N 1
ATOM 1350 C CA . LYS A 1 184 ? 11.547 19.625 15.883 1 86 184 LYS A CA 1
ATOM 1351 C C . LYS A 1 184 ? 11.805 19.312 17.359 1 86 184 LYS A C 1
ATOM 1353 O O . LYS A 1 184 ? 12.727 18.562 17.688 1 86 184 LYS A O 1
ATOM 1358 N N . THR A 1 185 ? 10.914 19.906 18.125 1 87.56 185 THR A N 1
ATOM 1359 C CA . THR A 1 185 ? 11.078 19.75 19.562 1 87.56 185 THR A CA 1
ATOM 1360 C C . THR A 1 185 ? 9.883 19.047 20.172 1 87.56 185 THR A C 1
ATOM 1362 O O . THR A 1 185 ? 8.812 18.984 19.562 1 87.56 185 THR A O 1
ATOM 1365 N N . LEU A 1 186 ? 10.086 18.516 21.312 1 89.06 186 LEU A N 1
ATOM 1366 C CA . LEU A 1 186 ? 9.008 17.844 22.031 1 89.06 186 LEU A CA 1
ATOM 1367 C C . LEU A 1 186 ? 7.902 18.844 22.406 1 89.06 186 LEU A C 1
ATOM 1369 O O . LEU A 1 186 ? 6.715 18.516 22.297 1 89.06 186 LEU A O 1
ATOM 1373 N N . VAL A 1 187 ? 8.32 19.984 22.859 1 90 187 VAL A N 1
ATOM 1374 C CA . VAL A 1 187 ? 7.359 21.031 23.188 1 90 187 VAL A CA 1
ATOM 1375 C C . VAL A 1 187 ? 6.551 21.422 21.953 1 90 187 VAL A C 1
ATOM 1377 O O . VAL A 1 187 ? 5.332 21.594 22.031 1 90 187 VAL A O 1
ATOM 1380 N N . GLY A 1 188 ? 7.176 21.5 20.906 1 91.06 188 GLY A N 1
ATOM 1381 C CA . GLY A 1 188 ? 6.492 21.766 19.641 1 91.06 188 GLY A CA 1
ATOM 1382 C C . GLY A 1 188 ? 5.5 20.688 19.266 1 91.06 188 GLY A C 1
ATOM 1383 O O . GLY A 1 188 ? 4.398 20.984 18.797 1 91.06 188 GLY A O 1
ATOM 1384 N N . ALA A 1 189 ? 5.918 19.516 19.484 1 92.88 189 ALA A N 1
ATOM 1385 C CA . ALA A 1 189 ? 5.043 18.391 19.156 1 92.88 189 ALA A CA 1
ATOM 1386 C C . ALA A 1 189 ? 3.793 18.406 20.031 1 92.88 189 ALA A C 1
ATOM 1388 O O . ALA A 1 189 ? 2.68 18.219 19.531 1 92.88 189 ALA A O 1
ATOM 1389 N N . ILE A 1 190 ? 4 18.609 21.25 1 94.06 190 ILE A N 1
ATOM 1390 C CA . ILE A 1 190 ? 2.881 18.672 22.188 1 94.06 190 ILE A CA 1
ATOM 1391 C C . ILE A 1 190 ? 1.963 19.844 21.812 1 94.06 190 ILE A C 1
ATOM 1393 O O . ILE A 1 190 ? 0.741 19.672 21.766 1 94.06 190 ILE A O 1
ATOM 1397 N N . ALA A 1 191 ? 2.586 20.938 21.547 1 94.19 191 ALA A N 1
ATOM 1398 C CA . ALA A 1 191 ? 1.812 22.109 21.156 1 94.19 191 ALA A CA 1
ATOM 1399 C C . ALA A 1 191 ? 1.044 21.844 19.859 1 94.19 191 ALA A C 1
ATOM 1401 O O . ALA A 1 191 ? -0.082 22.312 19.688 1 94.19 191 ALA A O 1
ATOM 1402 N N . GLY A 1 192 ? 1.671 21.141 18.984 1 94.69 192 GLY A N 1
ATOM 1403 C CA . GLY A 1 192 ? 0.99 20.75 17.75 1 94.69 192 GLY A CA 1
ATOM 1404 C C . GLY A 1 192 ? -0.237 19.891 18 1 94.69 192 GLY A C 1
ATOM 1405 O O . GLY A 1 192 ? -1.305 20.156 17.438 1 94.69 192 GLY A O 1
ATOM 1406 N N . VAL A 1 193 ? -0.094 18.984 18.844 1 96.56 193 VAL A N 1
ATOM 1407 C CA . VAL A 1 193 ? -1.2 18.078 19.141 1 96.56 193 VAL A CA 1
ATOM 1408 C C . VAL A 1 193 ? -2.311 18.859 19.859 1 96.56 193 VAL A C 1
ATOM 1410 O O . VAL A 1 193 ? -3.49 18.688 19.547 1 96.56 193 VAL A O 1
ATOM 1413 N N . VAL A 1 194 ? -1.924 19.656 20.781 1 97.06 194 VAL A N 1
ATOM 1414 C CA . VAL A 1 194 ? -2.896 20.469 21.5 1 97.06 194 VAL A CA 1
ATOM 1415 C C . VAL A 1 194 ? -3.639 21.375 20.531 1 97.06 194 VAL A C 1
ATOM 1417 O O . VAL A 1 194 ? -4.855 21.547 20.641 1 97.06 194 VAL A O 1
ATOM 1420 N N . SER A 1 195 ? -2.867 21.969 19.656 1 96.75 195 SER A N 1
ATOM 1421 C CA . SER A 1 195 ? -3.482 22.812 18.656 1 96.75 195 SER A CA 1
ATOM 1422 C C . SER A 1 195 ? -4.461 22.031 17.781 1 96.75 195 SER A C 1
ATOM 1424 O O . SER A 1 195 ? -5.5 22.562 17.375 1 96.75 195 SER A O 1
ATOM 1426 N N . SER A 1 196 ? -4.086 20.828 17.453 1 97.12 196 SER A N 1
ATOM 1427 C CA . SER A 1 196 ? -4.977 19.969 16.672 1 97.12 196 SER A CA 1
ATOM 1428 C C . SER A 1 196 ? -6.262 19.672 17.438 1 97.12 196 SER A C 1
ATOM 1430 O O . SER A 1 196 ? -7.355 19.719 16.859 1 97.12 196 SER A O 1
ATOM 1432 N N . VAL A 1 197 ? -6.168 19.375 18.688 1 97.31 197 VAL A N 1
ATOM 1433 C CA . VAL A 1 197 ? -7.336 19.125 19.531 1 97.31 197 VAL A CA 1
ATOM 1434 C C . VAL A 1 197 ? -8.227 20.359 19.562 1 97.31 197 VAL A C 1
ATOM 1436 O O . VAL A 1 197 ? -9.445 20.266 19.406 1 97.31 197 VAL A O 1
ATOM 1439 N N . ALA A 1 198 ? -7.613 21.484 19.766 1 96.81 198 ALA A N 1
ATOM 1440 C CA . ALA A 1 198 ? -8.352 22.75 19.797 1 96.81 198 ALA A CA 1
ATOM 1441 C C . ALA A 1 198 ? -9.078 22.984 18.469 1 96.81 198 ALA A C 1
ATOM 1443 O O . ALA A 1 198 ? -10.234 23.422 18.453 1 96.81 198 ALA A O 1
ATOM 1444 N N . THR A 1 199 ? -8.359 22.703 17.406 1 95.81 199 THR A N 1
ATOM 1445 C CA . THR A 1 199 ? -8.945 22.891 16.094 1 95.81 199 THR A CA 1
ATOM 1446 C C . THR A 1 199 ? -10.195 22.031 15.922 1 95.81 199 THR A C 1
ATOM 1448 O O . THR A 1 199 ? -11.227 22.516 15.445 1 95.81 199 THR A O 1
ATOM 1451 N N . VAL A 1 200 ? -10.117 20.781 16.281 1 95.62 200 VAL A N 1
ATOM 1452 C CA . VAL A 1 200 ? -11.25 19.859 16.172 1 95.62 200 VAL A CA 1
ATOM 1453 C C . VAL A 1 200 ? -12.406 20.359 17.031 1 95.62 200 VAL A C 1
ATOM 1455 O O . VAL A 1 200 ? -13.547 20.438 16.562 1 95.62 200 VAL A O 1
ATOM 1458 N N . LEU A 1 201 ? -12.148 20.766 18.25 1 94.12 201 LEU A N 1
ATOM 1459 C CA . LEU A 1 201 ? -13.188 21.234 19.156 1 94.12 201 LEU A CA 1
ATOM 1460 C C . LEU A 1 201 ? -13.852 22.5 18.625 1 94.12 201 LEU A C 1
ATOM 1462 O O . LEU A 1 201 ? -15.078 22.609 18.641 1 94.12 201 LEU A O 1
ATOM 1466 N N . VAL A 1 202 ? -13.07 23.375 18.125 1 92.44 202 VAL A N 1
ATOM 1467 C CA . VAL A 1 202 ? -13.578 24.641 17.625 1 92.44 202 VAL A CA 1
ATOM 1468 C C . VAL A 1 202 ? -14.438 24.391 16.375 1 92.44 202 VAL A C 1
ATOM 1470 O O . VAL A 1 202 ? -15.523 24.969 16.234 1 92.44 202 VAL A O 1
ATOM 1473 N N . MET A 1 203 ? -13.977 23.562 15.5 1 91.81 203 MET A N 1
ATOM 1474 C CA . MET A 1 203 ? -14.703 23.312 14.258 1 91.81 203 MET A CA 1
ATOM 1475 C C . MET A 1 203 ? -16.031 22.609 14.531 1 91.81 203 MET A C 1
ATOM 1477 O O . MET A 1 203 ? -17.031 22.891 13.859 1 91.81 203 MET A O 1
ATOM 1481 N N . PHE A 1 204 ? -16.062 21.75 15.461 1 89.88 204 PHE A N 1
ATOM 1482 C CA . PHE A 1 204 ? -17.328 21.094 15.812 1 89.88 204 PHE A CA 1
ATOM 1483 C C . PHE A 1 204 ? -18.266 22.062 16.516 1 89.88 204 PHE A C 1
ATOM 1485 O O . PHE A 1 204 ? -19.484 21.906 16.453 1 89.88 204 PHE A O 1
ATOM 1492 N N . ALA A 1 205 ? -17.75 23.094 17.141 1 87.12 205 ALA A N 1
ATOM 1493 C CA . ALA A 1 205 ? -18.562 24.062 17.891 1 87.12 205 ALA A CA 1
ATOM 1494 C C . ALA A 1 205 ? -19.031 25.203 16.984 1 87.12 205 ALA A C 1
ATOM 1496 O O . ALA A 1 205 ? -19.953 25.938 17.344 1 87.12 205 ALA A O 1
ATOM 1497 N N . LEU A 1 206 ? -18.438 25.328 15.859 1 82.75 206 LEU A N 1
ATOM 1498 C CA . LEU A 1 206 ? -18.641 26.469 14.984 1 82.75 206 LEU A CA 1
ATOM 1499 C C . LEU A 1 206 ? -20.109 26.609 14.602 1 82.75 206 LEU A C 1
ATOM 1501 O O . LEU A 1 206 ? -20.672 27.719 14.633 1 82.75 206 LEU A O 1
ATOM 1505 N N . PRO A 1 207 ? -20.797 25.516 14.102 1 73.62 207 PRO A N 1
ATOM 1506 C CA . PRO A 1 207 ? -22.203 25.719 13.75 1 73.62 207 PRO A CA 1
ATOM 1507 C C . PRO A 1 207 ? -23.016 26.297 14.891 1 73.62 207 PRO A C 1
ATOM 1509 O O . PRO A 1 207 ? -23.938 27.094 14.656 1 73.62 207 PRO A O 1
ATOM 1512 N N . ARG A 1 208 ? -22.766 25.922 16.047 1 70.81 208 ARG A N 1
ATOM 1513 C CA . ARG A 1 208 ? -23.484 26.469 17.203 1 70.81 208 ARG A CA 1
ATOM 1514 C C . ARG A 1 208 ? -23.078 27.906 17.469 1 70.81 208 ARG A C 1
ATOM 1516 O O . ARG A 1 208 ? -23.906 28.734 17.844 1 70.81 208 ARG A O 1
ATOM 1523 N N . LEU A 1 209 ? -21.859 28.141 17.219 1 64.69 209 LEU A N 1
ATOM 1524 C CA . LEU A 1 209 ? -21.359 29.5 17.438 1 64.69 209 LEU A CA 1
ATOM 1525 C C . LEU A 1 209 ? -21.828 30.438 16.344 1 64.69 209 LEU A C 1
ATOM 1527 O O . LEU A 1 209 ? -22.016 31.641 16.578 1 64.69 209 LEU A O 1
ATOM 1531 N N . ALA A 1 210 ? -21.938 29.922 15.164 1 62.84 210 ALA A N 1
ATOM 1532 C CA . ALA A 1 210 ? -22.312 30.734 14.008 1 62.84 210 ALA A CA 1
ATOM 1533 C C . ALA A 1 210 ? -23.812 31.031 14.016 1 62.84 210 ALA A C 1
ATOM 1535 O O . ALA A 1 210 ? -24.281 31.906 13.281 1 62.84 210 ALA A O 1
ATOM 1536 N N . THR A 1 211 ? -24.766 30.094 14.484 1 56.88 211 THR A N 1
ATOM 1537 C CA . THR A 1 211 ? -26.172 30.469 14.578 1 56.88 211 THR A CA 1
ATOM 1538 C C . THR A 1 211 ? -26.297 31.906 15.07 1 56.88 211 THR A C 1
ATOM 1540 O O . THR A 1 211 ? -27.266 32.594 14.719 1 56.88 211 THR A O 1
ATOM 1543 N N . GLY A 1 212 ? -25.344 32.375 15.711 1 48.81 212 GLY A N 1
ATOM 1544 C CA . GLY A 1 212 ? -25.469 33.781 16.094 1 48.81 212 GLY A CA 1
ATOM 1545 C C . GLY A 1 212 ? -24.984 34.75 15.016 1 48.81 212 GLY A C 1
ATOM 1546 O O . GLY A 1 212 ? -25.234 35.938 15.094 1 48.81 212 GLY A O 1
ATOM 1547 N N . LEU A 1 213 ? -24.172 34.25 14.086 1 49.72 213 LEU A N 1
ATOM 1548 C CA . LEU A 1 213 ? -23.719 35.156 13.023 1 49.72 213 LEU A CA 1
ATOM 1549 C C . LEU A 1 213 ? -24.297 34.719 11.68 1 49.72 213 LEU A C 1
ATOM 1551 O O . LEU A 1 213 ? -23.984 33.625 11.195 1 49.72 213 LEU A O 1
ATOM 1555 N N . PRO A 1 214 ? -25.328 35.344 11.102 1 47.56 214 PRO A N 1
ATOM 1556 C CA . PRO A 1 214 ? -26.125 34.938 9.938 1 47.56 214 PRO A CA 1
ATOM 1557 C C . PRO A 1 214 ? -25.266 34.438 8.773 1 47.56 214 PRO A C 1
ATOM 1559 O O . PRO A 1 214 ? -25.641 33.5 8.078 1 47.56 214 PRO A O 1
ATOM 1562 N N . VAL A 1 215 ? -24.312 35.156 8.281 1 46 215 VAL A N 1
ATOM 1563 C CA . VAL A 1 215 ? -23.609 34.906 7.031 1 46 215 VAL A CA 1
ATOM 1564 C C . VAL A 1 215 ? -22.812 33.594 7.129 1 46 215 VAL A C 1
ATOM 1566 O O . VAL A 1 215 ? -22.766 32.844 6.168 1 46 215 VAL A O 1
ATOM 1569 N N . VAL A 1 216 ? -22.172 33.312 8.125 1 50.84 216 VAL A N 1
ATOM 1570 C CA . VAL A 1 216 ? -21.281 32.188 8.359 1 50.84 216 VAL A CA 1
ATOM 1571 C C . VAL A 1 216 ? -22.109 30.938 8.656 1 50.84 216 VAL A C 1
ATOM 1573 O O . VAL A 1 216 ? -21.672 29.812 8.414 1 50.84 216 VAL A O 1
ATOM 1576 N N . GLY A 1 217 ? -23.312 31.062 9.102 1 50.66 217 GLY A N 1
ATOM 1577 C CA . GLY A 1 217 ? -24.219 30.047 9.609 1 50.66 217 GLY A CA 1
ATOM 1578 C C . GLY A 1 217 ? -24.609 29.016 8.57 1 50.66 217 GLY A C 1
ATOM 1579 O O . GLY A 1 217 ? -24.609 27.812 8.844 1 50.66 217 GLY A O 1
ATOM 1580 N N . GLN A 1 218 ? -25.078 29.516 7.445 1 49.91 218 GLN A N 1
ATOM 1581 C CA . GLN A 1 218 ? -25.641 28.609 6.457 1 49.91 218 GLN A CA 1
ATOM 1582 C C . GLN A 1 218 ? -24.578 27.672 5.902 1 49.91 218 GLN A C 1
ATOM 1584 O O . GLN A 1 218 ? -24.828 26.469 5.711 1 49.91 218 GLN A O 1
ATOM 1589 N N . TRP A 1 219 ? -23.359 28.312 5.773 1 53.94 219 TRP A N 1
ATOM 1590 C CA . TRP A 1 219 ? -22.297 27.547 5.137 1 53.94 219 TRP A CA 1
ATOM 1591 C C . TRP A 1 219 ? -21.688 26.531 6.109 1 53.94 219 TRP A C 1
ATOM 1593 O O . TRP A 1 219 ? -21.25 25.453 5.703 1 53.94 219 TRP A O 1
ATOM 1603 N N . THR A 1 220 ? -21.859 26.844 7.445 1 56.72 220 THR A N 1
ATOM 1604 C CA . THR A 1 220 ? -21.188 26.047 8.453 1 56.72 220 THR A CA 1
ATOM 1605 C C . THR A 1 220 ? -22.109 24.953 8.984 1 56.72 220 THR A C 1
ATOM 1607 O O . THR A 1 220 ? -21.656 23.953 9.539 1 56.72 220 THR A O 1
ATOM 1610 N N . HIS A 1 221 ? -23.469 25.172 8.945 1 55.16 221 HIS A N 1
ATOM 1611 C CA . HIS A 1 221 ? -24.406 24.281 9.609 1 55.16 221 HIS A CA 1
ATOM 1612 C C . HIS A 1 221 ? -24.312 22.859 9.055 1 55.16 221 HIS A C 1
ATOM 1614 O O . HIS A 1 221 ? -24.656 21.906 9.742 1 55.16 221 HIS A O 1
ATOM 1620 N N . GLU A 1 222 ? -23.594 22.719 7.984 1 69.06 222 GLU A N 1
ATOM 1621 C CA . GLU A 1 222 ? -23.641 21.375 7.406 1 69.06 222 GLU A CA 1
ATOM 1622 C C . GLU A 1 222 ? -22.234 20.859 7.117 1 69.06 222 GLU A C 1
ATOM 1624 O O . GLU A 1 222 ? -22.062 19.922 6.332 1 69.06 222 GLU A O 1
ATOM 1629 N N . LEU A 1 223 ? -21.344 21.469 8 1 78.5 223 LEU A N 1
ATOM 1630 C CA . LEU A 1 223 ? -20 21.062 7.641 1 78.5 223 LEU A CA 1
ATOM 1631 C C . LEU A 1 223 ? -19.594 19.781 8.359 1 78.5 223 LEU A C 1
ATOM 1633 O O . LEU A 1 223 ? -19.031 18.875 7.746 1 78.5 223 LEU A O 1
ATOM 1637 N N . LEU A 1 224 ? -19.984 19.734 9.727 1 84.12 224 LEU A N 1
ATOM 1638 C CA . LEU A 1 224 ? -19.625 18.562 10.516 1 84.12 224 LEU A CA 1
ATOM 1639 C C . LEU A 1 224 ? -20.828 18.031 11.281 1 84.12 224 LEU A C 1
ATOM 1641 O O . LEU A 1 224 ? -21.828 18.75 11.453 1 84.12 224 LEU A O 1
ATOM 1645 N N . PRO A 1 225 ? -20.75 16.766 11.625 1 80.5 225 PRO A N 1
ATOM 1646 C CA . PRO A 1 225 ? -21.875 16.234 12.398 1 80.5 225 PRO A CA 1
ATOM 1647 C C . PRO A 1 225 ? -22.094 16.984 13.711 1 80.5 225 PRO A C 1
ATOM 1649 O O . PRO A 1 225 ? -21.141 17.469 14.312 1 80.5 225 PRO A O 1
ATOM 1652 N N . PRO A 1 226 ? -23.391 17.062 14.023 1 77.12 226 PRO A N 1
ATOM 1653 C CA . PRO A 1 226 ? -23.734 17.828 15.227 1 77.12 226 PRO A CA 1
ATOM 1654 C C . PRO A 1 226 ? -23.094 17.25 16.484 1 77.12 226 PRO A C 1
ATOM 1656 O O . PRO A 1 226 ? -22.734 16.078 16.516 1 77.12 226 PRO A O 1
ATOM 1659 N N . LEU A 1 227 ? -22.891 18.078 17.438 1 74.75 227 LEU A N 1
ATOM 1660 C CA . LEU A 1 227 ? -22.234 17.766 18.688 1 74.75 227 LEU A CA 1
ATOM 1661 C C . LEU A 1 227 ? -22.969 16.641 19.406 1 74.75 227 LEU A C 1
ATOM 1663 O O . LEU A 1 227 ? -22.359 15.891 20.188 1 74.75 227 LEU A O 1
ATOM 1667 N N . GLU A 1 228 ? -24.203 16.469 19.156 1 75.94 228 GLU A N 1
ATOM 1668 C CA . GLU A 1 228 ? -25.016 15.445 19.812 1 75.94 228 GLU A CA 1
ATOM 1669 C C . GLU A 1 228 ? -24.641 14.055 19.297 1 75.94 228 GLU A C 1
ATOM 1671 O O . GLU A 1 228 ? -24.812 13.062 20.016 1 75.94 228 GLU A O 1
ATOM 1676 N N . VAL A 1 229 ? -24.078 14.047 18.219 1 75.25 229 VAL A N 1
ATOM 1677 C CA . VAL A 1 229 ? -23.75 12.773 17.594 1 75.25 229 VAL A CA 1
ATOM 1678 C C . VAL A 1 229 ? -22.312 12.383 17.938 1 75.25 229 VAL A C 1
ATOM 1680 O O . VAL A 1 229 ? -22.031 11.203 18.172 1 75.25 229 VAL A O 1
ATOM 1683 N N . VAL A 1 230 ? -21.469 13.438 18.031 1 85.75 230 VAL A N 1
ATOM 1684 C CA . VAL A 1 230 ? -20.062 13.18 18.312 1 85.75 230 VAL A CA 1
ATOM 1685 C C . VAL A 1 230 ? -19.703 13.742 19.688 1 85.75 230 VAL A C 1
ATOM 1687 O O . VAL A 1 230 ? -19.609 14.961 19.875 1 85.75 230 VAL A O 1
ATOM 1690 N N . SER A 1 231 ? -19.5 12.898 20.656 1 89.38 231 SER A N 1
ATOM 1691 C CA . SER A 1 231 ? -19.188 13.328 22.016 1 89.38 231 SER A CA 1
ATOM 1692 C C . SER A 1 231 ? -17.875 14.109 22.062 1 89.38 231 SER A C 1
ATOM 1694 O O . SER A 1 231 ? -17.047 14 21.156 1 89.38 231 SER A O 1
ATOM 1696 N N . VAL A 1 232 ? -17.719 14.922 23.078 1 91.38 232 VAL A N 1
ATOM 1697 C CA . VAL A 1 232 ? -16.516 15.727 23.266 1 91.38 232 VAL A CA 1
ATOM 1698 C C . VAL A 1 232 ? -15.297 14.812 23.406 1 91.38 232 VAL A C 1
ATOM 1700 O O . VAL A 1 232 ? -14.211 15.133 22.922 1 91.38 232 VAL A O 1
ATOM 1703 N N . THR A 1 233 ? -15.5 13.703 24.062 1 91.56 233 THR A N 1
ATOM 1704 C CA . THR A 1 233 ? -14.414 12.734 24.219 1 91.56 233 THR A CA 1
ATOM 1705 C C . THR A 1 233 ? -13.945 12.234 22.844 1 91.56 233 THR A C 1
ATOM 1707 O O . THR A 1 233 ? -12.742 12.133 22.594 1 91.56 233 THR A O 1
ATOM 1710 N N . HIS A 1 234 ? -14.828 11.953 21.984 1 91.69 234 HIS A N 1
ATOM 1711 C CA . HIS A 1 234 ? -14.492 11.5 20.641 1 91.69 234 HIS A CA 1
ATOM 1712 C C . HIS A 1 234 ? -13.797 12.594 19.844 1 91.69 234 HIS A C 1
ATOM 1714 O O . HIS A 1 234 ? -12.906 12.312 19.031 1 91.69 234 HIS A O 1
ATOM 1720 N N . GLN A 1 235 ? -14.258 13.812 20.094 1 93.69 235 GLN A N 1
ATOM 1721 C CA . GLN A 1 235 ? -13.617 14.945 19.438 1 93.69 235 GLN A CA 1
ATOM 1722 C C . GLN A 1 235 ? -12.164 15.086 19.891 1 93.69 235 GLN A C 1
ATOM 1724 O O . GLN A 1 235 ? -11.273 15.328 19.062 1 93.69 235 GLN A O 1
ATOM 1729 N N . MET A 1 236 ? -11.977 14.922 21.172 1 95.5 236 MET A N 1
ATOM 1730 C CA . MET A 1 236 ? -10.625 15.023 21.719 1 95.5 236 MET A CA 1
ATOM 1731 C C . MET A 1 236 ? -9.734 13.906 21.172 1 95.5 236 MET A C 1
ATOM 1733 O O . MET A 1 236 ? -8.578 14.148 20.828 1 95.5 236 MET A O 1
ATOM 1737 N N . VAL A 1 237 ? -10.242 12.75 21.125 1 95.12 237 VAL A N 1
ATOM 1738 C CA . VAL A 1 237 ? -9.492 11.617 20.594 1 95.12 237 VAL A CA 1
ATOM 1739 C C . VAL A 1 237 ? -9.133 11.875 19.125 1 95.12 237 VAL A C 1
ATOM 1741 O O . VAL A 1 237 ? -8 11.625 18.703 1 95.12 237 VAL A O 1
ATOM 1744 N N . LEU A 1 238 ? -10.117 12.344 18.438 1 95.44 238 LEU A N 1
ATOM 1745 C CA . LEU A 1 238 ? -9.883 12.672 17.031 1 95.44 238 LEU A CA 1
ATOM 1746 C C . LEU A 1 238 ? -8.781 13.719 16.891 1 95.44 238 LEU A C 1
ATOM 1748 O O . LEU A 1 238 ? -7.887 13.578 16.062 1 95.44 238 LEU A O 1
ATOM 1752 N N . GLY A 1 239 ? -8.867 14.742 17.703 1 97.25 239 GLY A N 1
ATOM 1753 C CA . GLY A 1 239 ? -7.859 15.789 17.672 1 97.25 239 GLY A CA 1
ATOM 1754 C C . GLY A 1 239 ? -6.461 15.273 17.969 1 97.25 239 GLY A C 1
ATOM 1755 O O . GLY A 1 239 ? -5.504 15.656 17.281 1 97.25 239 GLY A O 1
ATOM 1756 N N . VAL A 1 240 ? -6.352 14.438 18.953 1 97.44 240 VAL A N 1
ATOM 1757 C CA . VAL A 1 240 ? -5.059 13.859 19.297 1 97.44 240 VAL A CA 1
ATOM 1758 C C . VAL A 1 240 ? -4.543 13.008 18.141 1 97.44 240 VAL A C 1
ATOM 1760 O O . VAL A 1 240 ? -3.377 13.109 17.766 1 97.44 240 VAL A O 1
ATOM 1763 N N . MET A 1 241 ? -5.395 12.219 17.594 1 97.19 241 MET A N 1
ATOM 1764 C CA . MET A 1 241 ? -5.023 11.344 16.484 1 97.19 241 MET A CA 1
ATOM 1765 C C . MET A 1 241 ? -4.531 12.156 15.289 1 97.19 241 MET A C 1
ATOM 1767 O O . MET A 1 241 ? -3.467 11.867 14.734 1 97.19 241 MET A O 1
ATOM 1771 N N . LEU A 1 242 ? -5.285 13.117 14.945 1 97.69 242 LEU A N 1
ATOM 1772 C CA . LEU A 1 242 ? -4.918 13.93 13.797 1 97.69 242 LEU A CA 1
ATOM 1773 C C . LEU A 1 242 ? -3.611 14.672 14.055 1 97.69 242 LEU A C 1
ATOM 1775 O O . LEU A 1 242 ? -2.775 14.805 13.156 1 97.69 242 LEU A O 1
ATOM 1779 N N . GLY A 1 243 ? -3.471 15.172 15.266 1 97.75 243 GLY A N 1
ATOM 1780 C CA . GLY A 1 243 ? -2.229 15.836 15.617 1 97.75 243 GLY A CA 1
ATOM 1781 C C . GLY A 1 243 ? -1.013 14.938 15.5 1 97.75 243 GLY A C 1
ATOM 1782 O O . GLY A 1 243 ? 0.007 15.336 14.93 1 97.75 243 GLY A O 1
ATOM 1783 N N . VAL A 1 244 ? -1.119 13.781 16.016 1 97.19 244 VAL A N 1
ATOM 1784 C CA . VAL A 1 244 ? -0.022 12.82 15.961 1 97.19 244 VAL A CA 1
ATOM 1785 C C . VAL A 1 244 ? 0.282 12.469 14.508 1 97.19 244 VAL A C 1
ATOM 1787 O O . VAL A 1 244 ? 1.447 12.391 14.109 1 97.19 244 VAL A O 1
ATOM 1790 N N . LEU A 1 245 ? -0.748 12.266 13.742 1 98.06 245 LEU A N 1
ATOM 1791 C CA . LEU A 1 245 ? -0.581 11.891 12.336 1 98.06 245 LEU A CA 1
ATOM 1792 C C . LEU A 1 245 ? 0.082 13.023 11.555 1 98.06 245 LEU A C 1
ATOM 1794 O O . LEU A 1 245 ? 0.854 12.766 10.625 1 98.06 245 LEU A O 1
ATOM 1798 N N . CYS A 1 246 ? -0.263 14.219 11.938 1 96.88 246 CYS A N 1
ATOM 1799 C CA . CYS A 1 246 ? 0.388 15.367 11.32 1 96.88 246 CYS A CA 1
ATOM 1800 C C . CYS A 1 246 ? 1.895 15.328 11.555 1 96.88 246 CYS A C 1
ATOM 1802 O O . CYS A 1 246 ? 2.674 15.547 10.625 1 96.88 246 CYS A O 1
ATOM 1804 N N . ILE A 1 247 ? 2.252 15.047 12.703 1 95.88 247 ILE A N 1
ATOM 1805 C CA . ILE A 1 247 ? 3.662 15 13.07 1 95.88 247 ILE A CA 1
ATOM 1806 C C . ILE A 1 247 ? 4.348 13.844 12.344 1 95.88 247 ILE A C 1
ATOM 1808 O O . ILE A 1 247 ? 5.438 14.016 11.789 1 95.88 247 ILE A O 1
ATOM 1812 N N . VAL A 1 248 ? 3.709 12.711 12.312 1 96.69 248 VAL A N 1
ATOM 1813 C CA . VAL A 1 248 ? 4.277 11.539 11.648 1 96.69 248 VAL A CA 1
ATOM 1814 C C . VAL A 1 248 ? 4.461 11.828 10.164 1 96.69 248 VAL A C 1
ATOM 1816 O O . VAL A 1 248 ? 5.496 11.492 9.586 1 96.69 248 VAL A O 1
ATOM 1819 N N . GLY A 1 249 ? 3.445 12.398 9.57 1 97.25 249 GLY A N 1
ATOM 1820 C CA . GLY A 1 249 ? 3.551 12.742 8.156 1 97.25 249 GLY A CA 1
ATOM 1821 C C . GLY A 1 249 ? 4.742 13.633 7.848 1 97.25 249 GLY A C 1
ATOM 1822 O O . GLY A 1 249 ? 5.477 13.383 6.887 1 97.25 249 GLY A O 1
ATOM 1823 N N . ASP A 1 250 ? 4.902 14.578 8.641 1 95.31 250 ASP A N 1
ATOM 1824 C CA . ASP A 1 250 ? 6.023 15.5 8.484 1 95.31 250 ASP A CA 1
ATOM 1825 C C . ASP A 1 250 ? 7.359 14.781 8.688 1 95.31 250 ASP A C 1
ATOM 1827 O O . ASP A 1 250 ? 8.32 15.039 7.957 1 95.31 250 ASP A O 1
ATOM 1831 N N . LEU A 1 251 ? 7.422 13.938 9.625 1 96.06 251 LEU A N 1
ATOM 1832 C CA . LEU A 1 251 ? 8.656 13.219 9.922 1 96.06 251 LEU A CA 1
ATOM 1833 C C . LEU A 1 251 ? 9 12.242 8.805 1 96.06 251 LEU A C 1
ATOM 1835 O O . LEU A 1 251 ? 10.18 12.016 8.508 1 96.06 251 LEU A O 1
ATOM 1839 N N . VAL A 1 252 ? 7.992 11.617 8.188 1 97.19 252 VAL A N 1
ATOM 1840 C CA . VAL A 1 252 ? 8.227 10.695 7.078 1 97.19 252 VAL A CA 1
ATOM 1841 C C . VAL A 1 252 ? 8.859 11.445 5.91 1 97.19 252 VAL A C 1
ATOM 1843 O O . VAL A 1 252 ? 9.844 10.984 5.328 1 97.19 252 VAL A O 1
ATOM 1846 N N . GLU A 1 253 ? 8.297 12.547 5.566 1 96.62 253 GLU A N 1
ATOM 1847 C CA . GLU A 1 253 ? 8.883 13.344 4.488 1 96.62 253 GLU A CA 1
ATOM 1848 C C . GLU A 1 253 ? 10.297 13.789 4.832 1 96.62 253 GLU A C 1
ATOM 1850 O O . GLU A 1 253 ? 11.195 13.734 3.99 1 96.62 253 GLU A O 1
ATOM 1855 N N . SER A 1 254 ? 10.523 14.266 6.07 1 95.44 254 SER A N 1
ATOM 1856 C CA . SER A 1 254 ? 11.844 14.703 6.527 1 95.44 254 SER A CA 1
ATOM 1857 C C . SER A 1 254 ? 12.859 13.562 6.449 1 95.44 254 SER A C 1
ATOM 1859 O O . SER A 1 254 ? 14.023 13.789 6.109 1 95.44 254 SER A O 1
ATOM 1861 N N . TYR A 1 255 ? 12.414 12.391 6.789 1 96.06 255 TYR A N 1
ATOM 1862 C CA . TYR A 1 255 ? 13.273 11.211 6.75 1 96.06 255 TYR A CA 1
ATOM 1863 C C . TYR A 1 255 ? 13.875 11.016 5.363 1 96.06 255 TYR A C 1
ATOM 1865 O O . TYR A 1 255 ? 15.094 10.875 5.223 1 96.06 255 TYR A O 1
ATOM 1873 N N . VAL A 1 256 ? 13.062 11.133 4.375 1 96.56 256 VAL A N 1
ATOM 1874 C CA . VAL A 1 256 ? 13.5 10.914 2.998 1 96.56 256 VAL A CA 1
ATOM 1875 C C . VAL A 1 256 ? 14.359 12.094 2.537 1 96.56 256 VAL A C 1
ATOM 1877 O O . VAL A 1 256 ? 15.383 11.898 1.88 1 96.56 256 VAL A O 1
ATOM 1880 N N . LYS A 1 257 ? 13.977 13.289 2.928 1 95.75 257 LYS A N 1
ATOM 1881 C CA . LYS A 1 257 ? 14.734 14.484 2.553 1 95.75 257 LYS A CA 1
ATOM 1882 C C . LYS A 1 257 ? 16.141 14.453 3.156 1 95.75 257 LYS A C 1
ATOM 1884 O O . LYS A 1 257 ? 17.109 14.828 2.494 1 95.75 257 LYS A O 1
ATOM 1889 N N . ARG A 1 258 ? 16.234 13.977 4.371 1 95.5 258 ARG A N 1
ATOM 1890 C CA . ARG A 1 258 ? 17.531 13.922 5.027 1 95.5 258 ARG A CA 1
ATOM 1891 C C . ARG A 1 258 ? 18.438 12.891 4.363 1 95.5 258 ARG A C 1
ATOM 1893 O O . ARG A 1 258 ? 19.641 13.125 4.215 1 95.5 258 ARG A O 1
ATOM 1900 N N . VAL A 1 259 ? 17.922 11.797 3.982 1 96 259 VAL A N 1
ATOM 1901 C CA . VAL A 1 259 ? 18.719 10.812 3.256 1 96 259 VAL A CA 1
ATOM 1902 C C . VAL A 1 259 ? 19.172 11.398 1.92 1 96 259 VAL A C 1
ATOM 1904 O O . VAL A 1 259 ? 20.297 11.148 1.478 1 96 259 VAL A O 1
ATOM 1907 N N . ALA A 1 260 ? 18.297 12.188 1.32 1 95.5 260 ALA A N 1
ATOM 1908 C CA . ALA A 1 260 ? 18.594 12.828 0.041 1 95.5 260 ALA A CA 1
ATOM 1909 C C . ALA A 1 260 ? 19.547 14.008 0.224 1 95.5 260 ALA A C 1
ATOM 1911 O O . ALA A 1 260 ? 20.062 14.555 -0.754 1 95.5 260 ALA A O 1
ATOM 1912 N N . GLY A 1 261 ? 19.703 14.469 1.509 1 93.88 261 GLY A N 1
ATOM 1913 C CA . GLY A 1 261 ? 20.594 15.586 1.786 1 93.88 261 GLY A CA 1
ATOM 1914 C C . GLY A 1 261 ? 20 16.938 1.399 1 93.88 261 GLY A C 1
ATOM 1915 O O . GLY A 1 261 ? 20.734 17.875 1.093 1 93.88 261 GLY A O 1
ATOM 1916 N N . VAL A 1 262 ? 18.672 16.984 1.337 1 91.75 262 VAL A N 1
ATOM 1917 C CA . VAL A 1 262 ? 18.016 18.234 0.971 1 91.75 262 VAL A CA 1
ATOM 1918 C C . VAL A 1 262 ? 17.125 18.719 2.121 1 91.75 262 VAL A C 1
ATOM 1920 O O . VAL A 1 262 ? 16.656 17.906 2.926 1 91.75 262 VAL A O 1
ATOM 1923 N N . LYS A 1 263 ? 16.875 19.984 2.119 1 88.19 263 LYS A N 1
ATOM 1924 C CA . LYS A 1 263 ? 16.031 20.562 3.17 1 88.19 263 LYS A CA 1
ATOM 1925 C C . LYS A 1 263 ? 14.594 20.703 2.709 1 88.19 263 LYS A C 1
ATOM 1927 O O . LYS A 1 263 ? 13.664 20.469 3.486 1 88.19 263 LYS A O 1
ATOM 1932 N N . ASP A 1 264 ? 14.484 21.078 1.467 1 90.56 264 ASP A N 1
ATOM 1933 C CA . ASP A 1 264 ? 13.164 21.312 0.899 1 90.56 264 ASP A CA 1
ATOM 1934 C C . ASP A 1 264 ? 12.914 20.391 -0.295 1 90.56 264 ASP A C 1
ATOM 1936 O O . ASP A 1 264 ? 13.852 20.031 -1.016 1 90.56 264 ASP A O 1
ATOM 1940 N N . SER A 1 265 ? 11.672 20.016 -0.445 1 90.75 265 SER A N 1
ATOM 1941 C CA . SER A 1 265 ? 11.312 19.125 -1.537 1 90.75 265 SER A CA 1
ATOM 1942 C C . SER A 1 265 ? 11.289 19.859 -2.873 1 90.75 265 SER A C 1
ATOM 1944 O O . SER A 1 265 ? 11.289 19.219 -3.934 1 90.75 265 SER A O 1
ATOM 1946 N N . GLY A 1 266 ? 11.141 21.078 -2.83 1 86.56 266 GLY A N 1
ATOM 1947 C CA . GLY A 1 266 ? 11.07 21.922 -4.012 1 86.56 266 GLY A CA 1
ATOM 1948 C C . GLY A 1 266 ? 10.992 23.391 -3.688 1 86.56 266 GLY A C 1
ATOM 1949 O O . GLY A 1 266 ? 11.367 23.812 -2.59 1 86.56 266 GLY A O 1
ATOM 1950 N N . THR A 1 267 ? 10.688 24.188 -4.742 1 79.25 267 THR A N 1
ATOM 1951 C CA . THR A 1 267 ? 10.656 25.625 -4.551 1 79.25 267 THR A CA 1
ATOM 1952 C C . THR A 1 267 ? 9.336 26.219 -5.031 1 79.25 267 THR A C 1
ATOM 1954 O O . THR A 1 267 ? 9.25 27.406 -5.328 1 79.25 267 THR A O 1
ATOM 1957 N N . PHE A 1 268 ? 8.375 25.312 -5.117 1 75.31 268 PHE A N 1
ATOM 1958 C CA . PHE A 1 268 ? 7.102 25.766 -5.66 1 75.31 268 PHE A CA 1
ATOM 1959 C C . PHE A 1 268 ? 6.516 26.891 -4.812 1 75.31 268 PHE A C 1
ATOM 1961 O O . PHE A 1 268 ? 5.969 27.859 -5.344 1 75.31 268 PHE A O 1
ATOM 1968 N N . PHE A 1 269 ? 6.566 26.719 -3.473 1 69.81 269 PHE A N 1
ATOM 1969 C CA . PHE A 1 269 ? 6.094 27.766 -2.58 1 69.81 269 PHE A CA 1
ATOM 1970 C C . PHE A 1 269 ? 7.254 28.625 -2.084 1 69.81 269 PHE A C 1
ATOM 1972 O O . PHE A 1 269 ? 8.023 28.203 -1.223 1 69.81 269 PHE A O 1
ATOM 1979 N N . PRO A 1 270 ? 7.328 29.797 -2.736 1 65.94 270 PRO A N 1
ATOM 1980 C CA . PRO A 1 270 ? 8.453 30.641 -2.346 1 65.94 270 PRO A CA 1
ATOM 1981 C C . PRO A 1 270 ? 8.531 30.859 -0.836 1 65.94 270 PRO A C 1
ATOM 1983 O O . PRO A 1 270 ? 7.547 31.266 -0.214 1 65.94 270 PRO A O 1
ATOM 1986 N N . GLY A 1 271 ? 9.625 30.562 -0.288 1 64.69 271 GLY A N 1
ATOM 1987 C CA . GLY A 1 271 ? 9.844 30.75 1.137 1 64.69 271 GLY A CA 1
ATOM 1988 C C . GLY A 1 271 ? 9.336 29.594 1.976 1 64.69 271 GLY A C 1
ATOM 1989 O O . GLY A 1 271 ? 9.633 29.516 3.168 1 64.69 271 GLY A O 1
ATOM 1990 N N . HIS A 1 272 ? 8.531 28.688 1.342 1 68.81 272 HIS A N 1
ATOM 1991 C CA . HIS A 1 272 ? 7.91 27.609 2.105 1 68.81 272 HIS A CA 1
ATOM 1992 C C . HIS A 1 272 ? 8.359 26.234 1.604 1 68.81 272 HIS A C 1
ATOM 1994 O O . HIS A 1 272 ? 7.918 25.203 2.121 1 68.81 272 HIS A O 1
ATOM 2000 N N . GLY A 1 273 ? 9.133 26.344 0.638 1 82.56 273 GLY A N 1
ATOM 2001 C CA . GLY A 1 273 ? 9.602 25.062 0.123 1 82.56 273 GLY A CA 1
ATOM 2002 C C . GLY A 1 273 ? 8.727 24.516 -0.992 1 82.56 273 GLY A C 1
ATOM 2003 O O . GLY A 1 273 ? 8.188 25.281 -1.795 1 82.56 273 GLY A O 1
ATOM 2004 N N . GLY A 1 274 ? 8.656 23.266 -1.073 1 89.06 274 GLY A N 1
ATOM 2005 C CA . GLY A 1 274 ? 7.898 22.641 -2.146 1 89.06 274 GLY A CA 1
ATOM 2006 C C . GLY A 1 274 ? 6.477 22.281 -1.75 1 89.06 274 GLY A C 1
ATOM 2007 O O . GLY A 1 274 ? 6.062 22.531 -0.617 1 89.06 274 GLY A O 1
ATOM 2008 N N . CYS A 1 275 ? 5.723 21.828 -2.705 1 92.06 275 CYS A N 1
ATOM 2009 C CA . CYS A 1 275 ? 4.352 21.391 -2.484 1 92.06 275 CYS A CA 1
ATOM 2010 C C . CYS A 1 275 ? 4.305 20.219 -1.502 1 92.06 275 CYS A C 1
ATOM 2012 O O . CYS A 1 275 ? 3.463 20.203 -0.604 1 92.06 275 CYS A O 1
ATOM 2014 N N . LEU A 1 276 ? 5.188 19.344 -1.683 1 94.69 276 LEU A N 1
ATOM 2015 C CA . LEU A 1 276 ? 5.242 18.188 -0.798 1 94.69 276 LEU A CA 1
ATOM 2016 C C . LEU A 1 276 ? 5.531 18.609 0.638 1 94.69 276 LEU A C 1
ATOM 2018 O O . LEU A 1 276 ? 5.004 18.016 1.583 1 94.69 276 LEU A O 1
ATOM 2022 N N . ASP A 1 277 ? 6.301 19.656 0.856 1 93.06 277 ASP A N 1
ATOM 2023 C CA . ASP A 1 277 ? 6.609 20.188 2.184 1 93.06 277 ASP A CA 1
ATOM 2024 C C . ASP A 1 277 ? 5.355 20.734 2.857 1 93.06 277 ASP A C 1
ATOM 2026 O O . ASP A 1 277 ? 5.211 20.656 4.078 1 93.06 277 ASP A O 1
ATOM 2030 N N . ARG A 1 278 ? 4.516 21.219 2.033 1 90.5 278 ARG A N 1
ATOM 2031 C CA . ARG A 1 278 ? 3.34 21.891 2.576 1 90.5 278 ARG A CA 1
ATOM 2032 C C . ARG A 1 278 ? 2.203 20.906 2.814 1 90.5 278 ARG A C 1
ATOM 2034 O O . ARG A 1 278 ? 1.257 21.203 3.547 1 90.5 278 ARG A O 1
ATOM 2041 N N . MET A 1 279 ? 2.311 19.75 2.199 1 94.12 279 MET A N 1
ATOM 2042 C CA . MET A 1 279 ? 1.199 18.812 2.268 1 94.12 279 MET A CA 1
ATOM 2043 C C . MET A 1 279 ? 1.594 17.562 3.045 1 94.12 279 MET A C 1
ATOM 2045 O O . MET A 1 279 ? 0.761 16.688 3.283 1 94.12 279 MET A O 1
ATOM 2049 N N . ASP A 1 280 ? 2.793 17.469 3.477 1 95.88 280 ASP A N 1
ATOM 2050 C CA . ASP A 1 280 ? 3.33 16.234 4.059 1 95.88 280 ASP A CA 1
ATOM 2051 C C . ASP A 1 280 ? 2.549 15.836 5.309 1 95.88 280 ASP A C 1
ATOM 2053 O O . ASP A 1 280 ? 2.271 14.648 5.52 1 95.88 280 ASP A O 1
ATOM 2057 N N . SER A 1 281 ? 2.088 16.812 6.133 1 93.88 281 SER A N 1
ATOM 2058 C CA . SER A 1 281 ? 1.354 16.531 7.363 1 93.88 281 SER A CA 1
ATOM 2059 C C . SER A 1 281 ? -0.047 16.016 7.062 1 93.88 281 SER A C 1
ATOM 2061 O O . SER A 1 281 ? -0.616 15.258 7.855 1 93.88 281 SER A O 1
ATOM 2063 N N . PHE A 1 282 ? -0.532 16.391 5.93 1 96.12 282 PHE A N 1
ATOM 2064 C CA . PHE A 1 282 ? -1.907 16.062 5.562 1 96.12 282 PHE A CA 1
ATOM 2065 C C . PHE A 1 282 ? -2.002 14.664 4.977 1 96.12 282 PHE A C 1
ATOM 2067 O O . PHE A 1 282 ? -3.074 14.055 4.984 1 96.12 282 PHE A O 1
ATOM 2074 N N . LEU A 1 283 ? -0.949 14.078 4.543 1 98.06 283 LEU A N 1
ATOM 2075 C CA . LEU A 1 283 ? -0.956 12.883 3.715 1 98.06 283 LEU A CA 1
ATOM 2076 C C . LEU A 1 283 ? -1.377 11.656 4.527 1 98.06 283 LEU A C 1
ATOM 2078 O O . LEU A 1 283 ? -1.965 10.719 3.984 1 98.06 283 LEU A O 1
ATOM 2082 N N . PHE A 1 284 ? -1.121 11.648 5.793 1 98.12 284 PHE A N 1
ATOM 2083 C CA . PHE A 1 284 ? -1.612 10.547 6.617 1 98.12 284 PHE A CA 1
ATOM 2084 C C . PHE A 1 284 ? -2.926 10.922 7.293 1 98.12 284 PHE A C 1
ATOM 2086 O O . PHE A 1 284 ? -3.703 10.047 7.68 1 98.12 284 PHE A O 1
ATOM 2093 N N . VAL A 1 285 ? -3.182 12.188 7.418 1 98 285 VAL A N 1
ATOM 2094 C CA . VAL A 1 285 ? -4.418 12.672 8.031 1 98 285 VAL A CA 1
ATOM 2095 C C . VAL A 1 285 ? -5.609 12.281 7.16 1 98 285 VAL A C 1
ATOM 2097 O O . VAL A 1 285 ? -6.621 11.789 7.668 1 98 285 VAL A O 1
ATOM 2100 N N . ALA A 1 286 ? -5.453 12.383 5.895 1 98 286 ALA A N 1
ATOM 2101 C CA . ALA A 1 286 ? -6.555 12.156 4.961 1 98 286 ALA A CA 1
ATOM 2102 C C . ALA A 1 286 ? -7.031 10.711 5.02 1 98 286 ALA A C 1
ATOM 2104 O O . ALA A 1 286 ? -8.203 10.445 5.285 1 98 286 ALA A O 1
ATOM 2105 N N . PRO A 1 287 ? -6.148 9.773 4.824 1 98.12 287 PRO A N 1
ATOM 2106 C CA . PRO A 1 287 ? -6.641 8.398 4.879 1 98.12 287 PRO A CA 1
ATOM 2107 C C . PRO A 1 287 ? -7.129 8 6.27 1 98.12 287 PRO A C 1
ATOM 2109 O O . PRO A 1 287 ? -8.102 7.25 6.391 1 98.12 287 PRO A O 1
ATOM 2112 N N . CYS A 1 288 ? -6.527 8.453 7.273 1 97.19 288 CYS A N 1
ATOM 2113 C CA . CYS A 1 288 ? -6.98 8.109 8.617 1 97.19 288 CYS A CA 1
ATOM 2114 C C . CYS A 1 288 ? -8.359 8.695 8.891 1 97.19 288 CYS A C 1
ATOM 2116 O O . CYS A 1 288 ? -9.211 8.031 9.477 1 97.19 288 CYS A O 1
ATOM 2118 N N . LEU A 1 289 ? -8.469 9.906 8.516 1 96.19 289 LEU A N 1
ATOM 2119 C CA . LEU A 1 289 ? -9.758 10.555 8.703 1 96.19 289 LEU A CA 1
ATOM 2120 C C . LEU A 1 289 ? -10.844 9.852 7.902 1 96.19 289 LEU A C 1
ATOM 2122 O O . LEU A 1 289 ? -11.992 9.758 8.352 1 96.19 289 LEU A O 1
ATOM 2126 N N . TYR A 1 290 ? -10.539 9.406 6.746 1 97 290 TYR A N 1
ATOM 2127 C CA . TYR A 1 290 ? -11.484 8.617 5.965 1 97 290 TYR A CA 1
ATOM 2128 C C . TYR A 1 290 ? -11.953 7.395 6.75 1 97 290 TYR A C 1
ATOM 2130 O O . TYR A 1 290 ? -13.156 7.184 6.914 1 97 290 TYR A O 1
ATOM 2138 N N . PHE A 1 291 ? -11.023 6.633 7.234 1 96.62 291 PHE A N 1
ATOM 2139 C CA . PHE A 1 291 ? -11.391 5.414 7.949 1 96.62 291 PHE A CA 1
ATOM 2140 C C . PHE A 1 291 ? -12.102 5.746 9.258 1 96.62 291 PHE A C 1
ATOM 2142 O O . PHE A 1 291 ? -13.055 5.059 9.641 1 96.62 291 PHE A O 1
ATOM 2149 N N . TYR A 1 292 ? -11.602 6.77 9.891 1 93.69 292 TYR A N 1
ATOM 2150 C CA . TYR A 1 292 ? -12.258 7.188 11.125 1 93.69 292 TYR A CA 1
ATOM 2151 C C . TYR A 1 292 ? -13.719 7.539 10.867 1 93.69 292 TYR A C 1
ATOM 2153 O O . TYR A 1 292 ? -14.602 7.18 11.648 1 93.69 292 TYR A O 1
ATOM 2161 N N . SER A 1 293 ? -13.992 8.25 9.82 1 92.19 293 SER A N 1
ATOM 2162 C CA . SER A 1 293 ? -15.359 8.641 9.477 1 92.19 293 SER A CA 1
ATOM 2163 C C . SER A 1 293 ? -16.234 7.418 9.188 1 92.19 293 SER A C 1
ATOM 2165 O O . SER A 1 293 ? -17.406 7.398 9.531 1 92.19 293 SER A O 1
ATOM 2167 N N . GLN A 1 294 ? -15.656 6.379 8.625 1 92.56 294 GLN A N 1
ATOM 2168 C CA . GLN A 1 294 ? -16.406 5.172 8.273 1 92.56 294 GLN A CA 1
ATOM 2169 C C . GLN A 1 294 ? -16.766 4.367 9.523 1 92.56 294 GLN A C 1
ATOM 2171 O O . GLN A 1 294 ? -17.797 3.715 9.57 1 92.56 294 GLN A O 1
ATOM 2176 N N . PHE A 1 295 ? -15.938 4.445 10.539 1 90.38 295 PHE A N 1
ATOM 2177 C CA . PHE A 1 295 ? -16.125 3.562 11.68 1 90.38 295 PHE A CA 1
ATOM 2178 C C . PHE A 1 295 ? -16.766 4.312 12.844 1 90.38 295 PHE A C 1
ATOM 2180 O O . PHE A 1 295 ? -17.453 3.713 13.672 1 90.38 295 PHE A O 1
ATOM 2187 N N . ALA A 1 296 ? -16.5 5.594 12.914 1 83.38 296 ALA A N 1
ATOM 2188 C CA . ALA A 1 296 ? -16.859 6.254 14.172 1 83.38 296 ALA A CA 1
ATOM 2189 C C . ALA A 1 296 ? -17.797 7.426 13.93 1 83.38 296 ALA A C 1
ATOM 2191 O O . ALA A 1 296 ? -18.516 7.848 14.836 1 83.38 296 ALA A O 1
ATOM 2192 N N . LEU A 1 297 ? -17.797 8.023 12.844 1 77.25 297 LEU A N 1
ATOM 2193 C CA . LEU A 1 297 ? -18.578 9.242 12.648 1 77.25 297 LEU A CA 1
ATOM 2194 C C . LEU A 1 297 ? -19.859 8.945 11.891 1 77.25 297 LEU A C 1
ATOM 2196 O O . LEU A 1 297 ? -20.844 9.695 12 1 77.25 297 LEU A O 1
ATOM 2200 N N . LEU A 1 298 ? -19.812 7.863 11.047 1 66.75 298 LEU A N 1
ATOM 2201 C CA . LEU A 1 298 ? -20.984 7.621 10.219 1 66.75 298 LEU A CA 1
ATOM 2202 C C . LEU A 1 298 ? -21.656 6.297 10.586 1 66.75 298 LEU A C 1
ATOM 2204 O O . LEU A 1 298 ? -20.984 5.379 11.07 1 66.75 298 LEU A O 1
ATOM 2208 N N . MET B 1 1 ? 21.75 -28.984 -13.016 1 38.78 1 MET B N 1
ATOM 2209 C CA . MET B 1 1 ? 21.297 -29.578 -11.758 1 38.78 1 MET B CA 1
ATOM 2210 C C . MET B 1 1 ? 20.016 -30.375 -11.961 1 38.78 1 MET B C 1
ATOM 2212 O O . MET B 1 1 ? 19.078 -29.906 -12.609 1 38.78 1 MET B O 1
ATOM 2216 N N . ALA B 1 2 ? 20.094 -31.531 -11.797 1 45.5 2 ALA B N 1
ATOM 2217 C CA . ALA B 1 2 ? 19.062 -32.562 -11.938 1 45.5 2 ALA B CA 1
ATOM 2218 C C . ALA B 1 2 ? 17.797 -32.188 -11.156 1 45.5 2 ALA B C 1
ATOM 2220 O O . ALA B 1 2 ? 17.875 -31.797 -9.984 1 45.5 2 ALA B O 1
ATOM 2221 N N . ILE B 1 3 ? 16.812 -31.766 -11.875 1 54.06 3 ILE B N 1
ATOM 2222 C CA . ILE B 1 3 ? 15.5 -31.547 -11.273 1 54.06 3 ILE B CA 1
ATOM 2223 C C . ILE B 1 3 ? 15.125 -32.719 -10.391 1 54.06 3 ILE B C 1
ATOM 2225 O O . ILE B 1 3 ? 15.141 -33.875 -10.836 1 54.06 3 ILE B O 1
ATOM 2229 N N . ALA B 1 4 ? 15.336 -32.688 -9.055 1 60.97 4 ALA B N 1
ATOM 2230 C CA . ALA B 1 4 ? 15 -33.719 -8.102 1 60.97 4 ALA B CA 1
ATOM 2231 C C . ALA B 1 4 ? 13.492 -34 -8.086 1 60.97 4 ALA B C 1
ATOM 2233 O O . ALA B 1 4 ? 12.805 -33.594 -7.148 1 60.97 4 ALA B O 1
ATOM 2234 N N . TRP B 1 5 ? 12.945 -34.625 -9.039 1 61.31 5 TRP B N 1
ATOM 2235 C CA . TRP B 1 5 ? 11.531 -34.875 -9.297 1 61.31 5 TRP B CA 1
ATOM 2236 C C . TRP B 1 5 ? 10.891 -35.625 -8.125 1 61.31 5 TRP B C 1
ATOM 2238 O O . TRP B 1 5 ? 9.742 -35.344 -7.77 1 61.31 5 TRP B O 1
ATOM 2248 N N . GLY B 1 6 ? 11.703 -36.5 -7.527 1 56.53 6 GLY B N 1
ATOM 2249 C CA . GLY B 1 6 ? 11.148 -37.25 -6.43 1 56.53 6 GLY B CA 1
ATOM 2250 C C . GLY B 1 6 ? 10.773 -36.406 -5.23 1 56.53 6 GLY B C 1
ATOM 2251 O O . GLY B 1 6 ? 9.656 -36.5 -4.719 1 56.53 6 GLY B O 1
ATOM 2252 N N . ARG B 1 7 ? 11.602 -35.656 -4.895 1 61.75 7 ARG B N 1
ATOM 2253 C CA . ARG B 1 7 ? 11.367 -34.812 -3.734 1 61.75 7 ARG B CA 1
ATOM 2254 C C . ARG B 1 7 ? 10.25 -33.812 -4.008 1 61.75 7 ARG B C 1
ATOM 2256 O O . ARG B 1 7 ? 9.445 -33.5 -3.123 1 61.75 7 ARG B O 1
ATOM 2263 N N . ARG B 1 8 ? 10.07 -33.469 -5.152 1 65.06 8 ARG B N 1
ATOM 2264 C CA . ARG B 1 8 ? 9.023 -32.531 -5.543 1 65.06 8 ARG B CA 1
ATOM 2265 C C . ARG B 1 8 ? 7.652 -33.188 -5.52 1 65.06 8 ARG B C 1
ATOM 2267 O O . ARG B 1 8 ? 6.672 -32.562 -5.086 1 65.06 8 ARG B O 1
ATOM 2274 N N . ALA B 1 9 ? 7.711 -34.312 -5.957 1 65.38 9 ALA B N 1
ATOM 2275 C CA . ALA B 1 9 ? 6.453 -35.031 -5.984 1 65.38 9 ALA B CA 1
ATOM 2276 C C . ALA B 1 9 ? 5.949 -35.312 -4.57 1 65.38 9 ALA B C 1
ATOM 2278 O O . ALA B 1 9 ? 4.75 -35.219 -4.301 1 65.38 9 ALA B O 1
ATOM 2279 N N . LEU B 1 10 ? 6.852 -35.594 -3.74 1 63.53 10 LEU B N 1
ATOM 2280 C CA . LEU B 1 10 ? 6.461 -35.875 -2.361 1 63.53 10 LEU B CA 1
ATOM 2281 C C . LEU B 1 10 ? 5.918 -34.625 -1.686 1 63.53 10 LEU B C 1
ATOM 2283 O O . LEU B 1 10 ? 4.926 -34.688 -0.954 1 63.53 10 LEU B O 1
ATOM 2287 N N . THR B 1 11 ? 6.523 -33.531 -1.924 1 64.81 11 THR B N 1
ATOM 2288 C CA . THR B 1 11 ? 6.055 -32.281 -1.364 1 64.81 11 THR B CA 1
ATOM 2289 C C . THR B 1 11 ? 4.66 -31.938 -1.886 1 64.81 11 THR B C 1
ATOM 2291 O O . THR B 1 11 ? 3.803 -31.484 -1.129 1 64.81 11 THR B O 1
ATOM 2294 N N . ALA B 1 12 ? 4.492 -32.312 -3.029 1 68.56 12 ALA B N 1
ATOM 2295 C CA . ALA B 1 12 ? 3.189 -32.031 -3.625 1 68.56 12 ALA B CA 1
ATOM 2296 C C . ALA B 1 12 ? 2.127 -33 -3.086 1 68.56 12 ALA B C 1
ATOM 2298 O O . ALA B 1 12 ? 0.994 -32.594 -2.82 1 68.56 12 ALA B O 1
ATOM 2299 N N . LEU B 1 13 ? 2.506 -34.188 -2.871 1 71.94 13 LEU B N 1
ATOM 2300 C CA . LEU B 1 13 ? 1.562 -35.219 -2.455 1 71.94 13 LEU B CA 1
ATOM 2301 C C . LEU B 1 13 ? 1.098 -35 -1.021 1 71.94 13 LEU B C 1
ATOM 2303 O O . LEU B 1 13 ? -0.043 -35.312 -0.673 1 71.94 13 LEU B O 1
ATOM 2307 N N . VAL B 1 14 ? 1.933 -34.406 -0.313 1 74.69 14 VAL B N 1
ATOM 2308 C CA . VAL B 1 14 ? 1.549 -34.156 1.074 1 74.69 14 VAL B CA 1
ATOM 2309 C C . VAL B 1 14 ? 1.034 -32.719 1.226 1 74.69 14 VAL B C 1
ATOM 2311 O O . VAL B 1 14 ? 0.051 -32.5 1.931 1 74.69 14 VAL B O 1
ATOM 2314 N N . GLY B 1 15 ? 1.655 -31.891 0.579 1 78.81 15 GLY B N 1
ATOM 2315 C CA . GLY B 1 15 ? 1.324 -30.484 0.716 1 78.81 15 GLY B CA 1
ATOM 2316 C C . GLY B 1 15 ? -0.056 -30.141 0.188 1 78.81 15 GLY B C 1
ATOM 2317 O O . GLY B 1 15 ? -0.817 -29.422 0.843 1 78.81 15 GLY B O 1
ATOM 2318 N N . ILE B 1 16 ? -0.376 -30.75 -0.873 1 82.12 16 ILE B N 1
ATOM 2319 C CA . ILE B 1 16 ? -1.616 -30.375 -1.546 1 82.12 16 ILE B CA 1
ATOM 2320 C C . ILE B 1 16 ? -2.811 -30.859 -0.733 1 82.12 16 ILE B C 1
ATOM 2322 O O . ILE B 1 16 ? -3.699 -30.078 -0.385 1 82.12 16 ILE B O 1
ATOM 2326 N N . PRO B 1 17 ? -2.832 -32.156 -0.358 1 85.31 17 PRO B N 1
ATOM 2327 C CA . PRO B 1 17 ? -3.969 -32.625 0.449 1 85.31 17 PRO B CA 1
ATOM 2328 C C . PRO B 1 17 ? -4.07 -31.875 1.786 1 85.31 17 PRO B C 1
ATOM 2330 O O . PRO B 1 17 ? -5.176 -31.594 2.258 1 85.31 17 PRO B O 1
ATOM 2333 N N . THR B 1 18 ? -2.975 -31.594 2.357 1 87.19 18 THR B N 1
ATOM 2334 C CA . THR B 1 18 ? -2.99 -30.875 3.623 1 87.19 18 THR B CA 1
ATOM 2335 C C . THR B 1 18 ? -3.543 -29.469 3.436 1 87.19 18 THR B C 1
ATOM 2337 O O . THR B 1 18 ? -4.363 -29 4.23 1 87.19 18 THR B O 1
ATOM 2340 N N . ALA B 1 19 ? -3.104 -28.844 2.43 1 88.5 19 ALA B N 1
ATOM 2341 C CA . ALA B 1 19 ? -3.59 -27.5 2.139 1 88.5 19 ALA B CA 1
ATOM 2342 C C . ALA B 1 19 ? -5.094 -27.5 1.878 1 88.5 19 ALA B C 1
ATOM 2344 O O . ALA B 1 19 ? -5.816 -26.641 2.373 1 88.5 19 ALA B O 1
ATOM 2345 N N . LEU B 1 20 ? -5.547 -28.516 1.168 1 88.19 20 LEU B N 1
ATOM 2346 C CA . LEU B 1 20 ? -6.965 -28.594 0.846 1 88.19 20 LEU B CA 1
ATOM 2347 C C . LEU B 1 20 ? -7.793 -28.859 2.1 1 88.19 20 LEU B C 1
ATOM 2349 O O . LEU B 1 20 ? -8.883 -28.312 2.264 1 88.19 20 LEU B O 1
ATOM 2353 N N . ARG B 1 21 ? -7.262 -29.688 2.932 1 90.25 21 ARG B N 1
ATOM 2354 C CA . ARG B 1 21 ? -7.953 -29.969 4.184 1 90.25 21 ARG B CA 1
ATOM 2355 C C . ARG B 1 21 ? -8.047 -28.719 5.055 1 90.25 21 ARG B C 1
ATOM 2357 O O . ARG B 1 21 ? -9.102 -28.422 5.621 1 90.25 21 ARG B O 1
ATOM 2364 N N . LEU B 1 22 ? -6.98 -28 5.109 1 92.25 22 LEU B N 1
ATOM 2365 C CA . LEU B 1 22 ? -6.969 -26.781 5.922 1 92.25 22 LEU B CA 1
ATOM 2366 C C . LEU B 1 22 ? -7.867 -25.703 5.312 1 92.25 22 LEU B C 1
ATOM 2368 O O . LEU B 1 22 ? -8.547 -24.984 6.039 1 92.25 22 LEU B O 1
ATOM 2372 N N . LEU B 1 23 ? -7.891 -25.672 4.047 1 92.56 23 LEU B N 1
ATOM 2373 C CA . LEU B 1 23 ? -8.703 -24.672 3.359 1 92.56 23 LEU B CA 1
ATOM 2374 C C . LEU B 1 23 ? -10.188 -24.953 3.547 1 92.56 23 LEU B C 1
ATOM 2376 O O . LEU B 1 23 ? -11.023 -24.062 3.383 1 92.56 23 LEU B O 1
ATOM 2380 N N . SER B 1 24 ? -10.547 -26.156 3.848 1 91 24 SER B N 1
ATOM 2381 C CA . SER B 1 24 ? -11.945 -26.547 3.943 1 91 24 SER B CA 1
ATOM 2382 C C . SER B 1 24 ? -12.617 -25.922 5.16 1 91 24 SER B C 1
ATOM 2384 O O . SER B 1 24 ? -13.828 -25.703 5.164 1 91 24 SER B O 1
ATOM 2386 N N . SER B 1 25 ? -11.82 -25.594 6.164 1 93.75 25 SER B N 1
ATOM 2387 C CA . SER B 1 25 ? -12.375 -24.953 7.355 1 93.75 25 SER B CA 1
ATOM 2388 C C . SER B 1 25 ? -11.953 -23.5 7.445 1 93.75 25 SER B C 1
ATOM 2390 O O . SER B 1 25 ? -10.93 -23.094 6.891 1 93.75 25 SER B O 1
ATOM 2392 N N . ASP B 1 26 ? -12.773 -22.766 8.086 1 95.12 26 ASP B N 1
ATOM 2393 C CA . ASP B 1 26 ? -12.508 -21.344 8.227 1 95.12 26 ASP B CA 1
ATOM 2394 C C . ASP B 1 26 ? -11.234 -21.094 9.023 1 95.12 26 ASP B C 1
ATOM 2396 O O . ASP B 1 26 ? -10.336 -20.375 8.57 1 95.12 26 ASP B O 1
ATOM 2400 N N . VAL B 1 27 ? -11.078 -21.703 10.148 1 96.19 27 VAL B N 1
ATOM 2401 C CA . VAL B 1 27 ? -9.922 -21.531 11.016 1 96.19 27 VAL B CA 1
ATOM 2402 C C . VAL B 1 27 ? -8.68 -22.141 10.352 1 96.19 27 VAL B C 1
ATOM 2404 O O . VAL B 1 27 ? -7.586 -21.578 10.445 1 96.19 27 VAL B O 1
ATOM 2407 N N . GLY B 1 28 ? -8.867 -23.281 9.734 1 96.94 28 GLY B N 1
ATOM 2408 C CA . GLY B 1 28 ? -7.766 -23.891 9.023 1 96.94 28 GLY B CA 1
ATOM 2409 C C . GLY B 1 28 ? -7.207 -23.016 7.918 1 96.94 28 GLY B C 1
ATOM 2410 O O . GLY B 1 28 ? -5.988 -22.922 7.746 1 96.94 28 GLY B O 1
ATOM 2411 N N . MET B 1 29 ? -8.117 -22.422 7.219 1 96.56 29 MET B N 1
ATOM 2412 C CA . MET B 1 29 ? -7.719 -21.516 6.145 1 96.56 29 MET B CA 1
ATOM 2413 C C . MET B 1 29 ? -6.918 -20.344 6.695 1 96.56 29 MET B C 1
ATOM 2415 O O . MET B 1 29 ? -5.887 -19.969 6.133 1 96.56 29 MET B O 1
ATOM 2419 N N . LEU B 1 30 ? -7.418 -19.766 7.797 1 97.75 30 LEU B N 1
ATOM 2420 C CA . LEU B 1 30 ? -6.707 -18.656 8.43 1 97.75 30 LEU B CA 1
ATOM 2421 C C . LEU B 1 30 ? -5.316 -19.094 8.883 1 97.75 30 LEU B C 1
ATOM 2423 O O . LEU B 1 30 ? -4.336 -18.391 8.656 1 97.75 30 LEU B O 1
ATOM 2427 N N . CYS B 1 31 ? -5.227 -20.219 9.477 1 97.5 31 CYS B N 1
ATOM 2428 C CA . CYS B 1 31 ? -3.953 -20.734 9.969 1 97.5 31 CYS B CA 1
ATOM 2429 C C . CYS B 1 31 ? -2.986 -20.984 8.82 1 97.5 31 CYS B C 1
ATOM 2431 O O . CYS B 1 31 ? -1.804 -20.656 8.914 1 97.5 31 CYS B O 1
ATOM 2433 N N . LEU B 1 32 ? -3.467 -21.562 7.801 1 96.88 32 LEU B N 1
ATOM 2434 C CA . LEU B 1 32 ? -2.633 -21.844 6.637 1 96.88 32 LEU B CA 1
ATOM 2435 C C . LEU B 1 32 ? -2.064 -20.562 6.047 1 96.88 32 LEU B C 1
ATOM 2437 O O . LEU B 1 32 ? -0.849 -20.422 5.891 1 96.88 32 LEU B O 1
ATOM 2441 N N . ALA B 1 33 ? -2.957 -19.641 5.766 1 97.81 33 ALA B N 1
ATOM 2442 C CA . ALA B 1 33 ? -2.541 -18.375 5.148 1 97.81 33 ALA B CA 1
ATOM 2443 C C . ALA B 1 33 ? -1.586 -17.609 6.055 1 97.81 33 ALA B C 1
ATOM 2445 O O . ALA B 1 33 ? -0.586 -17.062 5.59 1 97.81 33 ALA B O 1
ATOM 2446 N N . THR B 1 34 ? -1.897 -17.578 7.359 1 98.31 34 THR B N 1
ATOM 2447 C CA . THR B 1 34 ? -1.08 -16.828 8.312 1 98.31 34 THR B CA 1
ATOM 2448 C C . THR B 1 34 ? 0.299 -17.469 8.453 1 98.31 34 THR B C 1
ATOM 2450 O O . THR B 1 34 ? 1.312 -16.766 8.492 1 98.31 34 THR B O 1
ATOM 2453 N N . THR B 1 35 ? 0.32 -18.766 8.5 1 97.38 35 THR B N 1
ATOM 2454 C CA . THR B 1 35 ? 1.595 -19.469 8.633 1 97.38 35 THR B CA 1
ATOM 2455 C C . THR B 1 35 ? 2.461 -19.234 7.395 1 97.38 35 THR B C 1
ATOM 2457 O O . THR B 1 35 ? 3.652 -18.938 7.512 1 97.38 35 THR B O 1
ATOM 2460 N N . LEU B 1 36 ? 1.905 -19.375 6.246 1 96.62 36 LEU B N 1
ATOM 2461 C CA . LEU B 1 36 ? 2.643 -19.141 5.008 1 96.62 36 LEU B CA 1
ATOM 2462 C C . LEU B 1 36 ? 3.129 -17.703 4.926 1 96.62 36 LEU B C 1
ATOM 2464 O O . LEU B 1 36 ? 4.258 -17.453 4.492 1 96.62 36 LEU B O 1
ATOM 2468 N N . CYS B 1 37 ? 2.281 -16.781 5.359 1 98.25 37 CYS B N 1
ATOM 2469 C CA . CYS B 1 37 ? 2.648 -15.359 5.371 1 98.25 37 CYS B CA 1
ATOM 2470 C C . CYS B 1 37 ? 3.834 -15.117 6.297 1 98.25 37 CYS B C 1
ATOM 2472 O O . CYS B 1 37 ? 4.824 -14.5 5.891 1 98.25 37 CYS B O 1
ATOM 2474 N N . CYS B 1 38 ? 3.76 -15.633 7.473 1 97.69 38 CYS B N 1
ATOM 2475 C CA . CYS B 1 38 ? 4.805 -15.422 8.469 1 97.69 38 CYS B CA 1
ATOM 2476 C C . CYS B 1 38 ? 6.109 -16.078 8.039 1 97.69 38 CYS B C 1
ATOM 2478 O O . CYS B 1 38 ? 7.18 -15.484 8.164 1 97.69 38 CYS B O 1
ATOM 2480 N N . LEU B 1 39 ? 6.008 -17.281 7.461 1 96.44 39 LEU B N 1
ATOM 2481 C CA . LEU B 1 39 ? 7.203 -17.969 6.984 1 96.44 39 LEU B CA 1
ATOM 2482 C C . LEU B 1 39 ? 7.859 -17.203 5.844 1 96.44 39 LEU B C 1
ATOM 2484 O O . LEU B 1 39 ? 9.086 -17.094 5.785 1 96.44 39 LEU B O 1
ATOM 2488 N N . SER B 1 40 ? 7.059 -16.734 4.977 1 97.62 40 SER B N 1
ATOM 2489 C CA . SER B 1 40 ? 7.586 -15.953 3.859 1 97.62 40 SER B CA 1
ATOM 2490 C C . SER B 1 40 ? 8.273 -14.68 4.348 1 97.62 40 SER B C 1
ATOM 2492 O O . SER B 1 40 ? 9.32 -14.289 3.818 1 97.62 40 SER B O 1
ATOM 2494 N N . LEU B 1 41 ? 7.703 -14.047 5.379 1 97.94 41 LEU B N 1
ATOM 2495 C CA . LEU B 1 41 ? 8.297 -12.836 5.938 1 97.94 41 LEU B CA 1
ATOM 2496 C C . LEU B 1 41 ? 9.617 -13.148 6.629 1 97.94 41 LEU B C 1
ATOM 2498 O O . LEU B 1 41 ? 10.578 -12.375 6.527 1 97.94 41 LEU B O 1
ATOM 2502 N N . VAL B 1 42 ? 9.68 -14.281 7.258 1 96.12 42 VAL B N 1
ATOM 2503 C CA . VAL B 1 42 ? 10.906 -14.695 7.93 1 96.12 42 VAL B CA 1
ATOM 2504 C C . VAL B 1 42 ? 12 -14.945 6.895 1 96.12 42 VAL B C 1
ATOM 2506 O O . VAL B 1 42 ? 13.133 -14.5 7.062 1 96.12 42 VAL B O 1
ATOM 2509 N N . GLU B 1 43 ? 11.656 -15.609 5.848 1 95.69 43 GLU B N 1
ATOM 2510 C CA . GLU B 1 43 ? 12.625 -15.852 4.781 1 95.69 43 GLU B CA 1
ATOM 2511 C C . GLU B 1 43 ? 13.086 -14.547 4.141 1 95.69 43 GLU B C 1
ATOM 2513 O O . GLU B 1 43 ? 14.273 -14.367 3.877 1 95.69 43 GLU B O 1
ATOM 2518 N N . PHE B 1 44 ? 12.164 -13.68 3.957 1 96.5 44 PHE B N 1
ATOM 2519 C CA . PHE B 1 44 ? 12.477 -12.398 3.332 1 96.5 44 PHE B CA 1
ATOM 2520 C C . PHE B 1 44 ? 13.43 -11.586 4.203 1 96.5 44 PHE B C 1
ATOM 2522 O O . PHE B 1 44 ? 14.422 -11.039 3.711 1 96.5 44 PHE B O 1
ATOM 2529 N N . THR B 1 45 ? 13.164 -11.539 5.492 1 94.25 45 THR B N 1
ATOM 2530 C CA . THR B 1 45 ? 13.93 -10.703 6.414 1 94.25 45 THR B CA 1
ATOM 2531 C C . THR B 1 45 ? 15.258 -11.367 6.777 1 94.25 45 THR B C 1
ATOM 2533 O O . THR B 1 45 ? 16.266 -10.688 6.977 1 94.25 45 THR B O 1
ATOM 2536 N N . ALA B 1 46 ? 15.289 -12.719 6.773 1 91.31 46 ALA B N 1
ATOM 2537 C CA . ALA B 1 46 ? 16.469 -13.422 7.262 1 91.31 46 ALA B CA 1
ATOM 2538 C C . ALA B 1 46 ? 17.406 -13.797 6.109 1 91.31 46 ALA B C 1
ATOM 2540 O O . ALA B 1 46 ? 18.609 -13.93 6.297 1 91.31 46 ALA B O 1
ATOM 2541 N N . THR B 1 47 ? 16.859 -13.969 4.961 1 91.94 47 THR B N 1
ATOM 2542 C CA . THR B 1 47 ? 17.672 -14.492 3.875 1 91.94 47 THR B CA 1
ATOM 2543 C C . THR B 1 47 ? 17.906 -13.43 2.807 1 91.94 47 THR B C 1
ATOM 2545 O O . THR B 1 47 ? 19.031 -13.234 2.354 1 91.94 47 THR B O 1
ATOM 2548 N N . ILE B 1 48 ? 16.953 -12.672 2.486 1 94.75 48 ILE B N 1
ATOM 2549 C CA . ILE B 1 48 ? 17.047 -11.758 1.349 1 94.75 48 ILE B CA 1
ATOM 2550 C C . ILE B 1 48 ? 17.594 -10.406 1.81 1 94.75 48 ILE B C 1
ATOM 2552 O O . ILE B 1 48 ? 18.594 -9.93 1.292 1 94.75 48 ILE B O 1
ATOM 2556 N N . CYS B 1 49 ? 17.047 -9.82 2.865 1 95.56 49 CYS B N 1
ATOM 2557 C CA . CYS B 1 49 ? 17.312 -8.445 3.271 1 95.56 49 CYS B CA 1
ATOM 2558 C C . CYS B 1 49 ? 18.766 -8.273 3.699 1 95.56 49 CYS B C 1
ATOM 2560 O O . CYS B 1 49 ? 19.406 -7.285 3.336 1 95.56 49 CYS B O 1
ATOM 2562 N N . PRO B 1 50 ? 19.344 -9.281 4.383 1 93.25 50 PRO B N 1
ATOM 2563 C CA . PRO B 1 50 ? 20.719 -9.102 4.832 1 93.25 50 PRO B CA 1
ATOM 2564 C C . PRO B 1 50 ? 21.719 -9.047 3.678 1 93.25 50 PRO B C 1
ATOM 2566 O O . PRO B 1 50 ? 22.828 -8.531 3.836 1 93.25 50 PRO B O 1
ATOM 2569 N N . GLN B 1 51 ? 21.297 -9.562 2.51 1 94.88 51 GLN B N 1
ATOM 2570 C CA . GLN B 1 51 ? 22.172 -9.555 1.347 1 94.88 51 GLN B CA 1
ATOM 2571 C C . GLN B 1 51 ? 22.141 -8.203 0.633 1 94.88 51 GLN B C 1
ATOM 2573 O O . GLN B 1 51 ? 23.047 -7.871 -0.136 1 94.88 51 GLN B O 1
ATOM 2578 N N . ILE B 1 52 ? 21.125 -7.465 0.888 1 95.06 52 ILE B N 1
ATOM 2579 C CA . ILE B 1 52 ? 20.938 -6.188 0.21 1 95.06 52 ILE B CA 1
ATOM 2580 C C . ILE B 1 52 ? 21.516 -5.059 1.063 1 95.06 52 ILE B C 1
ATOM 2582 O O . ILE B 1 52 ? 22.188 -4.16 0.547 1 95.06 52 ILE B O 1
ATOM 2586 N N . VAL B 1 53 ? 21.172 -5.09 2.332 1 92.75 53 VAL B N 1
ATOM 2587 C CA . VAL B 1 53 ? 21.641 -4.078 3.266 1 92.75 53 VAL B CA 1
ATOM 2588 C C . VAL B 1 53 ? 22.094 -4.738 4.566 1 92.75 53 VAL B C 1
ATOM 2590 O O . VAL B 1 53 ? 21.484 -5.711 5.016 1 92.75 53 VAL B O 1
ATOM 2593 N N . PRO B 1 54 ? 23.172 -4.211 5.074 1 87 54 PRO B N 1
ATOM 2594 C CA . PRO B 1 54 ? 23.609 -4.77 6.355 1 87 54 PRO B CA 1
ATOM 2595 C C . PRO B 1 54 ? 22.562 -4.613 7.453 1 87 54 PRO B C 1
ATOM 2597 O O . PRO B 1 54 ? 21.891 -3.586 7.523 1 87 54 PRO B O 1
ATOM 2600 N N . GLN B 1 55 ? 22.391 -5.637 8.07 1 79.44 55 GLN B N 1
ATOM 2601 C CA . GLN B 1 55 ? 21.406 -5.617 9.148 1 79.44 55 GLN B CA 1
ATOM 2602 C C . GLN B 1 55 ? 22.078 -5.336 10.492 1 79.44 55 GLN B C 1
ATOM 2604 O O . GLN B 1 55 ? 23.297 -5.484 10.625 1 79.44 55 GLN B O 1
ATOM 2609 N N . ALA B 1 56 ? 21.297 -4.836 11.305 1 71.12 56 ALA B N 1
ATOM 2610 C CA . ALA B 1 56 ? 21.812 -4.598 12.648 1 71.12 56 ALA B CA 1
ATOM 2611 C C . ALA B 1 56 ? 22.344 -5.891 13.273 1 71.12 56 ALA B C 1
ATOM 2613 O O . ALA B 1 56 ? 21.766 -6.961 13.062 1 71.12 56 ALA B O 1
ATOM 2614 N N . LYS B 1 57 ? 23.75 -5.867 13.445 1 61.97 57 LYS B N 1
ATOM 2615 C CA . LYS B 1 57 ? 24.359 -7.066 14 1 61.97 57 LYS B CA 1
ATOM 2616 C C . LYS B 1 57 ? 23.484 -7.688 15.078 1 61.97 57 LYS B C 1
ATOM 2618 O O . LYS B 1 57 ? 22.406 -7.18 15.375 1 61.97 57 LYS B O 1
ATOM 2623 N N . ALA B 1 58 ? 24.047 -7.926 16.219 1 60.12 58 ALA B N 1
ATOM 2624 C CA . ALA B 1 58 ? 23.609 -8.648 17.406 1 60.12 58 ALA B CA 1
ATOM 2625 C C . ALA B 1 58 ? 22.562 -7.848 18.188 1 60.12 58 ALA B C 1
ATOM 2627 O O . ALA B 1 58 ? 22.531 -6.617 18.109 1 60.12 58 ALA B O 1
ATOM 2628 N N . GLY B 1 59 ? 21.109 -7.871 18.641 1 73.75 59 GLY B N 1
ATOM 2629 C CA . GLY B 1 59 ? 20.609 -7.488 19.953 1 73.75 59 GLY B CA 1
ATOM 2630 C C . GLY B 1 59 ? 19.109 -7.246 19.969 1 73.75 59 GLY B C 1
ATOM 2631 O O . GLY B 1 59 ? 18.375 -7.824 19.172 1 73.75 59 GLY B O 1
ATOM 2632 N N . PRO B 1 60 ? 18.5 -6.547 20.641 1 81.94 60 PRO B N 1
ATOM 2633 C CA . PRO B 1 60 ? 17.094 -6.246 20.938 1 81.94 60 PRO B CA 1
ATOM 2634 C C . PRO B 1 60 ? 16.406 -5.527 19.781 1 81.94 60 PRO B C 1
ATOM 2636 O O . PRO B 1 60 ? 15.227 -5.789 19.5 1 81.94 60 PRO B O 1
ATOM 2639 N N . GLU B 1 61 ? 17.078 -4.844 18.938 1 85.5 61 GLU B N 1
ATOM 2640 C CA . GLU B 1 61 ? 16.469 -4.094 17.844 1 85.5 61 GLU B CA 1
ATOM 2641 C C . GLU B 1 61 ? 16.125 -5.012 16.656 1 85.5 61 GLU B C 1
ATOM 2643 O O . GLU B 1 61 ? 15.086 -4.855 16.031 1 85.5 61 GLU B O 1
ATOM 2648 N N . LYS B 1 62 ? 17 -5.871 16.359 1 87.94 62 LYS B N 1
ATOM 2649 C CA . LYS B 1 62 ? 16.766 -6.832 15.289 1 87.94 62 LYS B CA 1
ATOM 2650 C C . LYS B 1 62 ? 15.555 -7.703 15.594 1 87.94 62 LYS B C 1
ATOM 2652 O O . LYS B 1 62 ? 14.719 -7.938 14.719 1 87.94 62 LYS B O 1
ATOM 2657 N N . LEU B 1 63 ? 15.539 -8.141 16.797 1 90.25 63 LEU B N 1
ATOM 2658 C CA . LEU B 1 63 ? 14.422 -8.977 17.219 1 90.25 63 LEU B CA 1
ATOM 2659 C C . LEU B 1 63 ? 13.109 -8.203 17.141 1 90.25 63 LEU B C 1
ATOM 2661 O O . LEU B 1 63 ? 12.102 -8.734 16.672 1 90.25 63 LEU B O 1
ATOM 2665 N N . LEU B 1 64 ? 13.117 -6.988 17.609 1 91.75 64 LEU B N 1
ATOM 2666 C CA . LEU B 1 64 ? 11.914 -6.156 17.594 1 91.75 64 LEU B CA 1
ATOM 2667 C C . LEU B 1 64 ? 11.461 -5.895 16.156 1 91.75 64 LEU B C 1
ATOM 2669 O O . LEU B 1 64 ? 10.258 -5.895 15.875 1 91.75 64 LEU B O 1
ATOM 2673 N N . HIS B 1 65 ? 12.406 -5.723 15.32 1 93.5 65 HIS B N 1
ATOM 2674 C CA . HIS B 1 65 ? 12.094 -5.5 13.914 1 93.5 65 HIS B CA 1
ATOM 2675 C C . HIS B 1 65 ? 11.43 -6.727 13.297 1 93.5 65 HIS B C 1
ATOM 2677 O O . HIS B 1 65 ? 10.406 -6.613 12.617 1 93.5 65 HIS B O 1
ATOM 2683 N N . HIS B 1 66 ? 12 -7.875 13.555 1 93.25 66 HIS B N 1
ATOM 2684 C CA . HIS B 1 66 ? 11.445 -9.125 13.047 1 93.25 66 HIS B CA 1
ATOM 2685 C C . HIS B 1 66 ? 10.047 -9.375 13.586 1 93.25 66 HIS B C 1
ATOM 2687 O O . HIS B 1 66 ? 9.141 -9.742 12.836 1 93.25 66 HIS B O 1
ATOM 2693 N N . LEU B 1 67 ? 9.875 -9.078 14.812 1 94.5 67 LEU B N 1
ATOM 2694 C CA . LEU B 1 67 ? 8.578 -9.266 15.445 1 94.5 67 LEU B CA 1
ATOM 2695 C C . LEU B 1 67 ? 7.543 -8.305 14.859 1 94.5 67 LEU B C 1
ATOM 2697 O O . LEU B 1 67 ? 6.387 -8.68 14.656 1 94.5 67 LEU B O 1
ATOM 2701 N N . LEU B 1 68 ? 8 -7.145 14.617 1 95.81 68 LEU B N 1
ATOM 2702 C CA . LEU B 1 68 ? 7.102 -6.148 14.039 1 95.81 68 LEU B CA 1
ATOM 2703 C C . LEU B 1 68 ? 6.574 -6.613 12.688 1 95.81 68 LEU B C 1
ATOM 2705 O O . LEU B 1 68 ? 5.363 -6.582 12.445 1 95.81 68 LEU B O 1
ATOM 2709 N N . LEU B 1 69 ? 7.438 -7.082 11.867 1 96.5 69 LEU B N 1
ATOM 2710 C CA . LEU B 1 69 ? 7.035 -7.461 10.516 1 96.5 69 LEU B CA 1
ATOM 2711 C C . LEU B 1 69 ? 6.18 -8.727 10.539 1 96.5 69 LEU B C 1
ATOM 2713 O O . LEU B 1 69 ? 5.145 -8.789 9.867 1 96.5 69 LEU B O 1
ATOM 2717 N N . VAL B 1 70 ? 6.578 -9.68 11.281 1 96.88 70 VAL B N 1
ATOM 2718 C CA . VAL B 1 70 ? 5.852 -10.945 11.344 1 96.88 70 VAL B CA 1
ATOM 2719 C C . VAL B 1 70 ? 4.484 -10.727 11.992 1 96.88 70 VAL B C 1
ATOM 2721 O O . VAL B 1 70 ? 3.473 -11.227 11.5 1 96.88 70 VAL B O 1
ATOM 2724 N N . ALA B 1 71 ? 4.438 -9.953 13.047 1 97.56 71 ALA B N 1
ATOM 2725 C CA . ALA B 1 71 ? 3.172 -9.648 13.703 1 97.56 71 ALA B CA 1
ATOM 2726 C C . ALA B 1 71 ? 2.252 -8.852 12.781 1 97.56 71 ALA B C 1
ATOM 2728 O O . ALA B 1 71 ? 1.029 -9.016 12.82 1 97.56 71 ALA B O 1
ATOM 2729 N N . SER B 1 72 ? 2.857 -7.973 12.016 1 97.31 72 SER B N 1
ATOM 2730 C CA . SER B 1 72 ? 2.076 -7.207 11.047 1 97.31 72 SER B CA 1
ATOM 2731 C C . SER B 1 72 ? 1.396 -8.125 10.039 1 97.31 72 SER B C 1
ATOM 2733 O O . SER B 1 72 ? 0.233 -7.918 9.688 1 97.31 72 SER B O 1
ATOM 2735 N N . GLY B 1 73 ? 2.154 -9.109 9.586 1 98.12 73 GLY B N 1
ATOM 2736 C CA . GLY B 1 73 ? 1.566 -10.078 8.672 1 98.12 73 GLY B CA 1
ATOM 2737 C C . GLY B 1 73 ? 0.412 -10.852 9.289 1 98.12 73 GLY B C 1
ATOM 2738 O O . GLY B 1 73 ? -0.646 -10.984 8.672 1 98.12 73 GLY B O 1
ATOM 2739 N N . ALA B 1 74 ? 0.623 -11.273 10.469 1 98.31 74 ALA B N 1
ATOM 2740 C CA . ALA B 1 74 ? -0.42 -12.016 11.172 1 98.31 74 ALA B CA 1
ATOM 2741 C C . ALA B 1 74 ? -1.644 -11.141 11.422 1 98.31 74 ALA B C 1
ATOM 2743 O O . ALA B 1 74 ? -2.779 -11.578 11.234 1 98.31 74 ALA B O 1
ATOM 2744 N N . LEU B 1 75 ? -1.395 -9.969 11.844 1 98.5 75 LEU B N 1
ATOM 2745 C CA . LEU B 1 75 ? -2.479 -9.047 12.148 1 98.5 75 LEU B CA 1
ATOM 2746 C C . LEU B 1 75 ? -3.328 -8.781 10.906 1 98.5 75 LEU B C 1
ATOM 2748 O O . LEU B 1 75 ? -4.559 -8.719 10.992 1 98.5 75 LEU B O 1
ATOM 2752 N N . LEU B 1 76 ? -2.725 -8.609 9.805 1 98.62 76 LEU B N 1
ATOM 2753 C CA . LEU B 1 76 ? -3.473 -8.305 8.586 1 98.62 76 LEU B CA 1
ATOM 2754 C C . LEU B 1 76 ? -4.258 -9.523 8.109 1 98.62 76 LEU B C 1
ATOM 2756 O O . LEU B 1 76 ? -5.355 -9.391 7.57 1 98.62 76 LEU B O 1
ATOM 2760 N N . CYS B 1 77 ? -3.682 -10.695 8.289 1 98.5 77 CYS B N 1
ATOM 2761 C CA . CYS B 1 77 ? -4.43 -11.906 7.969 1 98.5 77 CYS B CA 1
ATOM 2762 C C . CYS B 1 77 ? -5.652 -12.047 8.867 1 98.5 77 CYS B C 1
ATOM 2764 O O . CYS B 1 77 ? -6.738 -12.391 8.398 1 98.5 77 CYS B O 1
ATOM 2766 N N . VAL B 1 78 ? -5.48 -11.75 10.102 1 97.75 78 VAL B N 1
ATOM 2767 C CA . VAL B 1 78 ? -6.594 -11.812 11.039 1 97.75 78 VAL B CA 1
ATOM 2768 C C . VAL B 1 78 ? -7.633 -10.75 10.688 1 97.75 78 VAL B C 1
ATOM 2770 O O . VAL B 1 78 ? -8.836 -11 10.758 1 97.75 78 VAL B O 1
ATOM 2773 N N . GLY B 1 79 ? -7.141 -9.562 10.367 1 97.88 79 GLY B N 1
ATOM 2774 C CA . GLY B 1 79 ? -8.062 -8.539 9.906 1 97.88 79 GLY B CA 1
ATOM 2775 C C . GLY B 1 79 ? -8.859 -8.961 8.68 1 97.88 79 GLY B C 1
ATOM 2776 O O . GLY B 1 79 ? -10.047 -8.664 8.578 1 97.88 79 GLY B O 1
ATOM 2777 N N . ALA B 1 80 ? -8.195 -9.594 7.812 1 98.25 80 ALA B N 1
ATOM 2778 C CA . ALA B 1 80 ? -8.859 -10.086 6.609 1 98.25 80 ALA B CA 1
ATOM 2779 C C . ALA B 1 80 ? -9.898 -11.148 6.957 1 98.25 80 ALA B C 1
ATOM 2781 O O . ALA B 1 80 ? -10.906 -11.289 6.266 1 98.25 80 ALA B O 1
ATOM 2782 N N . TRP B 1 81 ? -9.656 -11.867 7.992 1 97.75 81 TRP B N 1
ATOM 2783 C CA . TRP B 1 81 ? -10.523 -12.961 8.43 1 97.75 81 TRP B CA 1
ATOM 2784 C C . TRP B 1 81 ? -11.891 -12.43 8.867 1 97.75 81 TRP B C 1
ATOM 2786 O O . TRP B 1 81 ? -12.867 -13.18 8.914 1 97.75 81 TRP B O 1
ATOM 2796 N N . THR B 1 82 ? -12.062 -11.148 9.164 1 96.69 82 THR B N 1
ATOM 2797 C CA . THR B 1 82 ? -13.359 -10.562 9.492 1 96.69 82 THR B CA 1
ATOM 2798 C C . THR B 1 82 ? -14.273 -10.547 8.273 1 96.69 82 THR B C 1
ATOM 2800 O O . THR B 1 82 ? -15.484 -10.383 8.398 1 96.69 82 THR B O 1
ATOM 2803 N N . GLY B 1 83 ? -13.633 -10.57 7.129 1 96.5 83 GLY B N 1
ATOM 2804 C CA . GLY B 1 83 ? -14.383 -10.555 5.887 1 96.5 83 GLY B CA 1
ATOM 2805 C C . GLY B 1 83 ? -14.742 -9.148 5.426 1 96.5 83 GLY B C 1
ATOM 2806 O O . GLY B 1 83 ? -15.375 -8.977 4.383 1 96.5 83 GLY B O 1
ATOM 2807 N N . ILE B 1 84 ? -14.312 -8.203 6.223 1 96.12 84 ILE B N 1
ATOM 2808 C CA . ILE B 1 84 ? -14.641 -6.812 5.922 1 96.12 84 ILE B CA 1
ATOM 2809 C C . ILE B 1 84 ? -13.406 -6.098 5.379 1 96.12 84 ILE B C 1
ATOM 2811 O O . ILE B 1 84 ? -12.445 -5.852 6.113 1 96.12 84 ILE B O 1
ATOM 2815 N N . LYS B 1 85 ? -13.461 -5.738 4.121 1 96.75 85 LYS B N 1
ATOM 2816 C CA . LYS B 1 85 ? -12.328 -5.125 3.436 1 96.75 85 LYS B CA 1
ATOM 2817 C C . LYS B 1 85 ? -11.922 -3.814 4.105 1 96.75 85 LYS B C 1
ATOM 2819 O O . LYS B 1 85 ? -10.734 -3.494 4.188 1 96.75 85 LYS B O 1
ATOM 2824 N N . LEU B 1 86 ? -12.914 -3.078 4.574 1 96.56 86 LEU B N 1
ATOM 2825 C CA . LEU B 1 86 ? -12.641 -1.793 5.211 1 96.56 86 LEU B CA 1
ATOM 2826 C C . LEU B 1 86 ? -11.781 -1.974 6.457 1 96.56 86 LEU B C 1
ATOM 2828 O O . LEU B 1 86 ? -10.875 -1.176 6.711 1 96.56 86 LEU B O 1
ATOM 2832 N N . ILE B 1 87 ? -12.039 -2.969 7.199 1 97.56 87 ILE B N 1
ATOM 2833 C CA . ILE B 1 87 ? -11.242 -3.268 8.383 1 97.56 87 ILE B CA 1
ATOM 2834 C C . ILE B 1 87 ? -9.828 -3.656 7.973 1 97.56 87 ILE B C 1
ATOM 2836 O O . ILE B 1 87 ? -8.852 -3.176 8.555 1 97.56 87 ILE B O 1
ATOM 2840 N N . HIS B 1 88 ? -9.758 -4.5 6.992 1 98.19 88 HIS B N 1
ATOM 2841 C CA . HIS B 1 88 ? -8.461 -4.91 6.453 1 98.19 88 HIS B CA 1
ATOM 2842 C C . HIS B 1 88 ? -7.645 -3.703 6.008 1 98.19 88 HIS B C 1
ATOM 2844 O O . HIS B 1 88 ? -6.461 -3.6 6.328 1 98.19 88 HIS B O 1
ATOM 2850 N N . ASP B 1 89 ? -8.281 -2.771 5.316 1 98.19 89 ASP B N 1
ATOM 2851 C CA . ASP B 1 89 ? -7.594 -1.597 4.789 1 98.19 89 ASP B CA 1
ATOM 2852 C C . ASP B 1 89 ? -7.152 -0.667 5.918 1 98.19 89 ASP B C 1
ATOM 2854 O O . ASP B 1 89 ? -6.062 -0.094 5.867 1 98.19 89 ASP B O 1
ATOM 2858 N N . ALA B 1 90 ? -7.965 -0.478 6.906 1 97.88 90 ALA B N 1
ATOM 2859 C CA . ALA B 1 90 ? -7.625 0.364 8.055 1 97.88 90 ALA B CA 1
ATOM 2860 C C . ALA B 1 90 ? -6.434 -0.206 8.812 1 97.88 90 ALA B C 1
ATOM 2862 O O . ALA B 1 90 ? -5.523 0.533 9.195 1 97.88 90 ALA B O 1
ATOM 2863 N N . LEU B 1 91 ? -6.449 -1.483 9 1 98.19 91 LEU B N 1
ATOM 2864 C CA . LEU B 1 91 ? -5.34 -2.139 9.68 1 98.19 91 LEU B CA 1
ATOM 2865 C C . LEU B 1 91 ? -4.062 -2.043 8.859 1 98.19 91 LEU B C 1
ATOM 2867 O O . LEU B 1 91 ? -2.971 -1.904 9.414 1 98.19 91 LEU B O 1
ATOM 2871 N N . SER B 1 92 ? -4.223 -2.176 7.566 1 98.38 92 SER B N 1
ATOM 2872 C CA . SER B 1 92 ? -3.066 -2.031 6.688 1 98.38 92 SER B CA 1
ATOM 2873 C C . SER B 1 92 ? -2.424 -0.656 6.84 1 98.38 92 SER B C 1
ATOM 2875 O O . SER B 1 92 ? -1.198 -0.538 6.883 1 98.38 92 SER B O 1
ATOM 2877 N N . LEU B 1 93 ? -3.234 0.367 6.895 1 98 93 LEU B N 1
ATOM 2878 C CA . LEU B 1 93 ? -2.723 1.714 7.125 1 98 93 LEU B CA 1
ATOM 2879 C C . LEU B 1 93 ? -2.033 1.809 8.484 1 98 93 LEU B C 1
ATOM 2881 O O . LEU B 1 93 ? -0.969 2.418 8.602 1 98 93 LEU B O 1
ATOM 2885 N N . GLY B 1 94 ? -2.684 1.214 9.484 1 97.88 94 GLY B N 1
ATOM 2886 C CA . GLY B 1 94 ? -2.096 1.208 10.812 1 97.88 94 GLY B CA 1
ATOM 2887 C C . GLY B 1 94 ? -0.729 0.551 10.852 1 97.88 94 GLY B C 1
ATOM 2888 O O . GLY B 1 94 ? 0.203 1.083 11.461 1 97.88 94 GLY B O 1
ATOM 2889 N N . VAL B 1 95 ? -0.589 -0.556 10.211 1 98.06 95 VAL B N 1
ATOM 2890 C CA . VAL B 1 95 ? 0.672 -1.29 10.188 1 98.06 95 VAL B CA 1
ATOM 2891 C C . VAL B 1 95 ? 1.719 -0.491 9.414 1 98.06 95 VAL B C 1
ATOM 2893 O O . VAL B 1 95 ? 2.889 -0.454 9.805 1 98.06 95 VAL B O 1
ATOM 2896 N N . MET B 1 96 ? 1.316 0.09 8.336 1 97.81 96 MET B N 1
ATOM 2897 C CA . MET B 1 96 ? 2.225 0.94 7.57 1 97.81 96 MET B CA 1
ATOM 2898 C C . MET B 1 96 ? 2.76 2.078 8.43 1 97.81 96 MET B C 1
ATOM 2900 O O . MET B 1 96 ? 3.961 2.357 8.422 1 97.81 96 MET B O 1
ATOM 2904 N N . LEU B 1 97 ? 1.895 2.707 9.188 1 97.88 97 LEU B N 1
ATOM 2905 C CA . LEU B 1 97 ? 2.287 3.789 10.086 1 97.88 97 LEU B CA 1
ATOM 2906 C C . LEU B 1 97 ? 3.262 3.289 11.148 1 97.88 97 LEU B C 1
ATOM 2908 O O . LEU B 1 97 ? 4.246 3.963 11.461 1 97.88 97 LEU B O 1
ATOM 2912 N N . LEU B 1 98 ? 3.016 2.109 11.625 1 97.69 98 LEU B N 1
ATOM 2913 C CA . LEU B 1 98 ? 3.896 1.538 12.641 1 97.69 98 LEU B CA 1
ATOM 2914 C C . LEU B 1 98 ? 5.289 1.282 12.07 1 97.69 98 LEU B C 1
ATOM 2916 O O . LEU B 1 98 ? 6.289 1.467 12.766 1 97.69 98 LEU B O 1
ATOM 2920 N N . VAL B 1 99 ? 5.344 0.846 10.859 1 97.88 99 VAL B N 1
ATOM 2921 C CA . VAL B 1 99 ? 6.629 0.622 10.203 1 97.88 99 VAL B CA 1
ATOM 2922 C C . VAL B 1 99 ? 7.375 1.946 10.07 1 97.88 99 VAL B C 1
ATOM 2924 O O . VAL B 1 99 ? 8.57 2.027 10.367 1 97.88 99 VAL B O 1
ATOM 2927 N N . PHE B 1 100 ? 6.691 3 9.656 1 97.69 100 PHE B N 1
ATOM 2928 C CA . PHE B 1 100 ? 7.312 4.312 9.547 1 97.69 100 PHE B CA 1
ATOM 2929 C C . PHE B 1 100 ? 7.824 4.781 10.906 1 97.69 100 PHE B C 1
ATOM 2931 O O . PHE B 1 100 ? 8.977 5.215 11.023 1 97.69 100 PHE B O 1
ATOM 2938 N N . ILE B 1 101 ? 6.984 4.668 11.875 1 96.62 101 ILE B N 1
ATOM 2939 C CA . ILE B 1 101 ? 7.328 5.145 13.211 1 96.62 101 ILE B CA 1
ATOM 2940 C C . ILE B 1 101 ? 8.523 4.367 13.75 1 96.62 101 ILE B C 1
ATOM 2942 O O . ILE B 1 101 ? 9.438 4.953 14.344 1 96.62 101 ILE B O 1
ATOM 2946 N N . PHE B 1 102 ? 8.57 3.086 13.547 1 96.5 102 PHE B N 1
ATOM 2947 C CA . PHE B 1 102 ? 9.672 2.242 14 1 96.5 102 PHE B CA 1
ATOM 2948 C C . PHE B 1 102 ? 11 2.711 13.406 1 96.5 102 PHE B C 1
ATOM 2950 O O . PHE B 1 102 ? 11.977 2.898 14.133 1 96.5 102 PHE B O 1
ATOM 2957 N N . HIS B 1 103 ? 11.023 2.926 12.125 1 96.12 103 HIS B N 1
ATOM 2958 C CA . HIS B 1 103 ? 12.273 3.295 11.469 1 96.12 103 HIS B CA 1
ATOM 2959 C C . HIS B 1 103 ? 12.68 4.719 11.828 1 96.12 103 HIS B C 1
ATOM 2961 O O . HIS B 1 103 ? 13.875 5.012 11.969 1 96.12 103 HIS B O 1
ATOM 2967 N N . ILE B 1 104 ? 11.727 5.613 11.977 1 94.75 104 ILE B N 1
ATOM 2968 C CA . ILE B 1 104 ? 12.031 6.984 12.375 1 94.75 104 ILE B CA 1
ATOM 2969 C C . ILE B 1 104 ? 12.625 6.996 13.781 1 94.75 104 ILE B C 1
ATOM 2971 O O . ILE B 1 104 ? 13.586 7.727 14.047 1 94.75 104 ILE B O 1
ATOM 2975 N N . ALA B 1 105 ? 12.141 6.137 14.602 1 92.88 105 ALA B N 1
ATOM 2976 C CA . ALA B 1 105 ? 12.547 6.125 16 1 92.88 105 ALA B CA 1
ATOM 2977 C C . ALA B 1 105 ? 13.883 5.414 16.188 1 92.88 105 ALA B C 1
ATOM 2979 O O . ALA B 1 105 ? 14.633 5.715 17.109 1 92.88 105 AL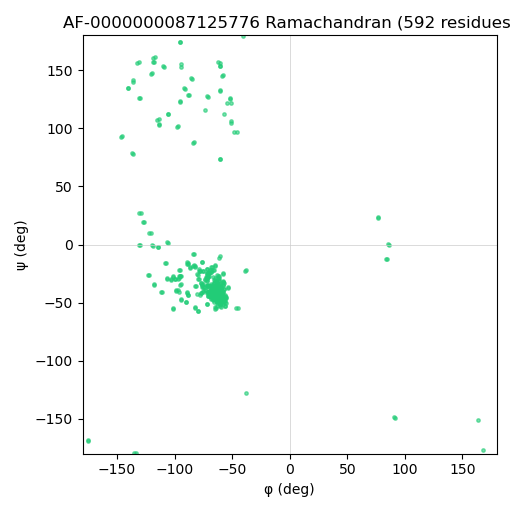A B O 1
ATOM 2980 N N . THR B 1 106 ? 14.25 4.508 15.312 1 92 106 THR B N 1
ATOM 2981 C CA . THR B 1 106 ? 15.398 3.65 15.586 1 92 106 THR B CA 1
ATOM 2982 C C . THR B 1 106 ? 16.578 4.035 14.703 1 92 106 THR B C 1
ATOM 2984 O O . THR B 1 106 ? 17.719 3.631 14.961 1 92 106 THR B O 1
ATOM 2987 N N . THR B 1 107 ? 16.297 4.805 13.664 1 90.94 107 THR B N 1
ATOM 2988 C CA . THR B 1 107 ? 17.391 5.152 12.75 1 90.94 107 THR B CA 1
ATOM 2989 C C . THR B 1 107 ? 18.344 6.141 13.406 1 90.94 107 THR B C 1
ATOM 2991 O O . THR B 1 107 ? 17.922 7.168 13.938 1 90.94 107 THR B O 1
ATOM 2994 N N . LYS B 1 108 ? 19.609 5.805 13.391 1 88.5 108 LYS B N 1
ATOM 2995 C CA . LYS B 1 108 ? 20.641 6.629 14.016 1 88.5 108 LYS B CA 1
ATOM 2996 C C . LYS B 1 108 ? 21.375 7.477 12.984 1 88.5 108 LYS B C 1
ATOM 2998 O O . LYS B 1 108 ? 21.891 8.555 13.305 1 88.5 108 LYS B O 1
ATOM 3003 N N . LYS B 1 109 ? 21.453 6.969 11.789 1 91.12 109 LYS B N 1
ATOM 3004 C CA . LYS B 1 109 ? 22.109 7.68 10.695 1 91.12 109 LYS B CA 1
ATOM 3005 C C . LYS B 1 109 ? 21.219 7.715 9.453 1 91.12 109 LYS B C 1
ATOM 3007 O O . LYS B 1 109 ? 20.766 6.672 8.984 1 91.12 109 LYS B O 1
ATOM 3012 N N . MET B 1 110 ? 21.047 8.93 9.023 1 92.81 110 MET B N 1
ATOM 3013 C CA . MET B 1 110 ? 20.203 9.102 7.844 1 92.81 110 MET B CA 1
ATOM 3014 C C . MET B 1 110 ? 21 8.883 6.562 1 92.81 110 MET B C 1
ATOM 3016 O O . MET B 1 110 ? 21.469 9.844 5.949 1 92.81 110 MET B O 1
ATOM 3020 N N . ASP B 1 111 ? 21.062 7.633 6.148 1 94.31 111 ASP B N 1
ATOM 3021 C CA . ASP B 1 111 ? 21.797 7.285 4.93 1 94.31 111 ASP B CA 1
ATOM 3022 C C . ASP B 1 111 ? 20.969 6.355 4.047 1 94.31 111 ASP B C 1
ATOM 3024 O O . ASP B 1 111 ? 19.812 6.055 4.359 1 94.31 111 ASP B O 1
ATOM 3028 N N . GLN B 1 112 ? 21.531 6.008 3.016 1 94.62 112 GLN B N 1
ATOM 3029 C CA . GLN B 1 112 ? 20.828 5.184 2.033 1 94.62 112 GLN B CA 1
ATOM 3030 C C . GLN B 1 112 ? 20.453 3.826 2.619 1 94.62 112 GLN B C 1
ATOM 3032 O O . GLN B 1 112 ? 19.391 3.283 2.314 1 94.62 112 GLN B O 1
ATOM 3037 N N . THR B 1 113 ? 21.344 3.324 3.445 1 94.62 113 THR B N 1
ATOM 3038 C CA . THR B 1 113 ? 21.094 2.039 4.09 1 94.62 113 THR B CA 1
ATOM 3039 C C . THR B 1 113 ? 19.828 2.096 4.938 1 94.62 113 THR B C 1
ATOM 3041 O O . THR B 1 113 ? 18.984 1.194 4.875 1 94.62 113 THR B O 1
ATOM 3044 N N . ALA B 1 114 ? 19.703 3.148 5.668 1 95.06 114 ALA B N 1
ATOM 3045 C CA . ALA B 1 114 ? 18.531 3.334 6.504 1 95.06 114 ALA B CA 1
ATOM 3046 C C . ALA B 1 114 ? 17.266 3.391 5.656 1 95.06 114 ALA B C 1
ATOM 3048 O O . ALA B 1 114 ? 16.25 2.777 6.004 1 95.06 114 ALA B O 1
ATOM 3049 N N . LEU B 1 115 ? 17.375 4.086 4.613 1 96.81 115 LEU B N 1
ATOM 3050 C CA . LEU B 1 115 ? 16.203 4.242 3.748 1 96.81 115 LEU B CA 1
ATOM 3051 C C . LEU B 1 115 ? 15.828 2.912 3.105 1 96.81 115 LEU B C 1
ATOM 3053 O O . LEU B 1 115 ? 14.641 2.566 3.041 1 96.81 115 LEU B O 1
ATOM 3057 N N . ILE B 1 116 ? 16.766 2.139 2.635 1 97.06 116 ILE B N 1
ATOM 3058 C CA . ILE B 1 116 ? 16.5 0.861 1.981 1 97.06 116 ILE B CA 1
ATOM 3059 C C . ILE B 1 116 ? 15.812 -0.086 2.965 1 97.06 116 ILE B C 1
ATOM 3061 O O . ILE B 1 116 ? 14.898 -0.826 2.59 1 97.06 116 ILE B O 1
ATOM 3065 N N . LYS B 1 117 ? 16.234 -0.055 4.207 1 96.44 117 LYS B N 1
ATOM 3066 C CA . LYS B 1 117 ? 15.602 -0.897 5.219 1 96.44 117 LYS B CA 1
ATOM 3067 C C . LYS B 1 117 ? 14.117 -0.572 5.363 1 96.44 117 LYS B C 1
ATOM 3069 O O . LYS B 1 117 ? 13.281 -1.476 5.402 1 96.44 117 LYS B O 1
ATOM 3074 N N . LEU B 1 118 ? 13.844 0.682 5.457 1 97.56 118 LEU B N 1
ATOM 3075 C CA . LEU B 1 118 ? 12.461 1.129 5.535 1 97.56 118 LEU B CA 1
ATOM 3076 C C . LEU B 1 118 ? 11.68 0.701 4.297 1 97.56 118 LEU B C 1
ATOM 3078 O O . LEU B 1 118 ? 10.586 0.15 4.41 1 97.56 118 LEU B O 1
ATOM 3082 N N . LEU B 1 119 ? 12.281 0.908 3.152 1 98.31 119 LEU B N 1
ATOM 3083 C CA . LEU B 1 119 ? 11.602 0.641 1.889 1 98.31 119 LEU B CA 1
ATOM 3084 C C . LEU B 1 119 ? 11.367 -0.855 1.702 1 98.31 119 LEU B C 1
ATOM 3086 O O . LEU B 1 119 ? 10.352 -1.265 1.139 1 98.31 119 LEU B O 1
ATOM 3090 N N . LEU B 1 120 ? 12.25 -1.658 2.156 1 98.12 120 LEU B N 1
ATOM 3091 C CA . LEU B 1 120 ? 12.094 -3.105 2.066 1 98.12 120 LEU B CA 1
ATOM 3092 C C . LEU B 1 120 ? 10.945 -3.584 2.953 1 98.12 120 LEU B C 1
ATOM 3094 O O . LEU B 1 120 ? 10.227 -4.52 2.594 1 98.12 120 LEU B O 1
ATOM 3098 N N . ASP B 1 121 ? 10.805 -2.955 4.086 1 98.19 121 ASP B N 1
ATOM 3099 C CA . ASP B 1 121 ? 9.672 -3.299 4.941 1 98.19 121 ASP B CA 1
ATOM 3100 C C . ASP B 1 121 ? 8.352 -2.945 4.27 1 98.19 121 ASP B C 1
ATOM 3102 O O . ASP B 1 121 ? 7.383 -3.705 4.352 1 98.19 121 ASP B O 1
ATOM 3106 N N . LEU B 1 122 ? 8.336 -1.832 3.656 1 98.38 122 LEU B N 1
ATOM 3107 C CA . LEU B 1 122 ? 7.133 -1.433 2.934 1 98.38 122 LEU B CA 1
ATOM 3108 C C . LEU B 1 122 ? 6.848 -2.385 1.777 1 98.38 122 LEU B C 1
ATOM 3110 O O . LEU B 1 122 ? 5.691 -2.719 1.511 1 98.38 122 LEU B O 1
ATOM 3114 N N . PHE B 1 123 ? 7.887 -2.807 1.123 1 98.44 123 PHE B N 1
ATOM 3115 C CA . PHE B 1 123 ? 7.754 -3.789 0.054 1 98.44 123 PHE B CA 1
ATOM 3116 C C . PHE B 1 123 ? 7.148 -5.086 0.582 1 98.44 123 PHE B C 1
ATOM 3118 O O . PHE B 1 123 ? 6.262 -5.664 -0.051 1 98.44 123 PHE B O 1
ATOM 3125 N N . ALA B 1 124 ? 7.641 -5.527 1.704 1 98.44 124 ALA B N 1
ATOM 3126 C CA . ALA B 1 124 ? 7.129 -6.75 2.314 1 98.44 124 ALA B CA 1
ATOM 3127 C C . ALA B 1 124 ? 5.633 -6.637 2.6 1 98.44 124 ALA B C 1
ATOM 3129 O O . ALA B 1 124 ? 4.883 -7.594 2.385 1 98.44 124 ALA B O 1
ATOM 3130 N N . LEU B 1 125 ? 5.227 -5.531 3.035 1 98.19 125 LEU B N 1
ATOM 3131 C CA . LEU B 1 125 ? 3.812 -5.32 3.322 1 98.19 125 LEU B CA 1
ATOM 3132 C C . LEU B 1 125 ? 2.99 -5.32 2.039 1 98.19 125 LEU B C 1
ATOM 3134 O O . LEU B 1 125 ? 1.936 -5.957 1.971 1 98.19 125 LEU B O 1
ATOM 3138 N N . LEU B 1 126 ? 3.484 -4.691 1.008 1 97.56 126 LEU B N 1
ATOM 3139 C CA . LEU B 1 126 ? 2.74 -4.453 -0.225 1 97.56 126 LEU B CA 1
ATOM 3140 C C . LEU B 1 126 ? 2.666 -5.723 -1.069 1 97.56 126 LEU B C 1
ATOM 3142 O O . LEU B 1 126 ? 1.688 -5.938 -1.788 1 97.56 126 LEU B O 1
ATOM 3146 N N . TYR B 1 127 ? 3.713 -6.477 -0.973 1 97.94 127 TYR B N 1
ATOM 3147 C CA . TYR B 1 127 ? 3.822 -7.637 -1.852 1 97.94 127 TYR B CA 1
ATOM 3148 C C . TYR B 1 127 ? 3.469 -8.922 -1.109 1 97.94 127 TYR B C 1
ATOM 3150 O O . TYR B 1 127 ? 2.486 -9.586 -1.443 1 97.94 127 TYR B O 1
ATOM 3158 N N . ILE B 1 128 ? 4.113 -9.172 -0.032 1 98.38 128 ILE B N 1
ATOM 3159 C CA . ILE B 1 128 ? 3.959 -10.445 0.658 1 98.38 128 ILE B CA 1
ATOM 3160 C C . ILE B 1 128 ? 2.68 -10.43 1.493 1 98.38 128 ILE B C 1
ATOM 3162 O O . ILE B 1 128 ? 1.769 -11.227 1.262 1 98.38 128 ILE B O 1
ATOM 3166 N N . VAL B 1 129 ? 2.559 -9.484 2.396 1 98.75 129 VAL B N 1
ATOM 3167 C CA . VAL B 1 129 ? 1.459 -9.469 3.355 1 98.75 129 VAL B CA 1
ATOM 3168 C C . VAL B 1 129 ? 0.144 -9.195 2.631 1 98.75 129 VAL B C 1
ATOM 3170 O O . VAL B 1 129 ? -0.875 -9.828 2.92 1 98.75 129 VAL B O 1
ATOM 3173 N N . ASN B 1 130 ? 0.185 -8.273 1.717 1 98.44 130 ASN B N 1
ATOM 3174 C CA . ASN B 1 130 ? -1.021 -7.965 0.954 1 98.44 130 ASN B CA 1
ATOM 3175 C C . ASN B 1 130 ? -1.523 -9.18 0.182 1 98.44 130 ASN B C 1
ATOM 3177 O O . ASN B 1 130 ? -2.729 -9.43 0.119 1 98.44 130 ASN B O 1
ATOM 3181 N N . GLY B 1 131 ? -0.652 -9.906 -0.384 1 98.44 131 GLY B N 1
ATOM 3182 C CA . GLY B 1 131 ? -1.036 -11.102 -1.117 1 98.44 131 GLY B CA 1
ATOM 3183 C C . GLY B 1 131 ? -1.735 -12.133 -0.252 1 98.44 131 GLY B C 1
ATOM 3184 O O . GLY B 1 131 ? -2.854 -12.547 -0.558 1 98.44 131 GLY B O 1
ATOM 3185 N N . PHE B 1 132 ? -1.151 -12.461 0.848 1 98.62 132 PHE B N 1
ATOM 3186 C CA . PHE B 1 132 ? -1.692 -13.508 1.712 1 98.62 132 PHE B CA 1
ATOM 3187 C C . PHE B 1 132 ? -2.975 -13.039 2.389 1 98.62 132 PHE B C 1
ATOM 3189 O O . PHE B 1 132 ? -3.914 -13.812 2.559 1 98.62 132 PHE B O 1
ATOM 3196 N N . SER B 1 133 ? -3.002 -11.812 2.836 1 98.62 133 SER B N 1
ATOM 3197 C CA . SER B 1 133 ? -4.207 -11.328 3.5 1 98.62 133 SER B CA 1
ATOM 3198 C C . SER B 1 133 ? -5.383 -11.266 2.531 1 98.62 133 SER B C 1
ATOM 3200 O O . SER B 1 133 ? -6.527 -11.5 2.92 1 98.62 133 SER B O 1
ATOM 3202 N N . HIS B 1 134 ? -5.137 -10.977 1.298 1 98.5 134 HIS B N 1
ATOM 3203 C CA . HIS B 1 134 ? -6.211 -10.992 0.313 1 98.5 134 HIS B CA 1
ATOM 3204 C C . HIS B 1 134 ? -6.656 -12.414 0.003 1 98.5 134 HIS B C 1
ATOM 3206 O O . HIS B 1 134 ? -7.801 -12.641 -0.399 1 98.5 134 HIS B O 1
ATOM 3212 N N . ALA B 1 135 ? -5.695 -13.312 0.111 1 97.88 135 ALA B N 1
ATOM 3213 C CA . ALA B 1 135 ? -6.102 -14.711 -0.014 1 97.88 135 ALA B CA 1
ATOM 3214 C C . ALA B 1 135 ? -7.164 -15.07 1.021 1 97.88 135 ALA B C 1
ATOM 3216 O O . ALA B 1 135 ? -8.094 -15.828 0.729 1 97.88 135 ALA B O 1
ATOM 3217 N N . VAL B 1 136 ? -6.984 -14.508 2.219 1 98.12 136 VAL B N 1
ATOM 3218 C CA . VAL B 1 136 ? -7.969 -14.727 3.273 1 98.12 136 VAL B CA 1
ATOM 3219 C C . VAL B 1 136 ? -9.266 -14 2.926 1 98.12 136 VAL B C 1
ATOM 3221 O O . VAL B 1 136 ? -10.352 -14.57 3.033 1 98.12 136 VAL B O 1
ATOM 3224 N N . LEU B 1 137 ? -9.164 -12.789 2.469 1 97.56 137 LEU B N 1
ATOM 3225 C CA . LEU B 1 137 ? -10.336 -12 2.098 1 97.56 137 LEU B CA 1
ATOM 3226 C C . LEU B 1 137 ? -11.117 -12.688 0.987 1 97.56 137 LEU B C 1
ATOM 3228 O O . LEU B 1 137 ? -12.352 -12.586 0.936 1 97.56 137 LEU B O 1
ATOM 3232 N N . LEU B 1 138 ? -10.406 -13.32 0.155 1 96.25 138 LEU B N 1
ATOM 3233 C CA . LEU B 1 138 ? -11.016 -13.984 -0.992 1 96.25 138 LEU B CA 1
ATOM 3234 C C . LEU B 1 138 ? -12.055 -15.008 -0.54 1 96.25 138 LEU B C 1
ATOM 3236 O O . LEU B 1 138 ? -13.078 -15.195 -1.203 1 96.25 138 LEU B O 1
ATOM 3240 N N . ARG B 1 139 ? -11.867 -15.617 0.584 1 95.12 139 ARG B N 1
ATOM 3241 C CA . ARG B 1 139 ? -12.812 -16.578 1.151 1 95.12 139 ARG B CA 1
ATOM 3242 C C . ARG B 1 139 ? -14.18 -15.93 1.353 1 95.12 139 ARG B C 1
ATOM 3244 O O . ARG B 1 139 ? -15.211 -16.578 1.156 1 95.12 139 ARG B O 1
ATOM 3251 N N . TYR B 1 140 ? -14.133 -14.711 1.633 1 94.88 140 TYR B N 1
ATOM 3252 C CA . TYR B 1 140 ? -15.367 -14.047 2.035 1 94.88 140 TYR B CA 1
ATOM 3253 C C . TYR B 1 140 ? -15.883 -13.133 0.929 1 94.88 140 TYR B C 1
ATOM 3255 O O . TYR B 1 140 ? -16.797 -12.344 1.146 1 94.88 140 TYR B O 1
ATOM 3263 N N . SER B 1 141 ? -15.188 -13.148 -0.15 1 91.44 141 SER B N 1
ATOM 3264 C CA . SER B 1 141 ? -15.617 -12.328 -1.279 1 91.44 141 SER B CA 1
ATOM 3265 C C . SER B 1 141 ? -16.984 -12.781 -1.805 1 91.44 141 SER B C 1
ATOM 3267 O O . SER B 1 141 ? -17.688 -12.008 -2.447 1 91.44 141 SER B O 1
ATOM 3269 N N . SER B 1 142 ? -17.25 -14.023 -1.587 1 86.75 142 SER B N 1
ATOM 3270 C CA . SER B 1 142 ? -18.547 -14.617 -1.915 1 86.75 142 SER B CA 1
ATOM 3271 C C . SER B 1 142 ? -18.984 -15.602 -0.84 1 86.75 142 SER B C 1
ATOM 3273 O O . SER B 1 142 ? -18.188 -16.359 -0.319 1 86.75 142 SER B O 1
ATOM 3275 N N . GLY B 1 143 ? -20.188 -15.508 -0.46 1 80.06 143 GLY B N 1
ATOM 3276 C CA . GLY B 1 143 ? -20.719 -16.438 0.523 1 80.06 143 GLY B CA 1
ATOM 3277 C C . GLY B 1 143 ? -20.688 -17.875 0.053 1 80.06 143 GLY B C 1
ATOM 3278 O O . GLY B 1 143 ? -20.438 -18.797 0.841 1 80.06 143 GLY B O 1
ATOM 3279 N N . LYS B 1 144 ? -20.812 -18.141 -1.226 1 83.62 144 LYS B N 1
ATOM 3280 C CA . LYS B 1 144 ? -21 -19.484 -1.747 1 83.62 144 LYS B CA 1
ATOM 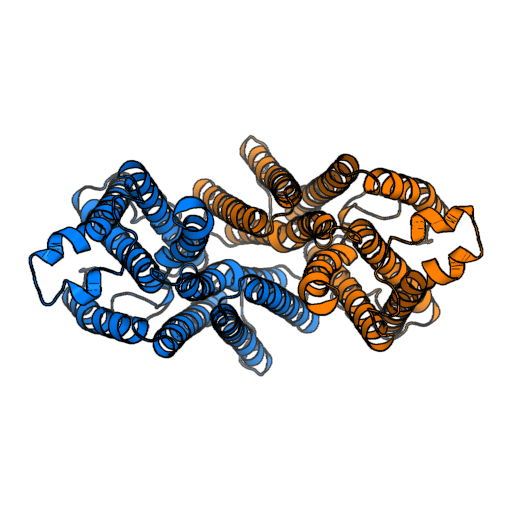3281 C C . LYS B 1 144 ? -19.719 -19.984 -2.422 1 83.62 144 LYS B C 1
ATOM 3283 O O . LYS B 1 144 ? -19.375 -21.172 -2.303 1 83.62 144 LYS B O 1
ATOM 3288 N N . TYR B 1 145 ? -18.906 -19.109 -2.963 1 88.81 145 TYR B N 1
ATOM 3289 C CA . TYR B 1 145 ? -17.875 -19.578 -3.879 1 88.81 145 TYR B CA 1
ATOM 3290 C C . TYR B 1 145 ? -16.484 -19.172 -3.383 1 88.81 145 TYR B C 1
ATOM 3292 O O . TYR B 1 145 ? -15.508 -19.281 -4.121 1 88.81 145 TYR B O 1
ATOM 3300 N N . GLY B 1 146 ? -16.375 -18.672 -2.189 1 92.06 146 GLY B N 1
ATOM 3301 C CA . GLY B 1 146 ? -15.109 -18.219 -1.645 1 92.06 146 GLY B CA 1
ATOM 3302 C C . GLY B 1 146 ? -14.039 -19.297 -1.658 1 92.06 146 GLY B C 1
ATOM 3303 O O . GLY B 1 146 ? -12.906 -19.062 -2.078 1 92.06 146 GLY B O 1
ATOM 3304 N N . LEU B 1 147 ? -14.438 -20.469 -1.176 1 92.69 147 LEU B N 1
ATOM 3305 C CA . LEU B 1 147 ? -13.508 -21.594 -1.156 1 92.69 147 LEU B CA 1
ATOM 3306 C C . LEU B 1 147 ? -13.062 -21.969 -2.568 1 92.69 147 LEU B C 1
ATOM 3308 O O . LEU B 1 147 ? -11.867 -22.156 -2.818 1 92.69 147 LEU B O 1
ATOM 3312 N N . GLY B 1 148 ? -13.977 -22.016 -3.461 1 91.69 148 GLY B N 1
ATOM 3313 C CA . GLY B 1 148 ? -13.672 -22.344 -4.848 1 91.69 148 GLY B CA 1
ATOM 3314 C C . GLY B 1 148 ? -12.727 -21.344 -5.492 1 91.69 148 GLY B C 1
ATOM 3315 O O . GLY B 1 148 ? -11.844 -21.734 -6.266 1 91.69 148 GLY B O 1
ATOM 3316 N N . LEU B 1 149 ? -12.906 -20.078 -5.195 1 93.62 149 LEU B N 1
ATOM 3317 C CA . LEU B 1 149 ? -12.039 -19.047 -5.746 1 93.62 149 LEU B CA 1
ATOM 3318 C C . LEU B 1 149 ? -10.617 -19.188 -5.203 1 93.62 149 LEU B C 1
ATOM 3320 O O . LEU B 1 149 ? -9.648 -18.969 -5.934 1 93.62 149 LEU B O 1
ATOM 3324 N N . GLN B 1 150 ? -10.508 -19.484 -3.924 1 95.31 150 GLN B N 1
ATOM 3325 C CA . GLN B 1 150 ? -9.188 -19.703 -3.344 1 95.31 150 GLN B CA 1
ATOM 3326 C C . GLN B 1 150 ? -8.477 -20.859 -4.035 1 95.31 150 GLN B C 1
ATOM 3328 O O . GLN B 1 150 ? -7.297 -20.75 -4.387 1 95.31 150 GLN B O 1
ATOM 3333 N N . ILE B 1 151 ? -9.195 -21.922 -4.254 1 93.44 151 ILE B N 1
ATOM 3334 C CA . ILE B 1 151 ? -8.641 -23.109 -4.891 1 93.44 151 ILE B CA 1
ATOM 3335 C C . ILE B 1 151 ? -8.273 -22.797 -6.344 1 93.44 151 ILE B C 1
ATOM 3337 O O . ILE B 1 151 ? -7.215 -23.188 -6.824 1 93.44 151 ILE B O 1
ATOM 3341 N N . LEU B 1 152 ? -9.148 -22.094 -6.984 1 94.06 152 LEU B N 1
ATOM 3342 C CA . LEU B 1 152 ? -8.898 -21.672 -8.359 1 94.06 152 LEU B CA 1
ATOM 3343 C C . LEU B 1 152 ? -7.582 -20.906 -8.469 1 94.06 152 LEU B C 1
ATOM 3345 O O . LEU B 1 152 ? -6.758 -21.203 -9.336 1 94.06 152 LEU B O 1
ATOM 3349 N N . GLY B 1 153 ? -7.43 -19.906 -7.582 1 95.19 153 GLY B N 1
ATOM 3350 C CA . GLY B 1 153 ? -6.207 -19.125 -7.594 1 95.19 153 GLY B CA 1
ATOM 3351 C C . GLY B 1 153 ? -4.961 -19.953 -7.371 1 95.19 153 GLY B C 1
ATOM 3352 O O . GLY B 1 153 ? -3.957 -19.781 -8.062 1 95.19 153 GLY B O 1
ATOM 3353 N N . LEU B 1 154 ? -5.035 -20.844 -6.422 1 94.44 154 LEU B N 1
ATOM 3354 C CA . LEU B 1 154 ? -3.896 -21.703 -6.102 1 94.44 154 LEU B CA 1
ATOM 3355 C C . LEU B 1 154 ? -3.582 -22.641 -7.258 1 94.44 154 LEU B C 1
ATOM 3357 O O . LEU B 1 154 ? -2.42 -22.797 -7.637 1 94.44 154 LEU B O 1
ATOM 3361 N N . CYS B 1 155 ? -4.594 -23.234 -7.805 1 93.12 155 CYS B N 1
ATOM 3362 C CA . CYS B 1 155 ? -4.418 -24.156 -8.922 1 93.12 155 CYS B CA 1
ATOM 3363 C C . CYS B 1 155 ? -3.805 -23.438 -10.125 1 93.12 155 CYS B C 1
ATOM 3365 O O . CYS B 1 155 ? -2.883 -23.969 -10.75 1 93.12 155 CYS B O 1
ATOM 3367 N N . CYS B 1 156 ? -4.312 -22.281 -10.375 1 94.56 156 CYS B N 1
ATOM 3368 C CA . CYS B 1 156 ? -3.793 -21.531 -11.516 1 94.56 156 CYS B CA 1
ATOM 3369 C C . CYS B 1 156 ? -2.322 -21.188 -11.32 1 94.56 156 CYS B C 1
ATOM 3371 O O . CYS B 1 156 ? -1.521 -21.312 -12.25 1 94.56 156 CYS B O 1
ATOM 3373 N N . ALA B 1 157 ? -2.023 -20.75 -10.148 1 93 157 ALA B N 1
ATOM 3374 C CA . ALA B 1 157 ? -0.64 -20.391 -9.859 1 93 157 ALA B CA 1
ATOM 3375 C C . ALA B 1 157 ? 0.293 -21.578 -10.016 1 93 157 ALA B C 1
ATOM 3377 O O . ALA B 1 157 ? 1.339 -21.484 -10.664 1 93 157 ALA B O 1
ATOM 3378 N N . TRP B 1 158 ? -0.096 -22.75 -9.555 1 90 158 TRP B N 1
ATOM 3379 C CA . TRP B 1 158 ? 0.76 -23.922 -9.562 1 90 158 TRP B CA 1
ATOM 3380 C C . TRP B 1 158 ? 0.844 -24.531 -10.961 1 90 158 TRP B C 1
ATOM 3382 O O . TRP B 1 158 ? 1.915 -24.953 -11.398 1 90 158 TRP B O 1
ATOM 3392 N N . VAL B 1 159 ? -0.281 -24.562 -11.57 1 91.19 159 VAL B N 1
ATOM 3393 C CA . VAL B 1 159 ? -0.315 -25.125 -12.914 1 91.19 159 VAL B CA 1
ATOM 3394 C C . VAL B 1 159 ? 0.421 -24.219 -13.883 1 91.19 159 VAL B C 1
ATOM 3396 O O . VAL B 1 159 ? 1.134 -24.688 -14.773 1 91.19 159 VAL B O 1
ATOM 3399 N N . CYS B 1 160 ? 0.227 -22.922 -13.703 1 91.25 160 CYS B N 1
ATOM 3400 C CA . CYS B 1 160 ? 0.922 -21.953 -14.539 1 91.25 160 CYS B CA 1
ATOM 3401 C C . CYS B 1 160 ? 2.434 -22.109 -14.422 1 91.25 160 CYS B C 1
ATOM 3403 O O . CYS B 1 160 ? 3.135 -22.172 -15.43 1 91.25 160 CYS B O 1
ATOM 3405 N N . ASP B 1 161 ? 2.906 -22.172 -13.242 1 89.5 161 ASP B N 1
ATOM 3406 C CA . ASP B 1 161 ? 4.34 -22.328 -13 1 89.5 161 ASP B CA 1
ATOM 3407 C C . ASP B 1 161 ? 4.855 -23.641 -13.602 1 89.5 161 ASP B C 1
ATOM 3409 O O . ASP B 1 161 ? 5.934 -23.672 -14.195 1 89.5 161 ASP B O 1
ATOM 3413 N N . SER B 1 162 ? 4.145 -24.719 -13.391 1 86.94 162 SER B N 1
ATOM 3414 C CA . SER B 1 162 ? 4.539 -26.031 -13.898 1 86.94 162 SER B CA 1
ATOM 3415 C C . SER B 1 162 ? 4.531 -26.047 -15.422 1 86.94 162 SER B C 1
ATOM 3417 O O . SER B 1 162 ? 5.445 -26.594 -16.047 1 86.94 162 SER B O 1
ATOM 3419 N N . GLY B 1 163 ? 3.455 -25.516 -15.969 1 87.25 163 GLY B N 1
ATOM 3420 C CA . GLY B 1 163 ? 3.381 -25.438 -17.422 1 87.25 163 GLY B CA 1
ATOM 3421 C C . GLY B 1 163 ? 4.508 -24.625 -18.031 1 87.25 163 GLY B C 1
ATOM 3422 O O . GLY B 1 163 ? 5.078 -25.016 -19.047 1 87.25 163 GLY B O 1
ATOM 3423 N N . ALA B 1 164 ? 4.801 -23.547 -17.438 1 86.38 164 ALA B N 1
ATOM 3424 C CA . ALA B 1 164 ? 5.887 -22.703 -17.922 1 86.38 164 ALA B CA 1
ATOM 3425 C C . ALA B 1 164 ? 7.227 -23.422 -17.828 1 86.38 164 ALA B C 1
ATOM 3427 O O . ALA B 1 164 ? 8.047 -23.344 -18.75 1 86.38 164 ALA B O 1
ATOM 3428 N N . LEU B 1 165 ? 7.398 -24.172 -16.766 1 80.88 165 LEU B N 1
ATOM 3429 C CA . LEU B 1 165 ? 8.648 -24.891 -16.547 1 80.88 165 LEU B CA 1
ATOM 3430 C C . LEU B 1 165 ? 8.82 -26 -17.578 1 80.88 165 LEU B C 1
ATOM 3432 O O . LEU B 1 165 ? 9.891 -26.141 -18.172 1 80.88 165 LEU B O 1
ATOM 3436 N N . VAL B 1 166 ? 7.805 -26.719 -17.766 1 84.12 166 VAL B N 1
ATOM 3437 C CA . VAL B 1 166 ? 7.855 -27.859 -18.672 1 84.12 166 VAL B CA 1
ATOM 3438 C C . VAL B 1 166 ? 8.062 -27.375 -20.109 1 84.12 166 VAL B C 1
ATOM 3440 O O . VAL B 1 166 ? 8.969 -27.844 -20.797 1 84.12 166 VAL B O 1
ATOM 3443 N N . ALA B 1 167 ? 7.348 -26.438 -20.516 1 85.06 167 ALA B N 1
ATOM 3444 C CA . ALA B 1 167 ? 7.445 -25.953 -21.891 1 85.06 167 ALA B CA 1
ATOM 3445 C C . ALA B 1 167 ? 8.75 -25.188 -22.109 1 85.06 167 ALA B C 1
ATOM 3447 O O . ALA B 1 167 ? 9.367 -25.281 -23.172 1 85.06 167 ALA B O 1
ATOM 3448 N N . GLY B 1 168 ? 9.086 -24.422 -21.203 1 82.44 168 GLY B N 1
ATOM 3449 C CA . GLY B 1 168 ? 10.32 -23.656 -21.297 1 82.44 168 GLY B CA 1
ATOM 3450 C C . GLY B 1 168 ? 11.555 -24.531 -21.375 1 82.44 168 GLY B C 1
ATOM 3451 O O . GLY B 1 168 ? 12.516 -24.203 -22.078 1 82.44 168 GLY B O 1
ATOM 3452 N N . SER B 1 169 ? 11.539 -25.625 -20.688 1 81.5 169 SER B N 1
ATOM 3453 C CA . SER B 1 169 ? 12.695 -26.516 -20.672 1 81.5 169 SER B CA 1
ATOM 3454 C C . SER B 1 169 ? 12.844 -27.266 -21.984 1 81.5 169 SER B C 1
ATOM 3456 O O . SER B 1 169 ? 13.953 -27.594 -22.406 1 81.5 169 SER B O 1
ATOM 3458 N N . PHE B 1 170 ? 11.758 -27.469 -22.625 1 82.44 170 PHE B N 1
ATOM 3459 C CA . PHE B 1 170 ? 11.797 -28.281 -23.828 1 82.44 170 PHE B CA 1
ATOM 3460 C C . PHE B 1 170 ? 11.898 -27.422 -25.078 1 82.44 170 PHE B C 1
ATOM 3462 O O . PHE B 1 170 ? 12.469 -27.844 -26.078 1 82.44 170 PHE B O 1
ATOM 3469 N N . MET B 1 171 ? 11.391 -26.25 -25.031 1 78.38 171 MET B N 1
ATOM 3470 C CA . MET B 1 171 ? 11.219 -25.531 -26.297 1 78.38 171 MET B CA 1
ATOM 3471 C C . MET B 1 171 ? 11.773 -24.109 -26.203 1 78.38 171 MET B C 1
ATOM 3473 O O . MET B 1 171 ? 11.766 -23.375 -27.188 1 78.38 171 MET B O 1
ATOM 3477 N N . GLY B 1 172 ? 12.25 -23.781 -25.156 1 67.31 172 GLY B N 1
ATOM 3478 C CA . GLY B 1 172 ? 12.438 -22.344 -24.984 1 67.31 172 GLY B CA 1
ATOM 3479 C C . GLY B 1 172 ? 13.836 -21.891 -25.344 1 67.31 172 GLY B C 1
ATOM 3480 O O . GLY B 1 172 ? 14.828 -22.484 -24.922 1 67.31 172 GLY B O 1
ATOM 3481 N N . HIS B 1 173 ? 13.875 -20.922 -26.297 1 77.75 173 HIS B N 1
ATOM 3482 C CA . HIS B 1 173 ? 15.148 -20.312 -26.641 1 77.75 173 HIS B CA 1
ATOM 3483 C C . HIS B 1 173 ? 15.148 -18.828 -26.344 1 77.75 173 HIS B C 1
ATOM 3485 O O . HIS B 1 173 ? 16.188 -18.266 -25.969 1 77.75 173 HIS B O 1
ATOM 3491 N N . ALA B 1 174 ? 13.984 -18.266 -26.547 1 81.31 174 ALA B N 1
ATOM 3492 C CA . ALA B 1 174 ? 13.898 -16.828 -26.312 1 81.31 174 ALA B CA 1
ATOM 3493 C C . ALA B 1 174 ? 13.57 -16.531 -24.859 1 81.31 174 ALA B C 1
ATOM 3495 O O . ALA B 1 174 ? 12.57 -17.016 -24.328 1 81.31 174 ALA B O 1
ATOM 3496 N N . LYS B 1 175 ? 14.375 -15.664 -24.25 1 84.19 175 LYS B N 1
ATOM 3497 C CA . LYS B 1 175 ? 14.234 -15.352 -22.828 1 84.19 175 LYS B CA 1
ATOM 3498 C C . LYS B 1 175 ? 13.203 -14.25 -22.594 1 84.19 175 LYS B C 1
ATOM 3500 O O . LYS B 1 175 ? 13.094 -13.328 -23.406 1 84.19 175 LYS B O 1
ATOM 3505 N N . LEU B 1 176 ? 12.492 -14.352 -21.594 1 81.81 176 LEU B N 1
ATOM 3506 C CA . LEU B 1 176 ? 11.461 -13.391 -21.234 1 81.81 176 LEU B CA 1
ATOM 3507 C C . LEU B 1 176 ? 12.055 -12.188 -20.516 1 81.81 176 LEU B C 1
ATOM 3509 O O . LEU B 1 176 ? 11.789 -11.039 -20.875 1 81.81 176 LEU B O 1
ATOM 3513 N N . ALA B 1 177 ? 12.758 -12.391 -19.484 1 80.56 177 ALA B N 1
ATOM 3514 C CA . ALA B 1 177 ? 13.453 -11.391 -18.672 1 80.56 177 ALA B CA 1
ATOM 3515 C C . ALA B 1 177 ? 14.859 -11.859 -18.312 1 80.56 177 ALA B C 1
ATOM 3517 O O . ALA B 1 177 ? 15.117 -12.211 -17.156 1 80.56 177 ALA B O 1
ATOM 3518 N N . PRO B 1 178 ? 15.711 -11.742 -19.266 1 83.38 178 PRO B N 1
ATOM 3519 C CA . PRO B 1 178 ? 17.016 -12.383 -19.109 1 83.38 178 PRO B CA 1
ATOM 3520 C C . PRO B 1 178 ? 17.812 -11.836 -17.922 1 83.38 178 PRO B C 1
ATOM 3522 O O . PRO B 1 178 ? 18.578 -12.562 -17.281 1 83.38 178 PRO B O 1
ATOM 3525 N N . VAL B 1 179 ? 17.562 -10.594 -17.609 1 80.38 179 VAL B N 1
ATOM 3526 C CA . VAL B 1 179 ? 18.328 -9.969 -16.531 1 80.38 179 VAL B CA 1
ATOM 3527 C C . VAL B 1 179 ? 17.734 -10.359 -15.18 1 80.38 179 VAL B C 1
ATOM 3529 O O . VAL B 1 179 ? 18.469 -10.648 -14.234 1 80.38 179 VAL B O 1
ATOM 3532 N N . VAL B 1 180 ? 16.5 -10.477 -15.125 1 85.25 180 VAL B N 1
ATOM 3533 C CA . VAL B 1 180 ? 15.789 -10.734 -13.875 1 85.25 180 VAL B CA 1
ATOM 3534 C C . VAL B 1 180 ? 15.703 -12.234 -13.625 1 85.25 180 VAL B C 1
ATOM 3536 O O . VAL B 1 180 ? 15.906 -12.695 -12.5 1 85.25 180 VAL B O 1
ATOM 3539 N N . SER B 1 181 ? 15.391 -12.969 -14.648 1 86.5 181 SER B N 1
ATOM 3540 C CA . SER B 1 181 ? 15.242 -14.422 -14.562 1 86.5 181 SER B CA 1
ATOM 3541 C C . SER B 1 181 ? 15.703 -15.102 -15.844 1 86.5 181 SER B C 1
ATOM 3543 O O . SER B 1 181 ? 14.891 -15.391 -16.734 1 86.5 181 SER B O 1
ATOM 3545 N N . PRO B 1 182 ? 16.875 -15.477 -15.859 1 81.62 182 PRO B N 1
ATOM 3546 C CA . PRO B 1 182 ? 17.469 -16 -17.094 1 81.62 182 PRO B CA 1
ATOM 3547 C C . PRO B 1 182 ? 16.828 -17.328 -17.516 1 81.62 182 PRO B C 1
ATOM 3549 O O . PRO B 1 182 ? 16.938 -17.719 -18.688 1 81.62 182 PRO B O 1
ATOM 3552 N N . GLY B 1 183 ? 16.25 -17.984 -16.609 1 78.88 183 GLY B N 1
ATOM 3553 C CA . GLY B 1 183 ? 15.688 -19.281 -16.938 1 78.88 183 GLY B CA 1
ATOM 3554 C C . GLY B 1 183 ? 14.305 -19.188 -17.547 1 78.88 183 GLY B C 1
ATOM 3555 O O . GLY B 1 183 ? 13.797 -20.172 -18.094 1 78.88 183 GLY B O 1
ATOM 3556 N N . LYS B 1 184 ? 13.758 -18.047 -17.547 1 85.88 184 LYS B N 1
ATOM 3557 C CA . LYS B 1 184 ? 12.398 -17.906 -18.062 1 85.88 184 LYS B CA 1
ATOM 3558 C C . LYS B 1 184 ? 12.406 -17.578 -19.547 1 85.88 184 LYS B C 1
ATOM 3560 O O . LYS B 1 184 ? 13.141 -16.688 -19.984 1 85.88 184 LYS B O 1
ATOM 3565 N N . THR B 1 185 ? 11.539 -18.328 -20.203 1 87.56 185 THR B N 1
ATOM 3566 C CA . THR B 1 185 ? 11.492 -18.156 -21.641 1 87.56 185 THR B CA 1
ATOM 3567 C C . THR B 1 185 ? 10.125 -17.641 -22.094 1 87.56 185 THR B C 1
ATOM 3569 O O . THR B 1 185 ? 9.148 -17.766 -21.344 1 87.56 185 THR B O 1
ATOM 3572 N N . LEU B 1 186 ? 10.078 -17.109 -23.25 1 89.12 186 LEU B N 1
ATOM 3573 C CA . LEU B 1 186 ? 8.82 -16.641 -23.812 1 89.12 186 LEU B CA 1
ATOM 3574 C C . LEU B 1 186 ? 7.859 -17.797 -24.047 1 89.12 186 LEU B C 1
ATOM 3576 O O . LEU B 1 186 ? 6.66 -17.672 -23.781 1 89.12 186 LEU B O 1
ATOM 3580 N N . VAL B 1 187 ? 8.391 -18.875 -24.562 1 89.88 187 VAL B N 1
ATOM 3581 C CA . VAL B 1 187 ? 7.578 -20.062 -24.781 1 89.88 187 VAL B CA 1
ATOM 3582 C C . VAL B 1 187 ? 7.012 -20.562 -23.453 1 89.88 187 VAL B C 1
ATOM 3584 O O . VAL B 1 187 ? 5.84 -20.938 -23.375 1 89.88 187 VAL B O 1
ATOM 3587 N N . GLY B 1 188 ? 7.781 -20.531 -22.5 1 91.06 188 GLY B N 1
ATOM 3588 C CA . GLY B 1 188 ? 7.324 -20.891 -21.156 1 91.06 188 GLY B CA 1
ATOM 3589 C C . GLY B 1 188 ? 6.227 -19.984 -20.641 1 91.06 188 GLY B C 1
ATOM 3590 O O . GLY B 1 188 ? 5.258 -20.469 -20.031 1 91.06 188 GLY B O 1
ATOM 3591 N N . ALA B 1 189 ? 6.414 -18.766 -20.891 1 92.75 189 ALA B N 1
ATOM 3592 C CA . ALA B 1 189 ? 5.414 -17.797 -20.453 1 92.75 189 ALA B CA 1
ATOM 3593 C C . ALA B 1 189 ? 4.078 -18.031 -21.156 1 92.75 189 ALA B C 1
ATOM 3595 O O . ALA B 1 189 ? 3.025 -18.016 -20.516 1 92.75 189 ALA B O 1
ATOM 3596 N N . ILE B 1 190 ? 4.16 -18.219 -22.391 1 93.94 190 ILE B N 1
ATOM 3597 C CA . ILE B 1 190 ? 2.953 -18.469 -23.172 1 93.94 190 ILE B CA 1
ATOM 3598 C C . ILE B 1 190 ? 2.297 -19.766 -22.703 1 93.94 190 ILE B C 1
ATOM 3600 O O . ILE B 1 190 ? 1.0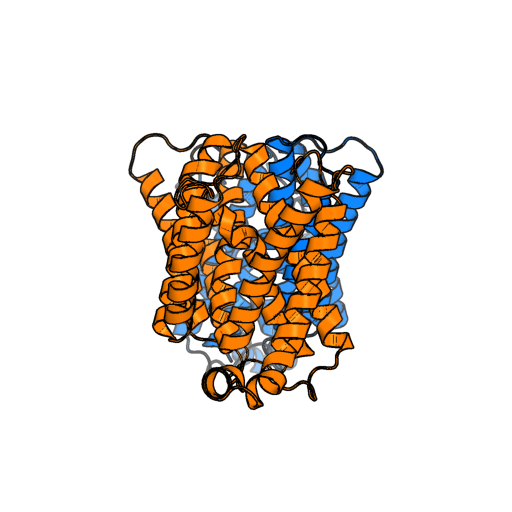83 -19.812 -22.484 1 93.94 190 ILE B O 1
ATOM 3604 N N . ALA B 1 191 ? 3.119 -20.75 -22.531 1 94.12 191 ALA B N 1
ATOM 3605 C CA . ALA B 1 191 ? 2.609 -22.031 -22.031 1 94.12 191 ALA B CA 1
ATOM 3606 C C . ALA B 1 191 ? 1.984 -21.875 -20.656 1 94.12 191 ALA B C 1
ATOM 3608 O O . ALA B 1 191 ? 0.986 -22.531 -20.344 1 94.12 191 ALA B O 1
ATOM 3609 N N . GLY B 1 192 ? 2.6 -21.062 -19.859 1 94.56 192 GLY B N 1
ATOM 3610 C CA . GLY B 1 192 ? 2.033 -20.781 -18.547 1 94.56 192 GLY B CA 1
ATOM 3611 C C . GLY B 1 192 ? 0.661 -20.141 -18.609 1 94.56 192 GLY B C 1
ATOM 3612 O O . GLY B 1 192 ? -0.266 -20.578 -17.922 1 94.56 192 GLY B O 1
ATOM 3613 N N . VAL B 1 193 ? 0.536 -19.234 -19.453 1 96.5 193 VAL B N 1
ATOM 3614 C CA . VAL B 1 193 ? -0.736 -18.531 -19.609 1 96.5 193 VAL B CA 1
ATOM 3615 C C . VAL B 1 193 ? -1.787 -19.484 -20.172 1 96.5 193 VAL B C 1
ATOM 3617 O O . VAL B 1 193 ? -2.926 -19.516 -19.703 1 96.5 193 VAL B O 1
ATOM 3620 N N . VAL B 1 194 ? -1.398 -20.219 -21.141 1 97 194 VAL B N 1
ATOM 3621 C CA . VAL B 1 194 ? -2.311 -21.188 -21.75 1 97 194 VAL B CA 1
ATOM 3622 C C . VAL B 1 194 ? -2.758 -22.203 -20.688 1 97 194 VAL B C 1
ATOM 3624 O O . VAL B 1 194 ? -3.934 -22.562 -20.641 1 97 194 VAL B O 1
ATOM 3627 N N . SER B 1 195 ? -1.795 -22.641 -19.953 1 96.69 195 SER B N 1
ATOM 3628 C CA . SER B 1 195 ? -2.121 -23.578 -18.875 1 96.69 195 SER B CA 1
ATOM 3629 C C . SER B 1 195 ? -3.09 -22.953 -17.875 1 96.69 195 SER B C 1
ATOM 3631 O O . SER B 1 195 ? -3.967 -23.641 -17.344 1 96.69 195 SER B O 1
ATOM 3633 N N . SER B 1 196 ? -2.883 -21.703 -17.594 1 97 196 SER B N 1
ATOM 3634 C CA . SER B 1 196 ? -3.787 -21 -16.688 1 97 196 SER B CA 1
ATOM 3635 C C . SER B 1 196 ? -5.195 -20.922 -17.266 1 97 196 SER B C 1
ATOM 3637 O O . SER B 1 196 ? -6.176 -21.156 -16.562 1 97 196 SER B O 1
ATOM 3639 N N . VAL B 1 197 ? -5.316 -20.625 -18.5 1 97.25 197 VAL B N 1
ATOM 3640 C CA . VAL B 1 197 ? -6.609 -20.562 -19.172 1 97.25 197 VAL B CA 1
ATOM 3641 C C . VAL B 1 197 ? -7.285 -21.938 -19.125 1 97.25 197 VAL B C 1
ATOM 3643 O O . VAL B 1 197 ? -8.469 -22.031 -18.797 1 97.25 197 VAL B O 1
ATOM 3646 N N . ALA B 1 198 ? -6.523 -22.938 -19.422 1 96.69 198 ALA B N 1
ATOM 3647 C CA . ALA B 1 198 ? -7.047 -24.312 -19.359 1 96.69 198 ALA B CA 1
ATOM 3648 C C . ALA B 1 198 ? -7.543 -24.641 -17.969 1 96.69 198 ALA B C 1
ATOM 3650 O O . ALA B 1 198 ? -8.602 -25.266 -17.797 1 96.69 198 ALA B O 1
ATOM 3651 N N . THR B 1 199 ? -6.742 -24.25 -17.016 1 95.69 199 THR B N 1
ATOM 3652 C CA . THR B 1 199 ? -7.109 -24.516 -15.625 1 95.69 199 THR B CA 1
ATOM 3653 C C . THR B 1 199 ? -8.445 -23.875 -15.281 1 95.69 199 THR B C 1
ATOM 3655 O O . THR B 1 199 ? -9.312 -24.516 -14.68 1 95.69 199 THR B O 1
ATOM 3658 N N . VAL B 1 200 ? -8.625 -22.641 -15.625 1 95.44 200 VAL B N 1
ATOM 3659 C CA . VAL B 1 200 ? -9.867 -21.922 -15.344 1 95.44 200 VAL B CA 1
ATOM 3660 C C . VAL B 1 200 ? -11.031 -22.609 -16.047 1 95.44 200 VAL B C 1
ATOM 3662 O O . VAL B 1 200 ? -12.07 -22.875 -15.438 1 95.44 200 VAL B O 1
ATOM 3665 N N . LEU B 1 201 ? -10.875 -22.969 -17.312 1 94.06 201 LEU B N 1
ATOM 3666 C CA . LEU B 1 201 ? -11.93 -23.609 -18.078 1 94.06 201 LEU B CA 1
ATOM 3667 C C . LEU B 1 201 ? -12.305 -24.969 -17.469 1 94.06 201 LEU B C 1
ATOM 3669 O O . LEU B 1 201 ? -13.484 -25.281 -17.328 1 94.06 201 LEU B O 1
ATOM 3673 N N . VAL B 1 202 ? -11.328 -25.703 -17.109 1 92.25 202 VAL B N 1
ATOM 3674 C CA . VAL B 1 202 ? -11.555 -27.031 -16.547 1 92.25 202 VAL B CA 1
ATOM 3675 C C . VAL B 1 202 ? -12.266 -26.906 -15.203 1 92.25 202 VAL B C 1
ATOM 3677 O O . VAL B 1 202 ? -13.211 -27.656 -14.922 1 92.25 202 VAL B O 1
ATOM 3680 N N . MET B 1 203 ? -11.836 -26.016 -14.383 1 91.56 203 MET B N 1
ATOM 3681 C CA . MET B 1 203 ? -12.422 -25.859 -13.047 1 91.56 203 MET B CA 1
ATOM 3682 C C . MET B 1 203 ? -13.875 -25.406 -13.141 1 91.56 203 MET B C 1
ATOM 3684 O O . MET B 1 203 ? -14.711 -25.828 -12.344 1 91.56 203 MET B O 1
ATOM 3688 N N . PHE B 1 204 ? -14.172 -24.578 -14.039 1 89.56 204 PHE B N 1
ATOM 3689 C CA . PHE B 1 204 ? -15.547 -24.125 -14.211 1 89.56 204 PHE B CA 1
ATOM 3690 C C . PHE B 1 204 ? -16.406 -25.25 -14.812 1 89.56 204 PHE B C 1
ATOM 3692 O O . PHE B 1 204 ? -17.609 -25.297 -14.578 1 89.56 204 PHE B O 1
ATOM 3699 N N . ALA B 1 205 ? -15.82 -26.188 -15.523 1 86.88 205 ALA B N 1
ATOM 3700 C CA . ALA B 1 205 ? -16.531 -27.281 -16.172 1 86.88 205 ALA B CA 1
ATOM 3701 C C . ALA B 1 205 ? -16.688 -28.469 -15.234 1 86.88 205 ALA B C 1
ATOM 3703 O O . ALA B 1 205 ? -17.516 -29.359 -15.469 1 86.88 205 ALA B O 1
ATOM 3704 N N . LEU B 1 206 ? -15.945 -28.484 -14.18 1 82.38 206 LEU B N 1
ATOM 3705 C CA . LEU B 1 206 ? -15.844 -29.656 -13.305 1 82.38 206 LEU B CA 1
ATOM 3706 C C . LEU B 1 206 ? -17.203 -30.031 -12.734 1 82.38 206 LEU B C 1
ATOM 3708 O O . LEU B 1 206 ? -17.562 -31.219 -12.711 1 82.38 206 LEU B O 1
ATOM 3712 N N . PRO B 1 207 ? -17.984 -29.062 -12.141 1 73.25 207 PRO B N 1
ATOM 3713 C CA . PRO B 1 207 ? -19.281 -29.484 -11.609 1 73.25 207 PRO B CA 1
ATOM 3714 C C . PRO B 1 207 ? -20.141 -30.219 -12.648 1 73.25 207 PRO B C 1
ATOM 3716 O O . PRO B 1 207 ? -20.875 -31.156 -12.305 1 73.25 207 PRO B O 1
ATOM 3719 N N . ARG B 1 208 ? -20.094 -29.828 -13.82 1 70.25 208 ARG B N 1
ATOM 3720 C CA . ARG B 1 208 ? -20.844 -30.484 -14.883 1 70.25 208 ARG B CA 1
ATOM 3721 C C . ARG B 1 208 ? -20.25 -31.844 -15.219 1 70.25 208 ARG B C 1
ATOM 3723 O O . ARG B 1 208 ? -20.969 -32.812 -15.5 1 70.25 208 ARG B O 1
ATOM 3730 N N . LEU B 1 209 ? -18.984 -31.875 -15.117 1 64.06 209 LEU B N 1
ATOM 3731 C CA . LEU B 1 209 ? -18.297 -33.125 -15.422 1 64.06 209 LEU B CA 1
ATOM 3732 C C . LEU B 1 209 ? -18.453 -34.125 -14.281 1 64.06 209 LEU B C 1
ATOM 3734 O O . LEU B 1 209 ? -18.453 -35.344 -14.508 1 64.06 209 LEU B O 1
ATOM 3738 N N . ALA B 1 210 ? -18.469 -33.594 -13.094 1 62.28 210 ALA B N 1
ATOM 3739 C CA . ALA B 1 210 ? -18.547 -34.438 -11.906 1 62.28 210 ALA B CA 1
ATOM 3740 C C . ALA B 1 210 ? -19.953 -35 -11.719 1 62.28 210 ALA B C 1
ATOM 3742 O O . ALA B 1 210 ? -20.172 -35.938 -10.953 1 62.28 210 ALA B O 1
ATOM 3743 N N . THR B 1 211 ? -21.125 -34.219 -12.031 1 56.03 211 THR B N 1
ATOM 3744 C CA . THR B 1 211 ? -22.438 -34.844 -11.953 1 56.03 211 THR B CA 1
ATOM 3745 C C . THR B 1 211 ? -22.391 -36.281 -12.461 1 56.03 211 THR B C 1
ATOM 3747 O O . THR B 1 211 ? -23.156 -37.156 -12 1 56.03 211 THR B O 1
ATOM 3750 N N . GLY B 1 212 ? -21.453 -36.594 -13.234 1 48 212 GLY B N 1
ATOM 3751 C CA . GLY B 1 212 ? -21.359 -38 -13.641 1 48 212 GLY B CA 1
ATOM 3752 C C . GLY B 1 212 ? -20.578 -38.844 -12.672 1 48 212 GLY B C 1
ATOM 3753 O O . GLY B 1 212 ? -20.609 -40.062 -12.742 1 48 212 GLY B O 1
ATOM 3754 N N . LEU B 1 213 ? -19.734 -38.188 -11.828 1 48.84 213 LEU B N 1
ATOM 3755 C CA . LEU B 1 213 ? -19 -39 -10.859 1 48.84 213 LEU B CA 1
ATOM 3756 C C . LEU B 1 213 ? -19.453 -38.688 -9.438 1 48.84 213 LEU B C 1
ATOM 3758 O O . LEU B 1 213 ? -19.281 -37.531 -8.969 1 48.84 213 LEU B O 1
ATOM 3762 N N . PRO B 1 214 ? -20.25 -39.469 -8.734 1 47.19 214 PRO B N 1
ATOM 3763 C CA . PRO B 1 214 ? -20.938 -39.219 -7.469 1 47.19 214 PRO B CA 1
ATOM 3764 C C . PRO B 1 214 ? -20.047 -38.594 -6.414 1 47.19 214 PRO B C 1
ATOM 3766 O O . PRO B 1 214 ? -20.484 -37.75 -5.652 1 47.19 214 PRO B O 1
ATOM 3769 N N . VAL B 1 215 ? -18.922 -39.125 -6.059 1 45.34 215 VAL B N 1
ATOM 3770 C CA . VAL B 1 215 ? -18.109 -38.75 -4.91 1 45.34 215 VAL B CA 1
ATOM 3771 C C . VAL B 1 215 ? -17.594 -37.312 -5.074 1 45.34 215 VAL B C 1
ATOM 3773 O O . VAL B 1 215 ? -17.562 -36.562 -4.109 1 45.34 215 VAL B O 1
ATOM 3776 N N . VAL B 1 216 ? -17.156 -36.906 -6.129 1 50.72 216 VAL B N 1
ATOM 3777 C CA . VAL B 1 216 ? -16.531 -35.625 -6.449 1 50.72 216 VAL B CA 1
ATOM 3778 C C . VAL B 1 216 ? -17.609 -34.562 -6.613 1 50.72 216 VAL B C 1
ATOM 3780 O O . VAL B 1 216 ? -17.344 -33.375 -6.43 1 50.72 216 VAL B O 1
ATOM 3783 N N . GLY B 1 217 ? -18.812 -34.906 -6.867 1 50.5 217 GLY B N 1
ATOM 3784 C CA . GLY B 1 217 ? -19.938 -34.094 -7.246 1 50.5 217 GLY B CA 1
ATOM 3785 C C . GLY B 1 217 ? -20.359 -33.125 -6.16 1 50.5 217 GLY B C 1
ATOM 3786 O O . GLY B 1 217 ? -20.609 -31.938 -6.43 1 50.5 217 GLY B O 1
ATOM 3787 N N . GLN B 1 218 ? -20.594 -33.656 -4.984 1 49.75 218 GLN B N 1
ATOM 3788 C CA . GLN B 1 218 ? -21.172 -32.812 -3.934 1 49.75 218 GLN B CA 1
ATOM 3789 C C . GLN B 1 218 ? -20.219 -31.703 -3.525 1 49.75 218 GLN B C 1
ATOM 3791 O O . GLN B 1 218 ? -20.641 -30.578 -3.305 1 49.75 218 GLN B O 1
ATOM 3796 N N . TRP B 1 219 ? -18.906 -32.125 -3.562 1 53.81 219 TRP B N 1
ATOM 3797 C CA . TRP B 1 219 ? -17.922 -31.172 -3.064 1 53.81 219 TRP B CA 1
ATOM 3798 C C . TRP B 1 219 ? -17.625 -30.094 -4.102 1 53.81 219 TRP B C 1
ATOM 3800 O O . TRP B 1 219 ? -17.344 -28.953 -3.752 1 53.81 219 TRP B O 1
ATOM 3810 N N . THR B 1 220 ? -17.906 -30.453 -5.41 1 56.53 220 THR B N 1
ATOM 3811 C CA . THR B 1 220 ? -17.516 -29.562 -6.492 1 56.53 220 THR B CA 1
ATOM 3812 C C . THR B 1 220 ? -18.672 -28.641 -6.887 1 56.53 220 THR B C 1
ATOM 3814 O O . THR B 1 220 ? -18.438 -27.578 -7.477 1 56.53 220 THR B O 1
ATOM 3817 N N . HIS B 1 221 ? -19.953 -29.078 -6.672 1 54.25 221 HIS B N 1
ATOM 3818 C CA . HIS B 1 221 ? -21.109 -28.359 -7.195 1 54.25 221 HIS B CA 1
ATOM 3819 C C . HIS B 1 221 ? -21.172 -26.953 -6.625 1 54.25 221 HIS B C 1
ATOM 3821 O O . HIS B 1 221 ? -21.75 -26.047 -7.25 1 54.25 221 HIS B O 1
ATOM 3827 N N . GLU B 1 222 ? -20.375 -26.703 -5.641 1 68 222 GLU B N 1
ATOM 3828 C CA . GLU B 1 222 ? -20.562 -25.391 -5.035 1 68 222 GLU B CA 1
ATOM 3829 C C . GLU B 1 222 ? -19.234 -24.625 -4.926 1 68 222 GLU B C 1
ATOM 3831 O O . GLU B 1 222 ? -19.125 -23.672 -4.168 1 68 222 GLU B O 1
ATOM 3836 N N . LEU B 1 223 ? -18.391 -25.078 -5.922 1 77.69 223 LEU B N 1
ATOM 3837 C CA . LEU B 1 223 ? -17.094 -24.453 -5.742 1 77.69 223 LEU B CA 1
ATOM 3838 C C . LEU B 1 223 ? -17 -23.141 -6.492 1 77.69 223 LEU B C 1
ATOM 3840 O O . LEU B 1 223 ? -16.516 -22.141 -5.953 1 77.69 223 LEU B O 1
ATOM 3844 N N . LEU B 1 224 ? -17.578 -23.156 -7.789 1 83.12 224 LEU B N 1
ATOM 3845 C CA . LEU B 1 224 ? -17.516 -21.953 -8.609 1 83.12 224 LEU B CA 1
ATOM 3846 C C . LEU B 1 224 ? -18.891 -21.641 -9.211 1 83.12 224 LEU B C 1
ATOM 3848 O O . LEU B 1 224 ? -19.766 -22.516 -9.258 1 83.12 224 LEU B O 1
ATOM 3852 N N . PRO B 1 225 ? -19.062 -20.391 -9.531 1 79.31 225 PRO B N 1
ATOM 3853 C CA . PRO B 1 225 ? -20.359 -20.062 -10.148 1 79.31 225 PRO B CA 1
ATOM 3854 C C . PRO B 1 225 ? -20.625 -20.859 -11.422 1 79.31 225 PRO B C 1
ATOM 3856 O O . PRO B 1 225 ? -19.688 -21.188 -12.148 1 79.31 225 PRO B O 1
ATOM 3859 N N . PRO B 1 226 ? -21.906 -21.141 -11.57 1 76.19 226 PRO B N 1
ATOM 3860 C CA . PRO B 1 226 ? -22.266 -21.953 -12.734 1 76.19 226 PRO B CA 1
ATOM 3861 C C . PRO B 1 226 ? -21.906 -21.297 -14.055 1 76.19 226 PRO B C 1
ATOM 3863 O O . PRO B 1 226 ? -21.75 -20.062 -14.117 1 76.19 226 PRO B O 1
ATOM 3866 N N . LEU B 1 227 ? -21.703 -22.109 -15 1 72.94 227 LEU B N 1
ATOM 3867 C CA . LEU B 1 227 ? -21.266 -21.688 -16.328 1 72.94 227 LEU B CA 1
ATOM 3868 C C . LEU B 1 227 ? -22.266 -20.703 -16.938 1 72.94 227 LEU B C 1
ATOM 3870 O O . LEU B 1 227 ? -21.891 -19.875 -17.781 1 72.94 227 LEU B O 1
ATOM 3874 N N . GLU B 1 228 ? -23.438 -20.734 -16.531 1 74.19 228 GLU B N 1
ATOM 3875 C CA . GLU B 1 228 ? -24.484 -19.859 -17.062 1 74.19 228 GLU B CA 1
ATOM 3876 C C . GLU B 1 228 ? -24.281 -18.422 -16.609 1 74.19 228 GLU B C 1
ATOM 3878 O O . GLU B 1 228 ? -24.703 -17.484 -17.281 1 74.19 228 GLU B O 1
ATOM 3883 N N . VAL B 1 229 ? -23.594 -18.312 -15.609 1 74.38 229 VAL B N 1
ATOM 3884 C CA . VAL B 1 229 ? -23.391 -17 -15.016 1 74.38 229 VAL B CA 1
ATOM 3885 C C . VAL B 1 229 ? -22.109 -16.375 -15.539 1 74.38 229 VAL B C 1
ATOM 3887 O O . VAL B 1 229 ? -22.047 -15.172 -15.789 1 74.38 229 VAL B O 1
ATOM 3890 N N . VAL B 1 230 ? -21.141 -17.281 -15.789 1 85.31 230 VAL B N 1
ATOM 3891 C CA . VAL B 1 230 ? -19.844 -16.797 -16.266 1 85.31 230 VAL B CA 1
ATOM 3892 C C . VAL B 1 230 ? -19.578 -17.297 -17.672 1 85.31 230 VAL B C 1
ATOM 3894 O O . VAL B 1 230 ? -19.312 -18.484 -17.875 1 85.31 230 VAL B O 1
ATOM 3897 N N . SER B 1 231 ? -19.656 -16.438 -18.641 1 89 231 SER B N 1
ATOM 3898 C CA . SER B 1 231 ? -19.453 -16.812 -20.047 1 89 231 SER B CA 1
ATOM 3899 C C . SER B 1 231 ? -18.062 -17.375 -20.281 1 89 231 SER B C 1
ATOM 3901 O O . SER B 1 231 ? -17.141 -17.125 -19.484 1 89 231 SER B O 1
ATOM 3903 N N . VAL B 1 232 ? -17.906 -18.172 -21.312 1 91.19 232 VAL B N 1
ATOM 3904 C CA . VAL B 1 232 ? -16.625 -18.766 -21.656 1 91.19 232 VAL B CA 1
ATOM 3905 C C . VAL B 1 232 ? -15.602 -17.672 -21.938 1 91.19 232 VAL B C 1
ATOM 3907 O O . VAL B 1 232 ? -14.422 -17.797 -21.609 1 91.19 232 VAL B O 1
ATOM 3910 N N . THR B 1 233 ? -16.078 -16.609 -22.562 1 91.31 233 THR B N 1
ATOM 3911 C CA . THR B 1 233 ? -15.195 -15.477 -22.828 1 91.31 233 THR B CA 1
ATOM 3912 C C . THR B 1 233 ? -14.641 -14.898 -21.531 1 91.31 233 THR B C 1
ATOM 3914 O O . THR B 1 233 ? -13.453 -14.594 -21.438 1 91.31 233 THR B O 1
ATOM 3917 N N . HIS B 1 234 ? -15.445 -14.766 -20.547 1 91.44 234 HIS B N 1
ATOM 3918 C CA . HIS B 1 234 ? -15.023 -14.242 -19.25 1 91.44 234 HIS B CA 1
ATOM 3919 C C . HIS B 1 234 ? -14.055 -15.203 -18.578 1 91.44 234 HIS B C 1
ATOM 3921 O O . HIS B 1 234 ? -13.125 -14.766 -17.891 1 91.44 234 HIS B O 1
ATOM 3927 N N . GLN B 1 235 ? -14.328 -16.469 -18.781 1 93.5 235 GLN B N 1
ATOM 3928 C CA . GLN B 1 235 ? -13.43 -17.469 -18.234 1 93.5 235 GLN B CA 1
ATOM 3929 C C . GLN B 1 235 ? -12.039 -17.375 -18.859 1 93.5 235 GLN B C 1
ATOM 3931 O O . GLN B 1 235 ? -11.023 -17.453 -18.172 1 93.5 235 GLN B O 1
ATOM 3936 N N . MET B 1 236 ? -12.062 -17.203 -20.156 1 95.38 236 MET B N 1
ATOM 3937 C CA . MET B 1 236 ? -10.797 -17.078 -20.875 1 95.38 236 MET B CA 1
ATOM 3938 C C . MET B 1 236 ? -10.039 -15.836 -20.438 1 95.38 236 MET B C 1
ATOM 3940 O O . MET B 1 236 ? -8.82 -15.875 -20.25 1 95.38 236 MET B O 1
ATOM 3944 N N . VAL B 1 237 ? -10.703 -14.773 -20.297 1 94.94 237 VAL B N 1
ATOM 3945 C CA . VAL B 1 237 ? -10.086 -13.523 -19.859 1 94.94 237 VAL B CA 1
ATOM 3946 C C . VAL B 1 237 ? -9.5 -13.703 -18.453 1 94.94 237 VAL B C 1
ATOM 3948 O O . VAL B 1 237 ? -8.383 -13.273 -18.188 1 94.94 237 VAL B O 1
ATOM 3951 N N . LEU B 1 238 ? -10.297 -14.32 -17.641 1 95.31 238 LEU B N 1
ATOM 3952 C CA . LEU B 1 238 ? -9.836 -14.594 -16.297 1 95.31 238 LEU B CA 1
ATOM 3953 C C . LEU B 1 238 ? -8.57 -15.453 -16.312 1 95.31 238 LEU B C 1
ATOM 3955 O O . LEU B 1 238 ? -7.605 -15.164 -15.602 1 95.31 238 LEU B O 1
ATOM 3959 N N . GLY B 1 239 ? -8.594 -16.484 -17.125 1 97.19 239 GLY B N 1
ATOM 3960 C CA . GLY B 1 239 ? -7.434 -17.344 -17.25 1 97.19 239 GLY B CA 1
ATOM 3961 C C . GLY B 1 239 ? -6.188 -16.609 -17.703 1 97.19 239 GLY B C 1
ATOM 3962 O O . GLY B 1 239 ? -5.102 -16.828 -17.172 1 97.19 239 GLY B O 1
ATOM 3963 N N . VAL B 1 240 ? -6.348 -15.781 -18.688 1 97.38 240 VAL B N 1
ATOM 3964 C CA . VAL B 1 240 ? -5.223 -15 -19.188 1 97.38 240 VAL B CA 1
ATOM 3965 C C . VAL B 1 240 ? -4.711 -14.07 -18.094 1 97.38 240 VAL B C 1
ATOM 3967 O O . VAL B 1 240 ? -3.502 -13.977 -17.875 1 97.38 240 VAL B O 1
ATOM 3970 N N . MET B 1 241 ? -5.602 -13.422 -17.422 1 97.12 241 MET B N 1
ATOM 3971 C CA . MET B 1 241 ? -5.238 -12.484 -16.359 1 97.12 241 MET B CA 1
ATOM 3972 C C . MET B 1 241 ? -4.465 -13.195 -15.258 1 97.12 241 MET B C 1
ATOM 3974 O O . MET B 1 241 ? -3.398 -12.734 -14.844 1 97.12 241 MET B O 1
ATOM 3978 N N . LEU B 1 242 ? -5 -14.266 -14.828 1 97.69 242 LEU B N 1
ATOM 3979 C CA . LEU B 1 242 ? -4.352 -15.008 -13.75 1 97.69 242 LEU B CA 1
ATOM 3980 C C . LEU B 1 242 ? -2.988 -15.523 -14.188 1 97.69 242 LEU B C 1
ATOM 3982 O O . LEU B 1 242 ? -2.033 -15.508 -13.406 1 97.69 242 LEU B O 1
ATOM 3986 N N . GLY B 1 243 ? -2.926 -15.992 -15.414 1 97.75 243 GLY B N 1
ATOM 3987 C CA . GLY B 1 243 ? -1.648 -16.453 -15.93 1 97.75 243 GLY B CA 1
ATOM 3988 C C . GLY B 1 243 ? -0.592 -15.367 -15.969 1 97.75 243 GLY B C 1
ATOM 3989 O O . GLY B 1 243 ? 0.544 -15.578 -15.539 1 97.75 243 GLY B O 1
ATOM 3990 N N . VAL B 1 244 ? -0.952 -14.242 -16.453 1 97.19 244 VAL B N 1
ATOM 3991 C CA . VAL B 1 244 ? -0.03 -13.109 -16.531 1 97.19 244 VAL B CA 1
ATOM 3992 C C . VAL B 1 244 ? 0.399 -12.703 -15.117 1 97.19 244 VAL B C 1
ATOM 3994 O O . VAL B 1 244 ? 1.578 -12.43 -14.875 1 97.19 244 VAL B O 1
ATOM 3997 N N . LEU B 1 245 ? -0.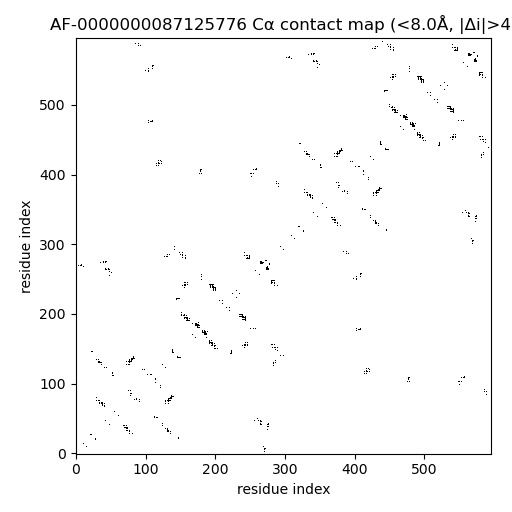545 -12.664 -14.227 1 98 245 LEU B N 1
ATOM 3998 C CA . LEU B 1 245 ? -0.258 -12.258 -12.852 1 98 245 LEU B CA 1
ATOM 3999 C C . LEU B 1 245 ? 0.681 -13.25 -12.18 1 98 245 LEU B C 1
ATOM 4001 O O . LEU B 1 245 ? 1.518 -12.867 -11.359 1 98 245 LEU B O 1
ATOM 4005 N N . CYS B 1 246 ? 0.496 -14.492 -12.523 1 96.75 246 CYS B N 1
ATOM 4006 C CA . CYS B 1 246 ? 1.402 -15.516 -12.016 1 96.75 246 CYS B CA 1
ATOM 4007 C C . CYS B 1 246 ? 2.838 -15.227 -12.445 1 96.75 246 CYS B C 1
ATOM 4009 O O . CYS B 1 246 ? 3.76 -15.305 -11.633 1 96.75 246 CYS B O 1
ATOM 4011 N N . ILE B 1 247 ? 2.984 -14.906 -13.625 1 95.88 247 ILE B N 1
ATOM 4012 C CA . ILE B 1 247 ? 4.305 -14.633 -14.18 1 95.88 247 ILE B CA 1
ATOM 4013 C C . ILE B 1 247 ? 4.883 -13.375 -13.531 1 95.88 247 ILE B C 1
ATOM 4015 O O . ILE B 1 247 ? 6.047 -13.352 -13.125 1 95.88 247 ILE B O 1
ATOM 4019 N N . VAL B 1 248 ? 4.074 -12.352 -13.398 1 96.56 248 VAL B N 1
ATOM 4020 C CA . VAL B 1 248 ? 4.527 -11.102 -12.805 1 96.56 248 VAL B CA 1
ATOM 4021 C C . VAL B 1 248 ? 4.953 -11.336 -11.359 1 96.56 248 VAL B C 1
ATOM 4023 O O . VAL B 1 248 ? 5.984 -10.828 -10.914 1 96.56 248 VAL B O 1
ATOM 4026 N N . GLY B 1 249 ? 4.133 -12.062 -10.641 1 97.19 249 GLY B N 1
ATOM 4027 C CA . GLY B 1 249 ? 4.477 -12.367 -9.258 1 97.19 249 GLY B CA 1
ATOM 4028 C C . GLY B 1 249 ? 5.828 -13.047 -9.125 1 97.19 249 GLY B C 1
ATOM 4029 O O . GLY B 1 249 ? 6.629 -12.672 -8.266 1 97.19 249 GLY B O 1
ATOM 4030 N N . ASP B 1 250 ? 6.039 -13.961 -9.938 1 95.25 250 ASP B N 1
ATOM 4031 C CA . ASP B 1 250 ? 7.305 -14.688 -9.945 1 95.25 250 ASP B CA 1
ATOM 4032 C C . ASP B 1 250 ? 8.469 -13.766 -10.312 1 95.25 250 ASP B C 1
ATOM 4034 O O . ASP B 1 250 ? 9.547 -13.859 -9.719 1 95.25 250 ASP B O 1
ATOM 4038 N N . LEU B 1 251 ? 8.266 -12.938 -11.25 1 96 251 LEU B N 1
ATOM 4039 C CA . LEU B 1 251 ? 9.312 -12.031 -11.695 1 96 251 LEU B CA 1
ATOM 4040 C C . LEU B 1 251 ? 9.641 -11 -10.617 1 96 251 LEU B C 1
ATOM 4042 O O . LEU B 1 251 ? 10.789 -10.578 -10.484 1 96 251 LEU B O 1
ATOM 4046 N N . VAL B 1 252 ? 8.633 -10.539 -9.867 1 97.19 252 VAL B N 1
ATOM 4047 C CA . VAL B 1 252 ? 8.859 -9.578 -8.789 1 97.19 252 VAL B CA 1
ATOM 4048 C C . VAL B 1 252 ? 9.758 -10.195 -7.723 1 97.19 252 VAL B C 1
ATOM 4050 O O . VAL B 1 252 ? 10.719 -9.57 -7.273 1 97.19 252 VAL B O 1
ATOM 4053 N N . GLU B 1 253 ? 9.438 -11.367 -7.32 1 96.56 253 GLU B N 1
ATOM 4054 C CA . GLU B 1 253 ? 10.273 -12.047 -6.336 1 96.56 253 GLU B CA 1
ATOM 4055 C C . GLU B 1 253 ? 11.688 -12.266 -6.871 1 96.56 253 GLU B C 1
ATOM 4057 O O . GLU B 1 253 ? 12.664 -12.055 -6.152 1 96.56 253 GLU B O 1
ATOM 4062 N N . SER B 1 254 ? 11.82 -12.711 -8.133 1 95.44 254 SER B N 1
ATOM 4063 C CA . SER B 1 254 ? 13.117 -12.93 -8.766 1 95.44 254 SER B CA 1
ATOM 4064 C C . SER B 1 254 ? 13.938 -11.641 -8.805 1 95.44 254 SER B C 1
ATOM 4066 O O . SER B 1 254 ? 15.156 -11.672 -8.625 1 95.44 254 SER B O 1
ATOM 4068 N N . TYR B 1 255 ? 13.273 -10.562 -9.086 1 96.06 255 TYR B N 1
ATOM 4069 C CA . TYR B 1 255 ? 13.93 -9.258 -9.141 1 96.06 255 TYR B CA 1
ATOM 4070 C C . TYR B 1 255 ? 14.664 -8.953 -7.844 1 96.06 255 TYR B C 1
ATOM 4072 O O . TYR B 1 255 ? 15.844 -8.609 -7.859 1 96.06 255 TYR B O 1
ATOM 4080 N N . VAL B 1 256 ? 14.008 -9.188 -6.758 1 96.5 256 VAL B N 1
ATOM 4081 C CA . VAL B 1 256 ? 14.578 -8.891 -5.445 1 96.5 256 VAL B CA 1
ATOM 4082 C C . VAL B 1 256 ? 15.672 -9.898 -5.113 1 96.5 256 VAL B C 1
ATOM 4084 O O . VAL B 1 256 ? 16.734 -9.531 -4.594 1 96.5 256 VAL B O 1
ATOM 4087 N N . LYS B 1 257 ? 15.453 -11.141 -5.469 1 95.69 257 LYS B N 1
ATOM 4088 C CA . LYS B 1 257 ? 16.438 -12.188 -5.207 1 95.69 257 LYS B CA 1
ATOM 4089 C C . LYS B 1 257 ? 17.719 -11.938 -5.984 1 95.69 257 LYS B C 1
ATOM 4091 O O . LYS B 1 257 ? 18.828 -12.125 -5.457 1 95.69 257 LYS B O 1
ATOM 4096 N N . ARG B 1 258 ? 17.578 -11.461 -7.195 1 95.44 258 ARG B N 1
ATOM 4097 C CA . ARG B 1 258 ? 18.75 -11.203 -8.016 1 95.44 258 ARG B CA 1
ATOM 4098 C C . ARG B 1 258 ? 19.562 -10.031 -7.461 1 95.44 258 ARG B C 1
ATOM 4100 O O . ARG B 1 258 ? 20.797 -10.062 -7.469 1 95.44 258 ARG B O 1
ATOM 4107 N N . VAL B 1 259 ? 18.938 -9.039 -7.004 1 95.88 259 VAL B N 1
ATOM 4108 C CA . VAL B 1 259 ? 19.641 -7.926 -6.375 1 95.88 259 VAL B CA 1
ATOM 4109 C C . VAL B 1 259 ? 20.344 -8.414 -5.117 1 95.88 259 VAL B C 1
ATOM 4111 O O . VAL B 1 259 ? 21.469 -7.98 -4.82 1 95.88 259 VAL B O 1
ATOM 4114 N N . ALA B 1 260 ? 19.703 -9.328 -4.418 1 95.44 260 ALA B N 1
ATOM 4115 C CA . ALA B 1 260 ? 20.266 -9.898 -3.193 1 95.44 260 ALA B CA 1
ATOM 4116 C C . ALA B 1 260 ? 21.359 -10.906 -3.508 1 95.44 260 ALA B C 1
ATOM 4118 O O . ALA B 1 260 ? 22.078 -11.352 -2.609 1 95.44 260 ALA B O 1
ATOM 4119 N N . GLY B 1 261 ? 21.422 -11.344 -4.812 1 93.81 261 GLY B N 1
ATOM 4120 C CA . GLY B 1 261 ? 22.438 -12.297 -5.211 1 93.81 261 GLY B CA 1
ATOM 4121 C C . GLY B 1 261 ? 22.141 -13.719 -4.766 1 93.81 261 GLY B C 1
ATOM 4122 O O . GLY B 1 261 ? 23.047 -14.523 -4.566 1 93.81 261 GLY B O 1
ATOM 4123 N N . VAL B 1 262 ? 20.844 -14 -4.539 1 91.62 262 VAL B N 1
ATOM 4124 C CA . VAL B 1 262 ? 20.453 -15.344 -4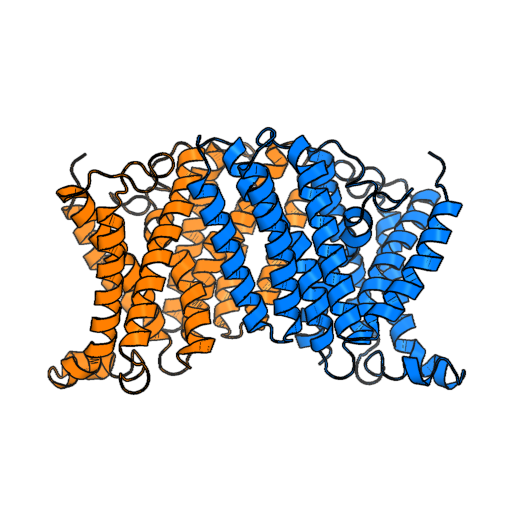.102 1 91.62 262 VAL B CA 1
ATOM 4125 C C . VAL B 1 262 ? 19.516 -15.969 -5.129 1 91.62 262 VAL B C 1
ATOM 4127 O O . VAL B 1 262 ? 18.828 -15.258 -5.859 1 91.62 262 VAL B O 1
ATOM 4130 N N . LYS B 1 263 ? 19.484 -17.25 -5.102 1 88.19 263 LYS B N 1
ATOM 4131 C CA . LYS B 1 263 ? 18.641 -17.984 -6.039 1 88.19 263 LYS B CA 1
ATOM 4132 C C . LYS B 1 263 ? 17.297 -18.344 -5.395 1 88.19 263 LYS B C 1
ATOM 4134 O O . LYS B 1 263 ? 16.25 -18.281 -6.043 1 88.19 263 LYS B O 1
ATOM 4139 N N . ASP B 1 264 ? 17.422 -18.734 -4.16 1 90.5 264 ASP B N 1
ATOM 4140 C CA . ASP B 1 264 ? 16.234 -19.172 -3.428 1 90.5 264 ASP B CA 1
ATOM 4141 C C . ASP B 1 264 ? 15.992 -18.297 -2.201 1 90.5 264 ASP B C 1
ATOM 4143 O O . ASP B 1 264 ? 16.953 -17.781 -1.604 1 90.5 264 ASP B O 1
ATOM 4147 N N . SER B 1 265 ? 14.742 -18.125 -1.884 1 90.56 265 SER B N 1
ATOM 4148 C CA . SER B 1 265 ? 14.391 -17.281 -0.745 1 90.56 265 SER B CA 1
ATOM 4149 C C . SER B 1 265 ? 14.664 -18 0.575 1 90.56 265 SER B C 1
ATOM 4151 O O . SER B 1 265 ? 14.695 -17.359 1.632 1 90.56 265 SER B O 1
ATOM 4153 N N . GLY B 1 266 ? 14.703 -19.234 0.536 1 86.38 266 GLY B N 1
ATOM 4154 C CA . GLY B 1 266 ? 14.93 -20.062 1.708 1 86.38 266 GLY B CA 1
ATOM 4155 C C . GLY B 1 266 ? 15.055 -21.531 1.381 1 86.38 266 GLY B C 1
ATOM 4156 O O . GLY B 1 266 ? 15.336 -21.906 0.239 1 86.38 266 GLY B O 1
ATOM 4157 N N . THR B 1 267 ? 15.023 -22.344 2.463 1 79.19 267 THR B N 1
ATOM 4158 C CA . THR B 1 267 ? 15.203 -23.766 2.262 1 79.19 267 THR B CA 1
ATOM 4159 C C . THR B 1 267 ? 14.062 -24.562 2.904 1 79.19 267 THR B C 1
ATOM 4161 O O . THR B 1 267 ? 14.211 -25.75 3.191 1 79.19 267 THR B O 1
ATOM 4164 N N . PHE B 1 268 ? 12.992 -23.828 3.139 1 75.38 268 PHE B N 1
ATOM 4165 C CA . PHE B 1 268 ? 11.891 -24.469 3.842 1 75.38 268 PHE B CA 1
ATOM 4166 C C . PHE B 1 268 ? 11.391 -25.688 3.064 1 75.38 268 PHE B C 1
ATOM 4168 O O . PHE B 1 268 ? 11.078 -26.719 3.654 1 75.38 268 PHE B O 1
ATOM 4175 N N . PHE B 1 269 ? 11.25 -25.531 1.717 1 69.69 269 PHE B N 1
ATOM 4176 C CA . PHE B 1 269 ? 10.844 -26.656 0.88 1 69.69 269 PHE B CA 1
ATOM 4177 C C . PHE B 1 269 ? 12.047 -27.312 0.228 1 69.69 269 PHE B C 1
ATOM 4179 O O . PHE B 1 269 ? 12.609 -26.781 -0.73 1 69.69 269 PHE B O 1
ATOM 4186 N N . PRO B 1 270 ? 12.406 -28.438 0.857 1 65.94 270 PRO B N 1
ATOM 4187 C CA . PRO B 1 270 ? 13.602 -29.094 0.318 1 65.94 270 PRO B CA 1
ATOM 4188 C C . PRO B 1 270 ? 13.516 -29.312 -1.19 1 65.94 270 PRO B C 1
ATOM 4190 O O . PRO B 1 270 ? 12.539 -29.875 -1.683 1 65.94 270 PRO B O 1
ATOM 4193 N N . GLY B 1 271 ? 14.461 -28.859 -1.854 1 64.38 271 GLY B N 1
ATOM 4194 C CA . GLY B 1 271 ? 14.523 -29.031 -3.297 1 64.38 271 GLY B CA 1
ATOM 4195 C C . GLY B 1 271 ? 13.727 -27.984 -4.051 1 64.38 271 GLY B C 1
ATOM 4196 O O . GLY B 1 271 ? 13.852 -27.859 -5.273 1 64.38 271 GLY B O 1
ATOM 4197 N N . HIS B 1 272 ? 12.867 -27.203 -3.309 1 68.81 272 HIS B N 1
ATOM 4198 C CA . HIS B 1 272 ? 11.977 -26.266 -3.975 1 68.81 272 HIS B CA 1
ATOM 4199 C C . HIS B 1 272 ? 12.25 -24.828 -3.516 1 68.81 272 HIS B C 1
ATOM 4201 O O . HIS B 1 272 ? 11.562 -23.906 -3.938 1 68.81 272 HIS B O 1
ATOM 4207 N N . GLY B 1 273 ? 13.164 -24.797 -2.67 1 82.25 273 GLY B N 1
ATOM 4208 C CA . GLY B 1 273 ? 13.477 -23.453 -2.209 1 82.25 273 GLY B CA 1
ATOM 4209 C C . GLY B 1 273 ? 12.68 -23.031 -0.987 1 82.25 273 GLY B C 1
ATOM 4210 O O . GLY B 1 273 ? 12.375 -23.859 -0.126 1 82.25 273 GLY B O 1
ATOM 4211 N N . GLY B 1 274 ? 12.406 -21.828 -0.887 1 88.81 274 GLY B N 1
ATOM 4212 C CA . GLY B 1 274 ? 11.703 -21.312 0.281 1 88.81 274 GLY B CA 1
ATOM 4213 C C . GLY B 1 274 ? 10.203 -21.203 0.078 1 88.81 274 GLY B C 1
ATOM 4214 O O . GLY B 1 274 ? 9.695 -21.531 -0.995 1 88.81 274 GLY B O 1
ATOM 4215 N N . CYS B 1 275 ? 9.516 -20.859 1.126 1 91.88 275 CYS B N 1
ATOM 4216 C CA . CYS B 1 275 ? 8.07 -20.656 1.089 1 91.88 275 CYS B CA 1
ATOM 4217 C C . CYS B 1 275 ? 7.711 -19.516 0.132 1 91.88 275 CYS B C 1
ATOM 4219 O O . CYS B 1 275 ? 6.766 -19.641 -0.649 1 91.88 275 CYS B O 1
ATOM 4221 N N . LEU B 1 276 ? 8.453 -18.5 0.206 1 94.5 276 LEU B N 1
ATOM 4222 C CA . LEU B 1 276 ? 8.203 -17.359 -0.666 1 94.5 276 LEU B CA 1
ATOM 4223 C C . LEU B 1 276 ? 8.367 -17.75 -2.131 1 94.5 276 LEU B C 1
ATOM 4225 O O . LEU B 1 276 ? 7.637 -17.266 -2.994 1 94.5 276 LEU B O 1
ATOM 4229 N N . ASP B 1 277 ? 9.258 -18.656 -2.465 1 93 277 ASP B N 1
ATOM 4230 C CA . ASP B 1 277 ? 9.477 -19.141 -3.824 1 93 277 ASP B CA 1
ATOM 4231 C C . ASP B 1 277 ? 8.258 -19.906 -4.34 1 93 277 ASP B C 1
ATOM 4233 O O . ASP B 1 277 ? 7.945 -19.859 -5.531 1 93 277 ASP B O 1
ATOM 4237 N N . ARG B 1 278 ? 7.613 -20.5 -3.416 1 90.38 278 ARG B N 1
ATOM 4238 C CA . ARG B 1 278 ? 6.504 -21.359 -3.809 1 90.38 278 ARG B CA 1
ATOM 4239 C C . ARG B 1 278 ? 5.199 -20.578 -3.881 1 90.38 278 ARG B C 1
ATOM 4241 O O . ARG B 1 278 ? 4.227 -21.031 -4.484 1 90.38 278 ARG B O 1
ATOM 4248 N N . MET B 1 279 ? 5.195 -19.422 -3.277 1 94.12 279 MET B N 1
ATOM 4249 C CA . MET B 1 279 ? 3.945 -18.672 -3.188 1 94.12 279 MET B CA 1
ATOM 4250 C C . MET B 1 279 ? 4.023 -17.375 -3.994 1 94.12 279 MET B C 1
ATOM 4252 O O . MET B 1 279 ? 3.031 -16.656 -4.117 1 94.12 279 MET B O 1
ATOM 4256 N N . ASP B 1 280 ? 5.125 -17.094 -4.574 1 95.81 280 ASP B N 1
ATOM 4257 C CA . ASP B 1 280 ? 5.367 -15.797 -5.207 1 95.81 280 ASP B CA 1
ATOM 4258 C C . ASP B 1 280 ? 4.371 -15.547 -6.336 1 95.81 280 ASP B C 1
ATOM 4260 O O . ASP B 1 280 ? 3.871 -14.43 -6.492 1 95.81 280 ASP B O 1
ATOM 4264 N N . SER B 1 281 ? 3.988 -16.594 -7.105 1 93.75 281 SER B N 1
ATOM 4265 C CA . SER B 1 281 ? 3.062 -16.469 -8.227 1 93.75 281 SER B CA 1
ATOM 4266 C C . SER B 1 281 ? 1.645 -16.172 -7.742 1 93.75 281 SER B C 1
ATOM 4268 O O . SER B 1 281 ? 0.857 -15.547 -8.445 1 93.75 281 SER B O 1
ATOM 4270 N N . PHE B 1 282 ? 1.384 -16.609 -6.551 1 96.12 282 PHE B N 1
ATOM 4271 C CA . PHE B 1 282 ? 0.036 -16.531 -6.004 1 96.12 282 PHE B CA 1
ATOM 4272 C C . PHE B 1 282 ? -0.213 -15.148 -5.395 1 96.12 282 PHE B C 1
ATOM 4274 O O . PHE B 1 282 ? -1.362 -14.727 -5.254 1 96.12 282 PHE B O 1
ATOM 4281 N N . LEU B 1 283 ? 0.773 -14.391 -5.098 1 98 283 LEU B N 1
ATOM 4282 C CA . LEU B 1 283 ? 0.676 -13.203 -4.258 1 98 283 LEU B CA 1
ATOM 4283 C C . LEU B 1 283 ? -0.045 -12.078 -4.988 1 98 283 LEU B C 1
ATOM 4285 O O . LEU B 1 283 ? -0.705 -11.242 -4.363 1 98 283 LEU B O 1
ATOM 4289 N N . PHE B 1 284 ? 0.039 -12.031 -6.293 1 98.06 284 PHE B N 1
ATOM 4290 C CA . PHE B 1 284 ? -0.731 -11.031 -7.031 1 98.06 284 PHE B CA 1
ATOM 4291 C C . PHE B 1 284 ? -2.045 -11.625 -7.527 1 98.06 284 PHE B C 1
ATOM 4293 O O . PHE B 1 284 ? -3 -10.891 -7.797 1 98.06 284 PHE B O 1
ATOM 4300 N N . VAL B 1 285 ? -2.098 -12.922 -7.629 1 98 285 VAL B N 1
ATOM 4301 C CA . VAL B 1 285 ? -3.305 -13.602 -8.078 1 98 285 VAL B CA 1
ATOM 4302 C C . VAL B 1 285 ? -4.422 -13.406 -7.055 1 98 285 VAL B C 1
ATOM 4304 O O . VAL B 1 285 ? -5.559 -13.094 -7.422 1 98 285 VAL B O 1
ATOM 4307 N N . ALA B 1 286 ? -4.09 -13.477 -5.824 1 98 286 ALA B N 1
ATOM 4308 C CA . ALA B 1 286 ? -5.082 -13.422 -4.754 1 98 286 ALA B CA 1
ATOM 4309 C C . ALA B 1 286 ? -5.793 -12.078 -4.73 1 98 286 ALA B C 1
ATOM 4311 O O . ALA B 1 286 ? -7.02 -12.008 -4.84 1 98 286 ALA B O 1
ATOM 4312 N N . PRO B 1 287 ? -5.055 -11.008 -4.645 1 98.12 287 PRO B N 1
ATOM 4313 C CA . PRO B 1 287 ? -5.77 -9.727 -4.617 1 98.12 287 PRO B CA 1
ATOM 4314 C C . PRO B 1 287 ? -6.496 -9.43 -5.926 1 98.12 287 PRO B C 1
ATOM 4316 O O . PRO B 1 287 ? -7.586 -8.852 -5.914 1 98.12 287 PRO B O 1
ATOM 4319 N N . CYS B 1 288 ? -5.961 -9.789 -7 1 97.19 288 CYS B N 1
ATOM 4320 C CA . CYS B 1 288 ? -6.637 -9.539 -8.273 1 97.19 288 CYS B CA 1
ATOM 4321 C C . CYS B 1 288 ? -7.926 -10.344 -8.367 1 97.19 288 CYS B C 1
ATOM 4323 O O . CYS B 1 288 ? -8.945 -9.836 -8.836 1 97.19 288 CYS B O 1
ATOM 4325 N N . LEU B 1 289 ? -7.789 -11.547 -7.984 1 96.19 289 LEU B N 1
ATOM 4326 C CA . LEU B 1 289 ? -8.969 -12.406 -8.016 1 96.19 289 LEU B CA 1
ATOM 4327 C C . LEU B 1 289 ? -10.039 -11.883 -7.066 1 96.19 289 LEU B C 1
ATOM 4329 O O . LEU B 1 289 ? -11.234 -11.984 -7.355 1 96.19 289 LEU B O 1
ATOM 4333 N N . TYR B 1 290 ? -9.664 -11.375 -5.961 1 97 290 TYR B N 1
ATOM 4334 C CA . TYR B 1 290 ? -10.617 -10.742 -5.051 1 97 290 TYR B CA 1
ATOM 4335 C C . TYR B 1 290 ? -11.383 -9.625 -5.754 1 97 290 TYR B C 1
ATOM 4337 O O . TYR B 1 290 ? -12.617 -9.617 -5.758 1 97 290 TYR B O 1
ATOM 4345 N N . PHE B 1 291 ? -10.656 -8.734 -6.352 1 96.56 291 PHE B N 1
ATOM 4346 C CA . PHE B 1 291 ? -11.305 -7.598 -7 1 96.56 291 PHE B CA 1
ATOM 4347 C C . PHE B 1 291 ? -12.117 -8.055 -8.203 1 96.56 291 PHE B C 1
ATOM 4349 O O . PHE B 1 291 ? -13.211 -7.539 -8.453 1 96.56 291 PHE B O 1
ATOM 4356 N N . TYR B 1 292 ? -11.539 -8.992 -8.914 1 93.62 292 TYR B N 1
ATOM 4357 C CA . TYR B 1 292 ? -12.273 -9.523 -10.055 1 93.62 292 TYR B CA 1
ATOM 4358 C C . TYR B 1 292 ? -13.609 -10.109 -9.609 1 93.62 292 TYR B C 1
ATOM 4360 O O . TYR B 1 292 ? -14.633 -9.898 -10.273 1 93.62 292 TYR B O 1
ATOM 4368 N N . SER B 1 293 ? -13.633 -10.836 -8.547 1 92.12 293 SER B N 1
ATOM 4369 C CA . SER B 1 293 ? -14.859 -11.445 -8.039 1 92.12 293 SER B CA 1
ATOM 4370 C C . SER B 1 293 ? -15.875 -10.383 -7.625 1 92.12 293 SER B C 1
ATOM 4372 O O . SER B 1 293 ? -17.078 -10.562 -7.801 1 92.12 293 SER B O 1
ATOM 4374 N N . GLN B 1 294 ? -15.406 -9.258 -7.121 1 92.44 294 GLN B N 1
ATOM 4375 C CA . GLN B 1 294 ? -16.297 -8.188 -6.664 1 92.44 294 GLN B CA 1
ATOM 4376 C C . GLN B 1 294 ? -16.938 -7.457 -7.844 1 92.44 294 GLN B C 1
ATOM 4378 O O . GLN B 1 294 ? -18.062 -6.988 -7.746 1 92.44 294 GLN B O 1
ATOM 4383 N N . PHE B 1 295 ? -16.25 -7.402 -8.961 1 90.31 295 PHE B N 1
ATOM 4384 C CA . PHE B 1 295 ? -16.719 -6.57 -10.055 1 90.31 295 PHE B CA 1
ATOM 4385 C C . PHE B 1 295 ? -17.375 -7.426 -11.141 1 90.31 295 PHE B C 1
ATOM 4387 O O . PHE B 1 295 ? -18.25 -6.957 -11.859 1 90.31 295 PHE B O 1
ATOM 4394 N N . ALA B 1 296 ? -16.906 -8.656 -11.273 1 83.12 296 ALA B N 1
ATOM 4395 C CA . ALA B 1 296 ? -17.312 -9.375 -12.477 1 83.12 296 ALA B CA 1
ATOM 4396 C C . ALA B 1 296 ? -18.016 -10.68 -12.125 1 83.12 296 ALA B C 1
ATOM 4398 O O . ALA B 1 296 ? -18.781 -11.211 -12.938 1 83.12 296 ALA B O 1
ATOM 4399 N N . LEU B 1 297 ? -17.781 -11.266 -11.062 1 77.12 297 LEU B N 1
ATOM 4400 C CA . LEU B 1 297 ? -18.328 -12.586 -10.781 1 77.12 297 LEU B CA 1
ATOM 4401 C C . LEU B 1 297 ? -19.531 -12.492 -9.859 1 77.12 297 LEU B C 1
ATOM 4403 O O . LEU B 1 297 ? -20.391 -13.391 -9.852 1 77.12 297 LEU B O 1
ATOM 4407 N N . LEU B 1 298 ? -19.547 -11.391 -9.016 1 66.5 298 LEU B N 1
ATOM 4408 C CA . LEU B 1 298 ? -20.641 -11.336 -8.047 1 66.5 298 LEU B CA 1
ATOM 4409 C C . LEU B 1 298 ? -21.547 -10.141 -8.32 1 66.5 298 LEU B C 1
ATOM 4411 O O . LEU B 1 298 ? -21.094 -9.125 -8.859 1 66.5 298 LEU B O 1
#

Nearest PDB structures (foldseek):
  4q2e-assembly1_A  TM=8.521E-01  e=9.923E-08  Thermotoga maritima MSB8
  4q2g-assembly1_A  TM=8.232E-01  e=5.651E-08  Thermotoga maritima MSB8
  8b8m-assembly1_B  TM=1.565E-01  e=6.074E+00  Mus musculus
  4q2e-assembly1_A  TM=8.521E-01  e=7.759E-08  Thermotoga maritima MSB8
  4q2g-assembly1_A  TM=8.234E-01  e=5.738E-08  Thermotoga maritima MSB8

Solvent-accessible surface area (backbone atoms only — not comparable to full-atom values): 29394 Å² total; per-residue (Å²): 130,78,80,63,58,65,53,50,49,51,49,47,63,50,47,48,57,50,49,52,58,27,51,72,34,74,67,36,31,51,49,50,41,34,50,53,37,34,51,25,46,48,27,43,60,68,52,41,43,52,52,66,39,85,59,74,63,96,55,74,64,46,52,52,51,52,47,48,55,37,49,46,33,40,50,40,27,54,34,12,63,71,47,41,66,67,55,26,51,50,48,50,52,50,46,52,49,49,53,52,52,49,48,65,72,64,53,80,59,71,34,67,65,52,50,50,54,53,41,49,53,52,46,44,46,65,45,52,35,41,8,38,18,25,42,44,29,25,41,49,68,31,95,68,32,7,63,30,51,48,50,49,42,53,49,30,30,51,42,13,53,50,33,16,49,56,40,19,73,73,66,38,80,50,58,62,39,57,74,52,38,62,83,39,18,46,52,5,49,51,35,8,22,52,38,7,24,49,45,42,50,48,60,53,43,38,37,71,60,21,67,75,39,74,82,60,19,72,73,37,58,50,20,53,74,55,59,88,77,50,49,70,67,57,36,44,51,48,8,43,52,45,19,50,30,18,51,50,21,41,47,54,53,33,42,55,29,43,37,30,72,41,91,55,44,38,67,76,37,68,96,59,23,8,58,44,60,72,41,26,22,36,29,47,28,25,43,50,49,35,50,45,37,62,69,70,73,96,130,81,80,63,60,66,56,50,50,52,50,47,65,51,48,49,58,50,50,52,56,27,51,73,36,72,67,37,31,52,51,51,41,32,48,53,38,34,51,25,46,47,27,42,59,69,52,39,43,50,52,66,39,86,57,75,69,91,63,70,63,48,52,50,50,53,48,50,53,36,49,45,33,40,49,40,27,54,34,13,63,72,47,39,64,68,55,26,52,50,48,50,51,51,48,52,49,50,53,52,50,51,47,67,72,65,54,80,58,70,34,66,65,52,50,49,55,51,39,50,52,53,46,44,46,65,45,52,35,42,8,38,18,25,43,44,29,25,41,50,66,31,96,67,29,7,61,31,50,48,49,48,44,51,48,29,29,52,42,13,54,50,32,16,50,56,39,18,73,74,66,39,80,54,56,62,40,57,72,52,39,64,84,38,16,44,52,4,49,51,35,8,21,50,38,8,23,50,44,43,49,49,62,52,44,37,38,70,59,20,69,75,39,74,82,60,19,74,72,37,58,50,19,54,74,54,58,89,77,49,47,69,69,56,38,44,51,48,9,43,52,46,18,51,31,19,52,50,22,41,48,54,52,34,42,54,30,44,38,30,71,42,92,54,45,38,65,75,36,70,97,60,22,8,58,43,60,70,41,28,22,36,28,47,28,24,43,49,49,35,51,45,38,62,71,72,73,93

Sequence (596 aa):
MAIAWGRRALTALVGIPTALRLLSSDVGMLCLATTLCCLSLVEFTATICPQIVPQAKAGPEKLLHHLLLVASGALLCVGAWTGIKLIHDALSLGVMLLVFIFHIATTKKMDQTALIKLLLDLFALLYIVNGFSHAVLLRYSSGKYGLGLQILGLCCAWVCDSGALVAGSFMGHAKLAPVVSPGKTLVGAIAGVVSSVATVLVMFALPRLATGLPVVGQWTHELLPPLEVVSVTHQMVLGVMLGVLCIVGDLVESYVKRVAGVKDSGTFFPGHGGCLDRMDSFLFVAPCLYFYSQFALLMAIAWGRRALTALVGIPTALRLLSSDVGMLCLATTLCCLSLVEFTATICPQIVPQAKAGPEKLLHHLLLVASGALLCVGAWTGIKLIHDALSLGVMLLVFIFHIATTKKMDQTALIKLLLDLFALLYIVNGFSHAVLLRYSSGKYGLGLQILGLCCAWVCDSGALVAGSFMGHAKLAPVVSPGKTLVGAIAGVVSSVATVLVMFALPRLATGLPVVGQWTHELLPPLEVVSVTHQMVLGVMLGVLCIVGDLVESYVKRVAGVKDSGTFFPGHGGCLDRMDSFLFVAPCLYFYSQFALL